Protein AF-A0AA36MMF0-F1 (afdb_monomer_lite)

pLDDT: mean 76.92, std 17.34, range [32.44, 97.0]

Sequence (556 aa):
MKVRLPLDAIWPTGHRWLQVVHMDHLLEITGLRLMLIIGCLISGVFGVSWILDFIQLRCLQHSPWSDEGVGKYSCLMKVGGGVMLLMMFRHSAVALAYYDEDGDRLQRRKERYLDEMTKQVGDVLQRATTQAQTLCGMLSAELDEKVGDHVRRMQKILQQCEKSKSPEAPAVYSRLTELMAIHLHHLRKPAIDHFQKLISLSGKAFFLEETLRQQRHTSMVKLLTVNSTRLARRMDLPRTETVQDDPELAHLIGAHLVQGADTCCSCCRRRPQTQQVASSLDKSFSLPTQADLVNELREPTQDELLNSPEAVVLQPVKLVLKWFEKIEPMQSRRDPRADVLRGVSVCGTPKTPVGQMKTVVMHLRDSPLYRSLLVGILFSVVIFIFHFHMLGVVWALLREGNQCKAVSFFMCCTELLRVLSVLAGMICYSLSLIVVIWNVEKLDAVLQVSEELHELHDFKAQIDALNANDLADEDSDISMLQVVERKLARQKRIVAEFYNNAWGDTLDDIRHFKKLAVDLEEGLHDPPTGPAATPAGSPQYTPLPTSVTPTNTRLS

Structure (mmCIF, N/CA/C/O backbone):
data_AF-A0AA36MMF0-F1
#
_entry.id   AF-A0AA36MMF0-F1
#
loop_
_atom_site.group_PDB
_atom_site.id
_atom_site.type_symbol
_atom_site.label_atom_id
_atom_site.label_alt_id
_atom_site.label_comp_id
_atom_site.label_asym_id
_atom_site.label_entity_id
_atom_site.label_seq_id
_atom_site.pdbx_PDB_ins_code
_atom_site.Cartn_x
_atom_site.Cartn_y
_atom_site.Cartn_z
_atom_site.occupancy
_atom_site.B_iso_or_equiv
_atom_site.auth_seq_id
_atom_site.auth_comp_id
_atom_site.auth_asym_id
_atom_site.auth_atom_id
_atom_site.pdbx_PDB_model_num
ATOM 1 N N . MET A 1 1 ? 7.904 22.311 -25.081 1.00 70.94 1 MET A N 1
ATOM 2 C CA . MET A 1 1 ? 7.143 22.190 -26.342 1.00 70.94 1 MET A CA 1
ATOM 3 C C . MET A 1 1 ? 6.471 20.831 -26.321 1.00 70.94 1 MET A C 1
ATOM 5 O O . MET A 1 1 ? 7.183 19.846 -26.180 1.00 70.94 1 MET A O 1
ATOM 9 N N . LYS A 1 2 ? 5.136 20.783 -26.342 1.00 81.62 2 LYS A N 1
ATOM 10 C CA . LYS A 1 2 ? 4.383 19.526 -26.422 1.00 81.62 2 LYS A CA 1
ATOM 11 C C . LYS A 1 2 ? 4.094 19.258 -27.892 1.00 81.62 2 LYS A C 1
ATOM 13 O O . LYS A 1 2 ? 3.491 20.107 -28.545 1.00 81.62 2 LYS A O 1
ATOM 18 N N . VAL A 1 3 ? 4.567 18.132 -28.415 1.00 88.44 3 VAL A N 1
ATOM 19 C CA . VAL A 1 3 ? 4.291 17.717 -29.795 1.00 88.44 3 VAL A CA 1
ATOM 20 C C . VAL A 1 3 ? 3.426 16.473 -29.728 1.00 88.44 3 VAL A C 1
ATOM 22 O O . VAL A 1 3 ? 3.808 15.488 -29.104 1.00 88.44 3 VAL A O 1
ATOM 25 N N . ARG A 1 4 ? 2.250 16.516 -30.349 1.00 88.75 4 ARG A N 1
ATOM 26 C CA . ARG A 1 4 ? 1.357 15.361 -30.429 1.00 88.75 4 ARG A CA 1
ATOM 27 C C . ARG A 1 4 ? 1.592 14.649 -31.755 1.00 88.75 4 ARG A C 1
ATOM 29 O O . ARG A 1 4 ? 1.532 15.284 -32.805 1.00 88.75 4 ARG A O 1
ATOM 36 N N . LEU A 1 5 ? 1.875 13.350 -31.708 1.00 86.69 5 LEU A N 1
ATOM 37 C CA . LEU A 1 5 ? 1.968 12.527 -32.915 1.00 86.69 5 LEU A CA 1
ATOM 38 C C . LEU A 1 5 ? 0.564 12.331 -33.517 1.00 86.69 5 LEU A C 1
ATOM 40 O O . LEU A 1 5 ? -0.322 11.880 -32.786 1.00 86.69 5 LEU A O 1
ATOM 44 N N . PRO A 1 6 ? 0.347 12.592 -34.822 1.00 91.25 6 PRO A N 1
ATOM 45 C CA . PRO A 1 6 ? -0.919 12.310 -35.507 1.00 91.25 6 PRO A CA 1
ATOM 46 C C . PRO A 1 6 ? -1.042 10.808 -35.828 1.00 91.25 6 PRO A C 1
ATOM 48 O O . PRO A 1 6 ? -1.092 10.380 -36.983 1.00 91.25 6 PRO A O 1
ATOM 51 N N . LEU A 1 7 ? -0.995 9.972 -34.787 1.00 89.12 7 LEU A N 1
ATOM 52 C CA . LEU A 1 7 ? -1.019 8.512 -34.914 1.00 89.12 7 LEU A CA 1
ATOM 53 C C . LEU A 1 7 ? -2.396 7.993 -35.346 1.00 89.12 7 LEU A C 1
ATOM 55 O O . LEU A 1 7 ? -2.498 6.907 -35.902 1.00 89.12 7 LEU A O 1
ATOM 59 N N . ASP A 1 8 ? -3.440 8.779 -35.117 1.00 91.06 8 ASP A N 1
ATOM 60 C CA . ASP A 1 8 ? -4.791 8.568 -35.627 1.00 91.06 8 ASP A CA 1
ATOM 61 C C . ASP A 1 8 ? -4.839 8.576 -37.162 1.00 91.06 8 ASP A C 1
ATOM 63 O O . ASP A 1 8 ? -5.536 7.752 -37.753 1.00 91.06 8 ASP A O 1
ATOM 67 N N . ALA A 1 9 ? -4.046 9.440 -37.802 1.00 93.75 9 ALA A N 1
ATOM 68 C CA . ALA A 1 9 ? -3.934 9.505 -39.256 1.00 93.75 9 ALA A CA 1
ATOM 69 C C . ALA A 1 9 ? -3.016 8.412 -39.834 1.00 93.75 9 ALA A C 1
ATOM 71 O O . ALA A 1 9 ? -3.309 7.855 -40.890 1.00 93.75 9 ALA A O 1
ATOM 72 N N . ILE A 1 10 ? -1.906 8.101 -39.152 1.00 95.25 10 ILE A N 1
ATOM 73 C CA . ILE A 1 10 ? -0.878 7.176 -39.667 1.00 95.25 10 ILE A CA 1
ATOM 74 C C . ILE A 1 10 ? -1.215 5.711 -39.348 1.00 95.25 10 ILE A C 1
ATOM 76 O O . ILE A 1 10 ? -1.012 4.829 -40.180 1.00 95.25 10 ILE A O 1
ATOM 80 N N . TRP A 1 11 ? -1.717 5.434 -38.141 1.00 94.44 11 TRP A N 1
ATOM 81 C CA . TRP A 1 11 ? -1.991 4.082 -37.650 1.00 94.44 11 TRP A CA 1
ATOM 82 C C . TRP A 1 11 ? -3.213 4.045 -36.707 1.00 94.44 11 TRP A C 1
ATOM 84 O O . TRP A 1 11 ? -3.080 3.820 -35.496 1.00 94.44 11 TRP A O 1
ATOM 94 N N . PRO A 1 12 ? -4.438 4.174 -37.249 1.00 93.50 12 PRO A N 1
ATOM 95 C CA . PRO A 1 12 ? -5.665 4.272 -36.452 1.00 93.50 12 PRO A CA 1
ATOM 96 C C . PRO A 1 12 ? -5.905 3.056 -35.543 1.00 93.50 12 PRO A C 1
ATOM 98 O O . PRO A 1 12 ? -6.385 3.199 -34.418 1.00 93.50 12 PRO A O 1
ATOM 101 N N . THR A 1 13 ? -5.535 1.851 -35.989 1.00 93.81 13 THR A N 1
ATOM 102 C CA . THR A 1 13 ? -5.638 0.631 -35.173 1.00 93.81 13 THR A CA 1
ATOM 103 C C . THR A 1 13 ? -4.718 0.689 -33.952 1.00 93.81 13 THR A C 1
ATOM 105 O O . THR A 1 13 ? -5.155 0.359 -32.853 1.00 93.81 13 THR A O 1
ATOM 108 N N . GLY A 1 14 ? -3.473 1.149 -34.118 1.00 90.25 14 GLY A N 1
ATOM 109 C CA . GLY A 1 14 ? -2.519 1.319 -33.020 1.00 90.25 14 GLY A CA 1
ATOM 110 C C . GLY A 1 14 ? -2.980 2.382 -32.023 1.00 90.25 14 GLY A C 1
ATOM 111 O O . GLY A 1 14 ? -2.915 2.160 -30.818 1.00 90.25 14 GLY A O 1
ATOM 112 N N . HIS A 1 15 ? -3.549 3.485 -32.517 1.00 92.06 15 HIS A N 1
ATOM 113 C CA . HIS A 1 15 ? -4.151 4.514 -31.668 1.00 92.06 15 HIS A CA 1
ATOM 114 C C . HIS A 1 15 ? -5.285 3.954 -30.791 1.00 92.06 15 HIS A C 1
ATOM 116 O O . HIS A 1 15 ? -5.309 4.202 -29.587 1.00 92.06 15 HIS A O 1
ATOM 122 N N . ARG A 1 16 ? -6.197 3.147 -31.356 1.00 91.69 16 ARG A N 1
ATOM 123 C CA . ARG A 1 16 ? -7.260 2.487 -30.572 1.00 91.69 16 ARG A CA 1
ATOM 124 C C . ARG A 1 16 ? -6.697 1.527 -29.526 1.00 91.69 16 ARG A C 1
ATOM 126 O O . ARG A 1 16 ? -7.181 1.523 -28.402 1.00 91.69 16 ARG A O 1
ATOM 133 N N . TRP A 1 17 ? -5.674 0.745 -29.871 1.00 93.00 17 TRP A N 1
ATOM 134 C CA . TRP A 1 17 ? -5.010 -0.140 -28.909 1.00 93.00 17 TRP A CA 1
ATOM 135 C C . TRP A 1 17 ? -4.391 0.636 -27.746 1.00 93.00 17 TRP A C 1
ATOM 137 O O . TRP A 1 17 ? -4.597 0.262 -26.596 1.00 93.00 17 TRP A O 1
ATOM 147 N N . LEU A 1 18 ? -3.703 1.747 -28.025 1.00 88.69 18 LEU A N 1
ATOM 148 C CA . LEU A 1 18 ? -3.158 2.612 -26.977 1.00 88.69 18 LEU A CA 1
ATOM 149 C C . LEU A 1 18 ? -4.261 3.171 -26.072 1.00 88.69 18 LEU A C 1
ATOM 151 O O . LEU A 1 18 ? -4.094 3.166 -24.859 1.00 88.69 18 LEU A O 1
ATOM 155 N N . GLN A 1 19 ? -5.406 3.578 -26.627 1.00 89.38 19 GLN A N 1
ATOM 156 C CA . GLN A 1 19 ? -6.547 4.033 -25.824 1.00 89.38 19 GLN A CA 1
ATOM 157 C C . GLN A 1 19 ? -7.133 2.927 -24.937 1.00 89.38 19 GLN A C 1
ATOM 159 O O . GLN A 1 19 ? -7.441 3.184 -23.777 1.00 89.38 19 GLN A O 1
ATOM 164 N N . VAL A 1 20 ? -7.265 1.702 -25.457 1.00 90.25 20 VAL A N 1
ATOM 165 C CA . VAL A 1 20 ? -7.790 0.551 -24.697 1.00 90.25 20 VAL A CA 1
ATOM 166 C C . VAL A 1 20 ? -6.871 0.179 -23.534 1.00 90.25 20 VAL A C 1
ATOM 168 O O . VAL A 1 20 ? -7.352 -0.203 -22.474 1.00 90.25 20 VAL A O 1
ATOM 171 N N . VAL A 1 21 ? -5.555 0.317 -23.709 1.00 85.94 21 VAL A N 1
ATOM 172 C CA . VAL A 1 21 ? -4.563 0.038 -22.656 1.00 85.94 21 VAL A CA 1
ATOM 173 C C . VAL A 1 21 ? -4.333 1.261 -21.748 1.00 85.94 21 VAL A C 1
ATOM 175 O O . VAL A 1 21 ? -3.509 1.204 -20.843 1.00 85.94 21 VAL A O 1
ATOM 178 N N . HIS A 1 22 ? -5.062 2.367 -21.954 1.00 84.75 22 HIS A N 1
ATOM 179 C CA . HIS A 1 22 ? -4.872 3.633 -21.233 1.00 84.75 22 HIS A CA 1
ATOM 180 C C . HIS A 1 22 ? -3.428 4.171 -21.326 1.00 84.75 22 HIS A C 1
ATOM 182 O O . HIS A 1 22 ? -2.860 4.661 -20.354 1.00 84.75 22 HIS A O 1
ATOM 188 N N . MET A 1 23 ? -2.832 4.040 -22.514 1.00 86.06 23 MET A N 1
ATOM 189 C CA . MET A 1 23 ? -1.483 4.494 -22.878 1.00 86.06 23 MET A CA 1
ATOM 190 C C . MET A 1 23 ? -1.519 5.648 -23.895 1.00 86.06 23 MET A C 1
ATOM 192 O O . MET A 1 23 ? -0.575 5.863 -24.657 1.00 86.06 23 MET A O 1
ATOM 196 N N . ASP A 1 24 ? -2.624 6.390 -23.958 1.00 86.31 24 ASP A N 1
ATOM 197 C CA . ASP A 1 24 ? -2.811 7.535 -24.852 1.00 86.31 24 ASP A CA 1
ATOM 198 C C . ASP A 1 24 ? -1.868 8.702 -24.521 1.00 86.31 24 ASP A C 1
ATOM 200 O O . ASP A 1 24 ? -1.491 9.465 -25.415 1.00 86.31 24 ASP A O 1
ATOM 204 N N . HIS A 1 25 ? -1.381 8.780 -23.277 1.00 83.81 25 HIS A N 1
ATOM 205 C CA . HIS A 1 25 ? -0.337 9.724 -22.869 1.00 83.81 25 HIS A CA 1
ATOM 206 C C . HIS A 1 25 ? 0.977 9.537 -23.634 1.00 83.81 25 HIS A C 1
ATOM 208 O O . HIS A 1 25 ? 1.714 10.508 -23.804 1.00 83.81 25 HIS A O 1
ATOM 214 N N . LEU A 1 26 ? 1.263 8.341 -24.163 1.00 85.12 26 LEU A N 1
ATOM 215 C CA . LEU A 1 26 ? 2.466 8.089 -24.968 1.00 85.12 26 LEU A CA 1
ATOM 216 C C . LEU A 1 26 ? 2.490 8.878 -26.288 1.00 85.12 26 LEU A C 1
ATOM 218 O O . LEU A 1 26 ? 3.551 9.031 -26.892 1.00 85.12 26 LEU A O 1
ATOM 222 N N . LEU A 1 27 ? 1.342 9.397 -26.734 1.00 86.50 27 LEU A N 1
ATOM 223 C CA . LEU A 1 27 ? 1.222 10.204 -27.952 1.00 86.50 27 LEU A CA 1
ATOM 224 C C . LEU A 1 27 ? 1.649 11.664 -27.752 1.00 86.50 27 LEU A C 1
ATOM 226 O O . LEU A 1 27 ? 1.942 12.356 -28.733 1.00 86.50 27 LEU A O 1
ATOM 230 N N . GLU A 1 28 ? 1.680 12.138 -26.503 1.00 87.81 28 GLU A N 1
ATOM 231 C CA . GLU A 1 28 ? 2.237 13.441 -26.153 1.00 87.81 28 GLU A CA 1
ATOM 232 C C . GLU A 1 28 ? 3.751 13.310 -25.972 1.00 87.81 28 GLU A C 1
ATOM 234 O O . GLU A 1 28 ? 4.247 12.871 -24.931 1.00 87.81 28 GLU A O 1
ATOM 239 N N . ILE A 1 29 ? 4.498 13.706 -27.006 1.00 85.06 29 ILE A N 1
ATOM 240 C CA . ILE A 1 29 ? 5.954 13.736 -26.958 1.00 85.06 29 ILE A CA 1
ATOM 241 C C . ILE A 1 29 ? 6.393 14.972 -26.180 1.00 85.06 29 ILE A C 1
ATOM 243 O O . ILE A 1 29 ? 6.240 16.119 -26.620 1.00 85.06 29 ILE A O 1
ATOM 247 N N . THR A 1 30 ? 7.045 14.708 -25.059 1.00 87.38 30 THR A N 1
ATOM 248 C CA . THR A 1 30 ? 7.844 15.676 -24.313 1.00 87.38 30 THR A CA 1
ATOM 249 C C . THR A 1 30 ? 9.290 15.221 -24.244 1.00 87.38 30 THR A C 1
ATOM 251 O O . THR A 1 30 ? 9.605 14.081 -24.582 1.00 87.38 30 THR A O 1
ATOM 254 N N . GLY A 1 31 ? 10.206 16.124 -23.881 1.00 88.44 31 GLY A N 1
ATOM 255 C CA . GLY A 1 31 ? 11.645 15.867 -24.000 1.00 88.44 31 GLY A CA 1
ATOM 256 C C . GLY A 1 31 ? 12.090 14.579 -23.300 1.00 88.44 31 GLY A C 1
ATOM 257 O O . GLY A 1 31 ? 12.839 13.801 -23.882 1.00 88.44 31 GLY A O 1
ATOM 258 N N . LEU A 1 32 ? 11.576 14.307 -22.094 1.00 88.62 32 LEU A N 1
ATOM 259 C CA . LEU A 1 32 ? 11.920 13.090 -21.354 1.00 88.62 32 LEU A CA 1
ATOM 260 C C . LEU A 1 32 ? 11.258 11.835 -21.942 1.00 88.62 32 LEU A C 1
ATOM 262 O O . LEU A 1 32 ? 11.931 10.820 -22.108 1.00 88.62 32 LEU A O 1
ATOM 266 N N . ARG A 1 33 ? 9.972 11.912 -22.319 1.00 89.19 33 ARG A N 1
ATOM 267 C CA . ARG A 1 33 ? 9.262 10.808 -22.993 1.00 89.19 33 ARG A CA 1
ATOM 268 C C . ARG A 1 33 ? 9.940 10.420 -24.292 1.00 89.19 33 ARG A C 1
ATOM 270 O O . ARG A 1 33 ? 10.132 9.238 -24.540 1.00 89.19 33 ARG A O 1
ATOM 277 N N . LEU A 1 34 ? 10.360 11.402 -25.085 1.00 91.06 34 LEU A N 1
ATOM 278 C CA . LEU A 1 34 ? 11.093 11.158 -26.320 1.00 91.06 34 LEU A CA 1
ATOM 279 C C . LEU A 1 34 ? 12.375 10.368 -26.052 1.00 91.06 34 LEU A C 1
ATOM 281 O O . LEU A 1 34 ? 12.642 9.398 -26.752 1.00 91.06 34 LEU A O 1
ATOM 285 N N . MET A 1 35 ? 13.137 10.740 -25.021 1.00 93.00 35 MET A N 1
ATOM 286 C CA . MET A 1 35 ? 14.356 10.016 -24.649 1.00 93.00 35 MET A CA 1
ATOM 287 C C . MET A 1 35 ? 14.058 8.590 -24.180 1.00 93.00 35 MET A C 1
ATOM 289 O O . MET A 1 35 ? 14.763 7.670 -24.585 1.00 93.00 35 MET A O 1
ATOM 293 N N . LEU A 1 36 ? 12.995 8.378 -23.398 1.00 92.00 36 LEU A N 1
ATOM 294 C CA . LEU A 1 36 ? 12.554 7.037 -22.999 1.00 92.00 36 LEU A CA 1
ATOM 295 C C . LEU A 1 36 ? 12.105 6.196 -24.202 1.00 92.00 36 LEU A C 1
ATOM 297 O O . LEU A 1 36 ? 12.470 5.027 -24.287 1.00 92.00 36 LEU A O 1
ATOM 301 N N . ILE A 1 37 ? 11.375 6.783 -25.156 1.00 93.31 37 ILE A N 1
ATOM 302 C CA . ILE A 1 37 ? 10.954 6.118 -26.399 1.00 93.31 37 ILE A CA 1
ATOM 303 C C . ILE A 1 37 ? 12.175 5.749 -27.242 1.00 93.31 37 ILE A C 1
ATOM 305 O O . ILE A 1 37 ? 12.279 4.609 -27.681 1.00 93.31 37 ILE A O 1
ATOM 309 N N . ILE A 1 38 ? 13.123 6.671 -27.435 1.00 93.06 38 ILE A N 1
ATOM 310 C CA . ILE A 1 38 ? 14.373 6.407 -28.161 1.00 93.06 38 ILE A CA 1
ATOM 311 C C . ILE A 1 38 ? 15.152 5.283 -27.471 1.00 93.06 38 ILE A C 1
ATOM 313 O O . ILE A 1 38 ? 15.559 4.328 -28.129 1.00 93.06 38 ILE A O 1
ATOM 317 N N . GLY A 1 39 ? 15.309 5.352 -26.146 1.00 93.94 39 GLY A N 1
ATOM 318 C CA . GLY A 1 39 ? 15.983 4.319 -25.365 1.00 93.94 39 GLY A CA 1
ATOM 319 C C . GLY A 1 39 ? 15.309 2.952 -25.497 1.00 93.94 39 GLY A C 1
ATOM 320 O O . GLY A 1 39 ? 15.984 1.945 -25.714 1.00 93.94 39 GLY A O 1
ATOM 321 N N . CYS A 1 40 ? 13.977 2.922 -25.448 1.00 95.38 40 CYS A N 1
ATOM 322 C CA . CYS A 1 40 ? 13.152 1.731 -25.629 1.00 95.38 40 CYS A CA 1
ATOM 323 C C . CYS A 1 40 ? 13.290 1.152 -27.051 1.00 95.38 40 CYS A C 1
ATOM 325 O O . CYS A 1 40 ? 13.580 -0.028 -27.216 1.00 95.38 40 CYS A O 1
ATOM 327 N N . LEU A 1 41 ? 13.189 1.977 -28.095 1.00 95.38 41 LEU A N 1
ATOM 328 C CA . LEU A 1 41 ? 13.327 1.527 -29.484 1.00 95.38 41 LEU A CA 1
ATOM 329 C C . LEU A 1 41 ? 14.726 0.980 -29.774 1.00 95.38 41 LEU A C 1
ATOM 331 O O . LEU A 1 41 ? 14.850 -0.093 -30.359 1.00 95.38 41 LEU A O 1
ATOM 335 N N . ILE A 1 42 ? 15.779 1.679 -29.342 1.00 94.88 42 ILE A N 1
ATOM 336 C CA . ILE A 1 42 ? 17.163 1.242 -29.558 1.00 94.88 42 ILE A CA 1
ATOM 337 C C . ILE A 1 42 ? 17.413 -0.082 -28.824 1.00 94.88 42 ILE A C 1
ATOM 339 O O . ILE A 1 42 ? 17.862 -1.050 -29.438 1.00 94.88 42 ILE A O 1
ATOM 343 N N . SER A 1 43 ? 17.080 -0.159 -27.534 1.00 95.50 43 SER A N 1
ATOM 344 C CA . SER A 1 43 ? 17.287 -1.378 -26.740 1.00 95.50 43 SER A CA 1
ATOM 345 C C . SER A 1 43 ? 16.475 -2.570 -27.260 1.00 95.50 43 SER A C 1
ATOM 347 O O . SER A 1 43 ? 17.016 -3.670 -27.368 1.00 95.50 43 SER A O 1
ATOM 349 N N . GLY A 1 44 ? 15.225 -2.353 -27.676 1.00 96.31 44 GLY A N 1
ATOM 350 C CA . GLY A 1 44 ? 14.381 -3.387 -28.272 1.00 96.31 44 GLY A CA 1
ATOM 351 C C . GLY A 1 44 ? 14.906 -3.875 -29.624 1.00 96.31 44 GLY A C 1
ATOM 352 O O . GLY A 1 44 ? 15.105 -5.074 -29.810 1.00 96.31 44 GLY A O 1
ATOM 353 N N . VAL A 1 45 ? 15.185 -2.962 -30.563 1.00 96.19 45 VAL A N 1
ATOM 354 C CA . VAL A 1 45 ? 15.629 -3.314 -31.924 1.00 96.19 45 VAL A CA 1
ATOM 355 C C . VAL A 1 45 ? 16.991 -4.007 -31.903 1.00 96.19 45 VAL A C 1
ATOM 357 O O . VAL A 1 45 ? 17.137 -5.074 -32.501 1.00 96.19 45 VAL A O 1
ATOM 360 N N . PHE A 1 46 ? 17.987 -3.450 -31.204 1.00 95.44 46 PHE A N 1
ATOM 361 C CA . PHE A 1 46 ? 19.311 -4.075 -31.131 1.00 95.44 46 PHE A CA 1
ATOM 362 C C . PHE A 1 46 ? 19.303 -5.345 -30.277 1.00 95.44 46 PHE A C 1
ATOM 364 O O . PHE A 1 46 ? 19.950 -6.318 -30.659 1.00 95.44 46 PHE A O 1
ATOM 371 N N . GLY A 1 47 ? 18.531 -5.377 -29.184 1.00 95.88 47 GLY A N 1
ATOM 372 C CA . GLY A 1 47 ? 18.361 -6.571 -28.358 1.00 95.88 47 GLY A CA 1
ATOM 373 C C . GLY A 1 47 ? 17.808 -7.747 -29.163 1.00 95.88 47 GLY A C 1
ATOM 374 O O . GLY A 1 47 ? 18.432 -8.805 -29.217 1.00 95.88 47 GLY A O 1
ATOM 375 N N . VAL A 1 48 ? 16.690 -7.548 -29.870 1.00 96.06 48 VAL A N 1
ATOM 376 C CA . VAL A 1 48 ? 16.089 -8.583 -30.728 1.00 96.06 48 VAL A CA 1
ATOM 377 C C . VAL A 1 48 ? 17.018 -8.957 -31.882 1.00 96.06 48 VAL A C 1
ATOM 379 O O . VAL A 1 48 ? 17.222 -10.142 -32.130 1.00 96.06 48 VAL A O 1
ATOM 382 N N . SER A 1 49 ? 17.622 -7.977 -32.559 1.00 95.19 49 SER A N 1
ATOM 383 C CA . SER A 1 49 ? 18.548 -8.222 -33.673 1.00 95.19 49 SER A CA 1
ATOM 384 C C . SER A 1 49 ? 19.726 -9.114 -33.263 1.00 95.19 49 SER A C 1
ATOM 386 O O . SER A 1 49 ? 20.045 -10.084 -33.949 1.00 95.19 49 SER A O 1
ATOM 388 N N . TRP A 1 50 ? 20.336 -8.856 -32.103 1.00 95.25 50 TRP A N 1
ATOM 389 C CA . TRP A 1 50 ? 21.477 -9.643 -31.629 1.00 95.25 50 TRP A CA 1
ATOM 390 C C . TRP A 1 50 ? 21.087 -11.044 -31.171 1.00 95.25 50 TRP A C 1
ATOM 392 O O . TRP A 1 50 ? 21.825 -11.994 -31.437 1.00 95.25 50 TRP A O 1
ATOM 402 N N . ILE A 1 51 ? 19.919 -11.195 -30.543 1.00 94.12 51 ILE A N 1
ATOM 403 C CA . ILE A 1 51 ? 19.379 -12.515 -30.204 1.00 94.12 51 ILE A CA 1
ATOM 404 C C . ILE A 1 51 ? 19.059 -13.311 -31.473 1.00 94.12 51 ILE A C 1
ATOM 406 O O . ILE A 1 51 ? 19.399 -14.489 -31.544 1.00 94.12 51 ILE A O 1
ATOM 410 N N . LEU A 1 52 ? 18.484 -12.686 -32.504 1.00 94.62 52 LEU A N 1
ATOM 411 C CA . LEU A 1 52 ? 18.235 -13.345 -33.788 1.00 94.62 52 LEU A CA 1
ATOM 412 C C . LEU A 1 52 ? 19.533 -13.772 -34.478 1.00 94.62 52 LEU A C 1
ATOM 414 O O . LEU A 1 52 ? 19.610 -14.894 -34.973 1.00 94.62 52 LEU A O 1
ATOM 418 N N . ASP A 1 53 ? 20.569 -12.932 -34.473 1.00 91.56 53 ASP A N 1
ATOM 419 C CA . ASP A 1 53 ? 21.875 -13.302 -35.030 1.00 91.56 53 ASP A CA 1
ATOM 420 C C . ASP A 1 53 ? 22.529 -14.467 -34.280 1.00 91.56 53 ASP A C 1
ATOM 422 O O . ASP A 1 53 ? 23.216 -15.288 -34.895 1.00 91.56 53 ASP A O 1
ATOM 426 N N . PHE A 1 54 ? 22.321 -14.548 -32.964 1.00 93.44 54 PHE A N 1
ATOM 427 C CA . PHE A 1 54 ? 22.759 -15.687 -32.166 1.00 93.44 54 PHE A CA 1
ATOM 428 C C . PHE A 1 54 ? 21.963 -16.954 -32.499 1.00 93.44 54 PHE A C 1
ATOM 430 O O . PHE A 1 54 ? 22.567 -17.988 -32.771 1.00 93.44 54 PHE A O 1
ATOM 437 N N . ILE A 1 55 ? 20.629 -16.874 -32.553 1.00 93.56 55 ILE A N 1
ATOM 438 C CA . ILE A 1 55 ? 19.750 -18.008 -32.895 1.00 93.56 55 ILE A CA 1
ATOM 439 C C . ILE A 1 55 ? 20.069 -18.548 -34.294 1.00 93.56 55 ILE A C 1
ATOM 441 O O . ILE A 1 55 ? 20.079 -19.756 -34.509 1.00 93.56 55 ILE A O 1
ATOM 445 N N . GLN A 1 56 ? 20.375 -17.664 -35.245 1.00 95.19 56 GLN A N 1
ATOM 446 C CA . GLN A 1 56 ? 20.771 -18.037 -36.605 1.00 95.19 56 GLN A CA 1
ATOM 447 C C . GLN A 1 56 ? 22.231 -18.505 -36.707 1.00 95.19 56 GLN A C 1
ATOM 449 O O . GLN A 1 56 ? 22.703 -18.775 -37.810 1.00 95.19 56 GLN A O 1
ATOM 454 N N . LEU A 1 57 ? 22.962 -18.563 -35.586 1.00 92.00 57 LEU A N 1
ATOM 455 C CA . LEU A 1 57 ? 24.378 -18.935 -35.501 1.00 92.00 57 LEU A CA 1
ATOM 456 C C . LEU A 1 57 ? 25.287 -18.100 -36.422 1.00 92.00 57 LEU A C 1
ATOM 458 O O . LEU A 1 57 ? 26.416 -18.490 -36.717 1.00 92.00 57 LEU A O 1
ATOM 462 N N . ARG A 1 58 ? 24.839 -16.906 -36.835 1.00 89.31 58 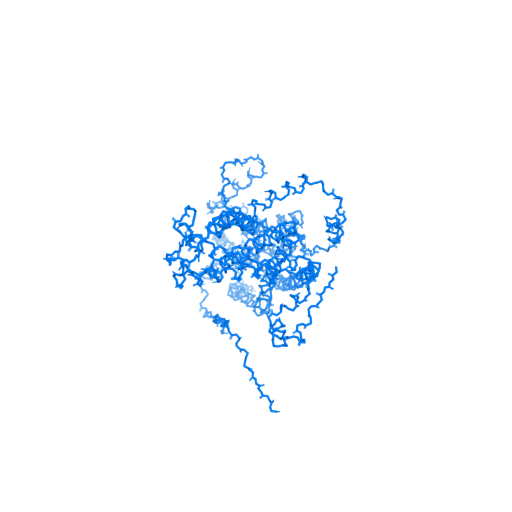ARG A N 1
ATOM 463 C CA . ARG A 1 58 ? 25.621 -15.991 -37.683 1.00 89.31 58 ARG A CA 1
ATOM 464 C C . ARG A 1 58 ? 26.880 -15.507 -36.979 1.00 89.31 58 ARG A C 1
ATOM 466 O O . ARG A 1 58 ? 27.859 -15.183 -37.632 1.00 89.31 58 ARG A O 1
ATOM 473 N N . CYS A 1 59 ? 26.868 -15.466 -35.647 1.00 89.69 59 CYS A N 1
ATOM 474 C CA . CYS A 1 59 ? 28.049 -15.127 -34.856 1.00 89.69 59 CYS A CA 1
ATOM 475 C C . CYS A 1 59 ? 29.146 -16.213 -34.873 1.00 89.69 59 CYS A C 1
ATOM 477 O O . CYS A 1 59 ? 30.268 -15.908 -34.486 1.00 89.69 59 CYS A O 1
ATOM 479 N N . LEU A 1 60 ? 28.824 -17.455 -35.268 1.00 91.06 60 LEU A N 1
ATOM 480 C CA . LEU A 1 60 ? 29.772 -18.574 -35.360 1.00 91.06 60 LEU A CA 1
ATOM 481 C C . LEU A 1 60 ? 30.294 -18.788 -36.785 1.00 91.06 60 LEU A C 1
ATOM 483 O O . LEU A 1 60 ? 31.212 -19.580 -36.986 1.00 91.06 60 LEU A O 1
ATOM 487 N N . GLN A 1 61 ? 29.705 -18.116 -37.778 1.00 91.75 61 GLN A N 1
ATOM 488 C CA . GLN A 1 61 ? 30.206 -18.173 -39.145 1.00 91.75 61 GLN A CA 1
ATOM 489 C C . GLN A 1 61 ? 31.584 -17.512 -39.206 1.00 91.75 61 GLN A C 1
ATOM 491 O O . GLN A 1 61 ? 31.761 -16.377 -38.765 1.00 91.75 61 GLN A O 1
ATOM 496 N N . HIS A 1 62 ? 32.550 -18.248 -39.752 1.00 90.31 62 HIS A N 1
ATOM 497 C CA . HIS A 1 62 ? 33.924 -17.789 -39.901 1.00 90.31 62 HIS A CA 1
ATOM 498 C C . HIS A 1 62 ? 33.954 -16.588 -40.850 1.00 90.31 62 HIS A C 1
ATOM 500 O O . HIS A 1 62 ? 33.505 -16.669 -41.996 1.00 90.31 62 HIS A O 1
ATOM 506 N N . SER A 1 63 ? 34.439 -15.462 -40.347 1.00 89.62 63 SER A N 1
ATOM 507 C CA . SER A 1 63 ? 34.568 -14.208 -41.079 1.00 89.62 63 SER A CA 1
ATOM 508 C C . SER A 1 63 ? 35.942 -13.605 -40.796 1.00 89.62 63 SER A C 1
ATOM 510 O O . SER A 1 63 ? 36.449 -13.752 -39.685 1.00 89.62 63 SER A O 1
ATOM 512 N N . PRO A 1 64 ? 36.540 -12.860 -41.736 1.00 89.62 64 PRO A N 1
ATOM 513 C CA . PRO A 1 64 ? 37.875 -12.302 -41.520 1.00 89.62 64 PRO A CA 1
ATOM 514 C C . PRO A 1 64 ? 37.948 -11.387 -40.282 1.00 89.62 64 PRO A C 1
ATOM 516 O O . PRO A 1 64 ? 38.952 -11.360 -39.579 1.00 89.62 64 PRO A O 1
ATOM 519 N N . TRP A 1 65 ? 36.853 -10.703 -39.932 1.00 89.19 65 TRP A N 1
ATOM 520 C CA . TRP A 1 65 ? 36.779 -9.870 -38.727 1.00 89.19 65 TRP A CA 1
ATOM 521 C C . TRP A 1 65 ? 36.479 -10.643 -37.434 1.00 89.19 65 TRP A C 1
ATOM 523 O O . TRP A 1 65 ? 36.620 -10.065 -36.359 1.00 89.19 65 TRP A O 1
ATOM 533 N N . SER A 1 66 ? 36.051 -11.911 -37.485 1.00 90.25 66 SER A N 1
ATOM 534 C CA . SER A 1 66 ? 35.870 -12.735 -36.277 1.00 90.25 66 SER A CA 1
ATOM 535 C C . SER A 1 66 ? 37.164 -13.395 -35.814 1.00 90.25 66 SER A C 1
ATOM 537 O O . SER A 1 66 ? 37.294 -13.720 -34.635 1.00 90.25 66 SER A O 1
ATOM 539 N N . ASP A 1 67 ? 38.121 -13.583 -36.718 1.00 89.06 67 ASP A N 1
ATOM 540 C CA . ASP A 1 67 ? 39.316 -14.386 -36.449 1.00 89.06 67 ASP A CA 1
ATOM 541 C C . ASP A 1 67 ? 40.474 -13.554 -35.891 1.00 89.06 67 ASP A C 1
ATOM 543 O O . ASP A 1 67 ? 41.383 -14.085 -35.243 1.00 89.06 67 ASP A O 1
ATOM 547 N N . GLU A 1 68 ? 40.408 -12.234 -36.064 1.00 86.12 68 GLU A N 1
ATOM 548 C CA . GLU A 1 68 ? 41.436 -11.295 -35.637 1.00 86.12 68 GLU A CA 1
ATOM 549 C C . GLU A 1 68 ? 41.053 -10.535 -34.353 1.00 86.12 68 GLU A C 1
ATOM 551 O O . GLU A 1 68 ? 39.942 -10.026 -34.177 1.00 86.12 68 GLU A O 1
ATOM 556 N N . GLY A 1 69 ? 42.016 -10.444 -33.429 1.00 87.62 69 GLY A N 1
ATOM 557 C CA . GLY A 1 69 ? 41.938 -9.601 -32.234 1.00 87.62 69 GLY A CA 1
ATOM 558 C C . GLY A 1 69 ? 40.693 -9.823 -31.366 1.00 87.62 69 GLY A C 1
ATOM 559 O O . GLY A 1 69 ? 40.415 -10.933 -30.908 1.00 87.62 69 GLY A O 1
ATOM 560 N N . VAL A 1 70 ? 39.967 -8.729 -31.107 1.00 90.06 70 VAL A N 1
ATOM 561 C CA . VAL A 1 70 ? 38.780 -8.695 -30.231 1.00 90.06 70 VAL A CA 1
ATOM 562 C C . VAL A 1 70 ? 37.552 -9.343 -30.892 1.00 90.06 70 VAL A C 1
ATOM 564 O O . VAL A 1 70 ? 36.604 -9.713 -30.198 1.00 90.06 70 VAL A O 1
ATOM 567 N N . GLY A 1 71 ? 37.582 -9.552 -32.214 1.00 88.31 71 GLY A N 1
ATOM 568 C CA . GLY A 1 71 ? 36.495 -10.151 -32.991 1.00 88.31 71 GLY A CA 1
ATOM 569 C C . GLY A 1 71 ? 36.117 -11.568 -32.561 1.00 88.31 71 GLY A C 1
ATOM 570 O O . GLY A 1 71 ? 34.950 -11.954 -32.675 1.00 88.31 71 GLY A O 1
ATOM 571 N N . LYS A 1 72 ? 37.053 -12.295 -31.937 1.00 92.75 72 LYS A N 1
ATOM 572 C CA . LYS A 1 72 ? 36.832 -13.638 -31.368 1.00 92.75 72 LYS A CA 1
ATOM 573 C C . LYS A 1 72 ? 35.761 -13.654 -30.278 1.00 92.75 72 LYS A C 1
ATOM 575 O O . LYS A 1 72 ? 35.087 -14.660 -30.078 1.00 92.75 72 LYS A O 1
ATOM 580 N N . TYR A 1 73 ? 35.568 -12.528 -29.590 1.00 94.94 73 TYR A N 1
ATOM 581 C CA . TYR A 1 73 ? 34.553 -12.375 -28.548 1.00 94.94 73 TYR A CA 1
ATOM 582 C C . TYR A 1 73 ? 33.217 -11.847 -29.084 1.00 94.94 73 TYR A C 1
ATOM 584 O O . TYR A 1 73 ? 32.289 -11.641 -28.305 1.00 94.94 73 TYR A O 1
ATOM 592 N N . SER A 1 74 ? 33.079 -11.643 -30.399 1.00 92.62 74 SER A N 1
ATOM 593 C CA . SER A 1 74 ? 31.871 -11.066 -31.001 1.00 92.62 74 SER A CA 1
ATOM 594 C C . SER A 1 74 ? 30.607 -11.872 -30.707 1.00 92.62 74 SER A C 1
ATOM 596 O O . SER A 1 74 ? 29.574 -11.270 -30.416 1.00 92.62 74 SER A O 1
ATOM 598 N N . CYS A 1 75 ? 30.664 -13.210 -30.711 1.00 94.81 75 CYS A N 1
ATOM 599 C CA . CYS A 1 75 ? 29.488 -14.012 -30.373 1.00 94.81 75 CYS A CA 1
ATOM 600 C C . CYS A 1 75 ? 29.098 -13.867 -28.893 1.00 94.81 75 CYS A C 1
ATOM 602 O O . CYS A 1 75 ? 27.933 -13.612 -28.592 1.00 94.81 75 CYS A O 1
ATOM 604 N N . LEU A 1 76 ? 30.070 -13.926 -27.974 1.00 95.12 76 LEU A N 1
ATOM 605 C CA . LEU A 1 76 ? 29.823 -13.716 -26.543 1.00 95.12 76 LEU A CA 1
ATOM 606 C C . LEU A 1 76 ? 29.238 -12.321 -26.277 1.00 95.12 76 LEU A C 1
ATOM 608 O O . LEU A 1 76 ? 28.258 -12.186 -25.546 1.00 95.12 76 LEU A O 1
ATOM 612 N N . MET A 1 77 ? 29.798 -11.296 -26.925 1.00 94.44 77 MET A N 1
ATOM 613 C CA . MET A 1 77 ? 29.321 -9.918 -26.831 1.00 94.44 77 MET A CA 1
ATOM 614 C C . MET A 1 77 ? 27.918 -9.745 -27.412 1.00 94.44 77 MET A C 1
ATOM 616 O O . MET A 1 77 ? 27.129 -9.016 -26.825 1.00 94.44 77 MET A O 1
ATOM 620 N N . LYS A 1 78 ? 27.564 -10.428 -28.510 1.00 93.75 78 LYS A N 1
ATOM 621 C CA . LYS A 1 78 ? 26.199 -10.404 -29.066 1.00 93.75 78 LYS A CA 1
ATOM 622 C C . LYS A 1 78 ? 25.189 -11.064 -28.126 1.00 93.75 78 LYS A C 1
ATOM 624 O O . LYS A 1 78 ? 24.108 -10.516 -27.939 1.00 93.75 78 LYS A O 1
ATOM 629 N N . VAL A 1 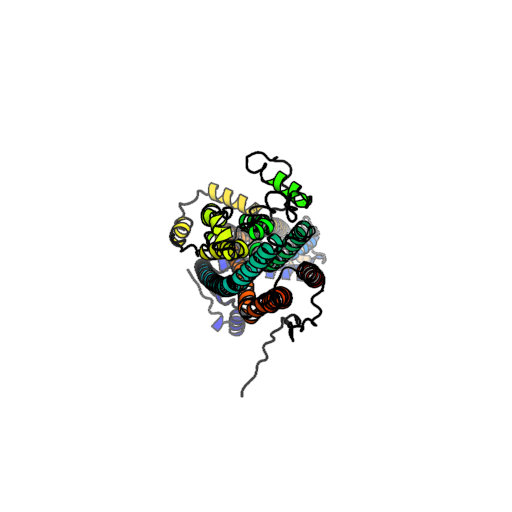79 ? 25.540 -12.185 -27.491 1.00 95.31 79 VAL A N 1
ATOM 630 C CA . VAL A 1 79 ? 24.656 -12.873 -26.531 1.00 95.31 79 VAL A CA 1
ATOM 631 C C . VAL A 1 79 ? 24.468 -12.051 -25.263 1.00 95.31 79 VAL A C 1
ATOM 633 O O . VAL A 1 79 ? 23.342 -11.674 -24.940 1.00 95.31 79 VAL A O 1
ATOM 636 N N . GLY A 1 80 ? 25.561 -11.738 -24.558 1.00 95.31 80 GLY A N 1
ATOM 637 C CA . GLY A 1 80 ? 25.496 -10.947 -23.326 1.00 95.31 80 GLY A CA 1
ATOM 638 C C . GLY A 1 80 ? 24.895 -9.568 -23.589 1.00 95.31 80 GLY A C 1
ATOM 639 O O . GLY A 1 80 ? 24.032 -9.098 -22.854 1.00 95.31 80 GLY A O 1
ATOM 640 N N . GLY A 1 81 ? 25.291 -8.981 -24.716 1.00 94.25 81 GLY A N 1
ATOM 641 C CA . GLY A 1 81 ? 24.743 -7.770 -25.296 1.00 94.25 81 GLY A CA 1
ATOM 642 C C . GLY A 1 81 ? 23.233 -7.773 -25.456 1.00 94.25 81 GLY A C 1
ATOM 643 O O . GLY A 1 81 ? 22.542 -6.904 -24.930 1.00 94.25 81 GLY A O 1
ATOM 644 N N . GLY A 1 82 ? 22.730 -8.769 -26.185 1.00 95.25 82 GLY A N 1
ATOM 645 C CA . GLY A 1 82 ? 21.322 -8.894 -26.531 1.00 95.25 82 GLY A CA 1
ATOM 646 C C . GLY A 1 82 ? 20.456 -9.108 -25.296 1.00 95.25 82 GLY A C 1
ATOM 647 O O . GLY A 1 82 ? 19.442 -8.434 -25.143 1.00 95.25 82 GLY A O 1
ATOM 648 N N . VAL A 1 83 ? 20.889 -9.974 -24.372 1.00 95.69 83 VAL A N 1
ATOM 649 C CA . VAL A 1 83 ? 20.171 -10.221 -23.109 1.00 95.69 83 VAL A CA 1
ATOM 650 C C . VAL A 1 83 ? 20.074 -8.948 -22.273 1.00 95.69 83 VAL A C 1
ATOM 652 O O . VAL A 1 83 ? 18.986 -8.594 -21.817 1.00 95.69 83 VAL A O 1
ATOM 655 N N . MET A 1 84 ? 21.184 -8.230 -22.100 1.00 93.75 84 MET A N 1
ATOM 656 C CA . MET A 1 84 ? 21.192 -6.984 -21.335 1.00 93.75 84 MET A CA 1
ATOM 657 C C . MET A 1 84 ? 20.333 -5.903 -21.998 1.00 93.75 84 MET A C 1
ATOM 659 O O . MET A 1 84 ? 19.539 -5.264 -21.314 1.00 93.75 84 MET A O 1
ATOM 663 N N . LEU A 1 85 ? 20.416 -5.729 -23.322 1.00 94.25 85 LEU A N 1
ATOM 664 C CA . LEU A 1 85 ? 19.570 -4.774 -24.046 1.00 94.25 85 LEU A CA 1
ATOM 665 C C . LEU A 1 85 ? 18.079 -5.115 -23.917 1.00 94.25 85 LEU A C 1
ATOM 667 O O . LEU A 1 85 ? 17.275 -4.208 -23.739 1.00 94.25 85 LEU A O 1
ATOM 671 N N . LEU A 1 86 ? 17.696 -6.396 -23.915 1.00 95.38 86 LEU A N 1
ATOM 672 C CA . LEU A 1 86 ? 16.307 -6.804 -23.673 1.00 95.38 86 LEU A CA 1
ATOM 673 C C . LEU A 1 86 ? 15.849 -6.556 -22.228 1.00 95.38 86 LEU A C 1
ATOM 675 O O . LEU A 1 86 ? 14.712 -6.133 -22.008 1.00 95.38 86 LEU A O 1
ATOM 679 N N . MET A 1 87 ? 16.717 -6.773 -21.234 1.00 93.38 87 MET A N 1
ATOM 680 C CA . MET A 1 87 ? 16.408 -6.392 -19.850 1.00 93.38 87 MET A CA 1
ATOM 681 C C . MET A 1 87 ? 16.212 -4.880 -19.725 1.00 93.38 87 MET A C 1
ATOM 683 O O . MET A 1 87 ? 15.248 -4.427 -19.105 1.00 93.38 87 MET A O 1
ATOM 687 N N . MET A 1 88 ? 17.075 -4.093 -20.365 1.00 91.62 88 MET A N 1
ATOM 688 C CA . MET A 1 88 ? 16.938 -2.641 -20.382 1.00 91.62 88 MET A CA 1
ATOM 689 C C . MET A 1 88 ? 15.688 -2.188 -21.135 1.00 91.62 88 MET A C 1
ATOM 691 O O . MET A 1 88 ? 15.005 -1.289 -20.657 1.00 91.62 88 MET A O 1
ATOM 695 N N . PHE A 1 89 ? 15.336 -2.838 -22.247 1.00 94.75 89 PHE A N 1
ATOM 696 C CA . PHE A 1 89 ? 14.084 -2.599 -22.965 1.00 94.75 89 PHE A CA 1
ATOM 697 C C . PHE A 1 89 ? 12.881 -2.776 -22.044 1.00 94.75 89 PHE A C 1
ATOM 699 O O . PHE A 1 89 ? 12.025 -1.898 -21.981 1.00 94.75 89 PHE A O 1
ATOM 706 N N . ARG A 1 90 ? 12.845 -3.862 -21.260 1.00 94.25 90 ARG A N 1
ATOM 707 C CA . ARG A 1 90 ? 11.790 -4.081 -20.265 1.00 94.25 90 ARG A CA 1
ATOM 708 C C . ARG A 1 90 ? 11.723 -2.931 -19.260 1.00 94.25 90 ARG A C 1
ATOM 710 O O . ARG A 1 90 ? 10.637 -2.421 -19.006 1.00 94.25 90 ARG A O 1
ATOM 717 N N . HIS A 1 91 ? 12.855 -2.508 -18.698 1.00 89.50 91 HIS A N 1
ATOM 718 C CA . HIS A 1 91 ? 12.881 -1.402 -17.737 1.00 89.50 91 HIS A CA 1
ATOM 719 C C . HIS A 1 91 ? 12.461 -0.068 -18.360 1.00 89.50 91 HIS A C 1
ATOM 721 O O . HIS A 1 91 ? 11.688 0.663 -17.748 1.00 89.50 91 HIS A O 1
ATOM 727 N N . SER A 1 92 ? 12.910 0.235 -19.579 1.00 90.38 92 SER A N 1
ATOM 728 C CA . SER A 1 92 ? 12.502 1.432 -20.315 1.00 90.38 92 SER A CA 1
ATOM 729 C C . SER A 1 92 ? 11.023 1.397 -20.685 1.00 90.38 92 SER A C 1
ATOM 731 O O . SER A 1 92 ? 10.371 2.425 -20.583 1.00 90.38 92 SER A O 1
ATOM 733 N N . ALA A 1 93 ? 10.473 0.240 -21.058 1.00 91.00 93 ALA A N 1
ATOM 734 C CA . ALA A 1 93 ? 9.053 0.077 -21.352 1.00 91.00 93 ALA A CA 1
ATOM 735 C C . ALA A 1 93 ? 8.188 0.260 -20.098 1.00 91.00 93 ALA A C 1
ATOM 737 O O . ALA A 1 93 ? 7.182 0.958 -20.154 1.00 91.00 93 ALA A O 1
ATOM 738 N N . VAL A 1 94 ? 8.607 -0.303 -18.959 1.00 88.19 94 VAL A N 1
ATOM 739 C CA . VAL A 1 94 ? 7.948 -0.088 -17.660 1.00 88.19 94 VAL A CA 1
ATOM 740 C C . VAL A 1 94 ? 8.022 1.387 -17.270 1.00 88.19 94 VAL A C 1
ATOM 742 O O . VAL A 1 94 ? 6.992 1.996 -17.001 1.00 88.19 94 VAL A O 1
ATOM 745 N N . ALA A 1 95 ? 9.211 1.993 -17.311 1.00 87.06 95 ALA A N 1
ATOM 746 C CA . ALA A 1 95 ? 9.377 3.413 -17.014 1.00 87.06 95 ALA A CA 1
ATOM 747 C C . ALA A 1 95 ? 8.528 4.285 -17.948 1.00 87.06 95 ALA A C 1
ATOM 749 O O . ALA A 1 95 ? 7.902 5.227 -17.489 1.00 87.06 95 ALA A O 1
ATOM 750 N N . LEU A 1 96 ? 8.456 3.954 -19.238 1.00 90.00 96 LEU A N 1
ATOM 751 C CA . LEU A 1 96 ? 7.642 4.671 -20.215 1.00 90.00 96 LEU A CA 1
ATOM 752 C C . LEU A 1 96 ? 6.137 4.516 -19.942 1.00 90.00 96 LEU A C 1
ATOM 754 O O . LEU A 1 96 ? 5.410 5.498 -20.044 1.00 90.00 96 LEU A O 1
ATOM 758 N N . ALA A 1 97 ? 5.680 3.318 -19.567 1.00 87.38 97 ALA A N 1
ATOM 759 C CA . ALA A 1 97 ? 4.280 3.056 -19.240 1.00 87.38 97 ALA A CA 1
ATOM 760 C C . ALA A 1 97 ? 3.828 3.830 -17.992 1.00 87.38 97 ALA A C 1
ATOM 762 O O . ALA A 1 97 ? 2.755 4.430 -18.005 1.00 87.38 97 ALA A O 1
ATOM 763 N N . TYR A 1 98 ? 4.667 3.867 -16.950 1.00 83.75 98 TYR A N 1
ATOM 764 C CA . TYR A 1 98 ? 4.367 4.552 -15.687 1.00 83.75 98 TYR A CA 1
ATOM 765 C C . TYR A 1 98 ? 4.750 6.036 -15.665 1.00 83.75 98 TYR A C 1
ATOM 767 O O . TYR A 1 98 ? 4.344 6.749 -14.749 1.00 83.75 98 TYR A O 1
ATOM 775 N N . TYR A 1 99 ? 5.515 6.531 -16.645 1.00 84.38 99 TYR A N 1
ATOM 776 C CA . TYR A 1 99 ? 5.876 7.944 -16.707 1.00 84.38 99 TYR A CA 1
ATOM 777 C C . TYR A 1 99 ? 4.680 8.798 -17.141 1.00 84.38 99 TYR A C 1
ATOM 779 O O . TYR A 1 99 ? 4.481 9.135 -18.318 1.00 84.38 99 TYR A O 1
ATOM 787 N N . ASP A 1 100 ? 3.895 9.197 -16.148 1.00 79.06 100 ASP A N 1
ATOM 788 C CA . ASP A 1 100 ? 2.933 10.268 -16.295 1.00 79.06 100 ASP A CA 1
ATOM 789 C C . ASP A 1 100 ? 3.620 11.616 -16.044 1.00 79.06 100 ASP A C 1
ATOM 791 O O . ASP A 1 100 ? 4.223 11.864 -15.001 1.00 79.06 100 ASP A O 1
ATOM 795 N N . GLU A 1 101 ? 3.561 12.492 -17.041 1.00 70.75 101 GLU A N 1
ATOM 796 C CA . GLU A 1 101 ? 4.097 13.847 -16.950 1.00 70.75 101 GLU A CA 1
ATOM 797 C C . GLU A 1 101 ? 3.230 14.713 -16.031 1.00 70.75 101 GLU A C 1
ATOM 799 O O . GLU A 1 101 ? 3.707 15.689 -15.451 1.00 70.75 101 GLU A O 1
ATOM 804 N N . ASP A 1 102 ? 1.976 14.309 -15.828 1.00 73.12 102 ASP A N 1
ATOM 805 C CA . ASP A 1 102 ? 1.055 14.957 -14.918 1.00 73.12 102 ASP A CA 1
ATOM 806 C C . ASP A 1 102 ? 1.264 14.484 -13.468 1.00 73.12 102 ASP A C 1
ATOM 808 O O . ASP A 1 102 ? 0.304 14.158 -12.763 1.00 73.12 102 ASP A O 1
ATOM 812 N N . GLY A 1 103 ? 2.511 14.496 -12.984 1.00 74.25 103 GLY A N 1
ATOM 813 C CA . GLY A 1 103 ? 2.828 14.251 -11.571 1.00 74.25 103 GLY A CA 1
ATOM 814 C C . GLY A 1 103 ? 1.960 15.106 -10.638 1.00 74.25 103 GLY A C 1
ATOM 815 O O . GLY A 1 103 ? 1.424 14.602 -9.656 1.00 74.25 103 GLY A O 1
ATOM 816 N N . ASP A 1 104 ? 1.671 16.351 -11.031 1.00 73.62 104 ASP A N 1
ATOM 817 C CA . ASP A 1 104 ? 0.733 17.233 -10.329 1.00 73.62 104 ASP A CA 1
ATOM 818 C C . ASP A 1 104 ? -0.711 16.706 -10.333 1.00 73.62 104 ASP A C 1
ATOM 820 O O . ASP A 1 104 ? -1.434 16.869 -9.352 1.00 73.62 104 ASP A O 1
ATOM 824 N N . ARG A 1 105 ? -1.185 16.084 -11.425 1.00 79.62 105 ARG A N 1
ATOM 825 C CA . ARG A 1 105 ? -2.530 15.482 -11.444 1.00 79.62 105 ARG A CA 1
ATOM 826 C C . ARG A 1 105 ? -2.572 14.214 -10.609 1.00 79.62 105 ARG A C 1
ATOM 828 O O . ARG A 1 105 ? -3.588 14.004 -9.950 1.00 79.62 105 ARG A O 1
ATOM 835 N N . LEU A 1 106 ? -1.519 13.397 -10.626 1.00 76.19 106 LEU A N 1
ATOM 836 C CA . LEU A 1 106 ? -1.386 12.229 -9.754 1.00 76.19 106 LEU A CA 1
ATOM 837 C C . LEU A 1 106 ? -1.367 12.650 -8.288 1.00 76.19 106 LEU A C 1
ATOM 839 O O . LEU A 1 106 ? -2.141 12.116 -7.502 1.00 76.19 106 LEU A O 1
ATOM 843 N N . GLN A 1 107 ? -0.599 13.680 -7.941 1.00 78.06 107 GLN A N 1
ATOM 844 C CA . GLN A 1 107 ? -0.572 14.235 -6.594 1.00 78.06 107 GLN A CA 1
ATOM 845 C C . GLN A 1 107 ? -1.937 14.805 -6.189 1.00 78.06 107 GLN A C 1
ATOM 847 O O . GLN A 1 107 ? -2.451 14.458 -5.133 1.00 78.06 107 GLN A O 1
ATOM 852 N N . ARG A 1 108 ? -2.612 15.571 -7.058 1.00 83.81 108 ARG A N 1
ATOM 853 C CA . ARG A 1 108 ? -3.991 16.035 -6.803 1.00 83.81 108 ARG A CA 1
ATOM 854 C C . ARG A 1 108 ? -5.006 14.894 -6.730 1.00 83.81 108 ARG A C 1
ATOM 856 O O . ARG A 1 108 ? -6.046 15.038 -6.092 1.00 83.81 108 ARG A O 1
ATOM 863 N N . ARG A 1 109 ? -4.797 13.782 -7.444 1.00 82.06 109 ARG A N 1
ATOM 864 C CA . ARG A 1 109 ? -5.628 12.574 -7.307 1.00 82.06 109 ARG A CA 1
ATOM 865 C C . ARG A 1 109 ? -5.370 11.931 -5.954 1.00 82.06 109 ARG A C 1
ATOM 867 O O . ARG A 1 109 ? -6.343 11.664 -5.268 1.00 82.06 109 ARG A O 1
ATOM 874 N N . LYS A 1 110 ? -4.109 11.753 -5.558 1.00 80.38 110 LYS A N 1
ATOM 875 C CA . LYS A 1 110 ? -3.717 11.245 -4.241 1.00 80.38 110 LYS A CA 1
ATOM 876 C C . LYS A 1 110 ? -4.326 12.088 -3.121 1.00 80.38 110 LYS A C 1
ATOM 878 O O . LYS A 1 110 ? -4.949 11.528 -2.235 1.00 80.38 110 LYS A O 1
ATOM 883 N N . GLU A 1 111 ? -4.213 13.413 -3.189 1.00 82.50 111 GLU A N 1
ATOM 884 C CA . GLU A 1 111 ? -4.814 14.329 -2.209 1.00 82.50 111 GLU A CA 1
ATOM 885 C C . GLU A 1 111 ? -6.336 14.178 -2.155 1.00 82.50 111 GLU A C 1
ATOM 887 O O . GLU A 1 111 ? -6.887 14.012 -1.076 1.00 82.50 111 GLU A O 1
ATOM 892 N N . ARG A 1 112 ? -7.020 14.131 -3.307 1.00 86.19 112 ARG A N 1
ATOM 893 C CA . ARG A 1 112 ? -8.472 13.885 -3.341 1.00 86.19 112 ARG A CA 1
ATOM 894 C C . ARG A 1 112 ? -8.858 12.514 -2.791 1.00 86.19 112 ARG A C 1
ATOM 896 O O . ARG A 1 112 ? -9.881 12.409 -2.129 1.00 86.19 112 ARG A O 1
ATOM 903 N N . TYR A 1 113 ? -8.072 11.477 -3.075 1.00 79.25 113 TYR A N 1
ATOM 904 C CA . TYR A 1 113 ? -8.300 10.136 -2.540 1.00 79.25 113 TYR A CA 1
ATOM 905 C C . TYR A 1 113 ? -8.085 10.094 -1.032 1.00 79.25 113 TYR A C 1
ATOM 907 O O . TYR A 1 113 ? -8.887 9.483 -0.341 1.00 79.25 113 TYR A O 1
ATOM 915 N N . LEU A 1 114 ? -7.052 10.766 -0.523 1.00 76.56 114 LEU A N 1
ATOM 916 C CA . LEU A 1 114 ? -6.817 10.906 0.910 1.00 76.56 114 LEU A CA 1
ATOM 917 C C . LEU A 1 114 ? -7.954 11.673 1.583 1.00 76.56 114 LEU A C 1
ATOM 919 O O . LEU A 1 114 ? -8.476 11.183 2.574 1.00 76.56 114 LEU A O 1
ATOM 923 N N . ASP A 1 115 ? -8.383 12.807 1.024 1.00 81.88 115 ASP A N 1
ATOM 924 C CA . ASP A 1 115 ? -9.503 13.594 1.553 1.00 81.88 115 ASP A CA 1
ATOM 925 C C . ASP A 1 115 ? -10.799 12.762 1.585 1.00 81.88 115 ASP A C 1
ATOM 927 O O . ASP A 1 115 ? -11.491 12.719 2.604 1.00 81.88 115 ASP A O 1
ATOM 931 N N . GLU A 1 116 ? -11.109 12.053 0.494 1.00 84.19 116 GLU A N 1
ATOM 932 C CA . GLU A 1 116 ? -12.280 11.173 0.408 1.00 84.19 116 GLU A CA 1
ATOM 933 C C . GLU A 1 116 ? -12.176 10.007 1.395 1.00 84.19 116 GLU A C 1
ATOM 935 O O . GLU A 1 116 ? -13.140 9.696 2.084 1.00 84.19 116 GLU A O 1
ATOM 940 N N . MET A 1 117 ? -11.006 9.383 1.520 1.00 75.88 117 MET A N 1
ATOM 941 C CA . MET A 1 117 ? -10.787 8.270 2.439 1.00 75.88 117 MET A CA 1
ATOM 942 C C . MET A 1 117 ? -10.853 8.723 3.896 1.00 75.88 117 MET A C 1
ATOM 944 O O . MET A 1 117 ? -11.480 8.058 4.707 1.00 75.88 117 MET A O 1
ATOM 948 N N . THR A 1 118 ? -10.265 9.870 4.244 1.00 76.06 118 THR A N 1
ATOM 949 C CA . THR A 1 118 ? -10.390 10.466 5.580 1.00 76.06 118 THR A CA 1
ATOM 950 C C . THR A 1 118 ? -11.848 10.760 5.906 1.00 76.06 118 THR A C 1
ATOM 952 O O . THR A 1 118 ? -12.283 10.479 7.021 1.00 76.06 118 THR A O 1
ATOM 955 N N . LYS A 1 119 ? -12.623 11.257 4.936 1.00 82.88 119 LYS A N 1
ATOM 956 C CA . LYS A 1 119 ? -14.063 11.453 5.101 1.00 82.88 119 LYS A CA 1
ATOM 957 C C . LYS A 1 119 ? -14.801 10.125 5.296 1.00 82.88 119 LYS A C 1
ATOM 959 O O . LYS A 1 119 ? -15.569 10.011 6.239 1.00 82.88 119 LYS A O 1
ATOM 964 N N . GLN A 1 120 ? -14.530 9.115 4.470 1.00 78.62 120 GLN A N 1
ATOM 965 C CA . GLN A 1 120 ? -15.161 7.794 4.568 1.00 78.62 120 GLN A CA 1
ATOM 966 C C . GLN A 1 120 ? -14.825 7.088 5.885 1.00 78.62 120 GLN A C 1
ATOM 968 O O . GLN A 1 120 ? -15.726 6.594 6.553 1.00 78.62 120 GLN A O 1
ATOM 973 N N . VAL A 1 121 ? -13.556 7.093 6.303 1.00 75.38 121 VAL A N 1
ATOM 974 C CA . VAL A 1 121 ? -13.135 6.574 7.615 1.00 75.38 121 VAL A CA 1
ATOM 975 C C . VAL A 1 121 ? -13.829 7.347 8.732 1.00 75.38 121 VAL A C 1
ATOM 977 O O . VAL A 1 121 ? -14.307 6.735 9.682 1.00 75.38 121 VAL A O 1
ATOM 980 N N . GLY A 1 122 ? -13.892 8.677 8.622 1.00 75.50 122 GLY A N 1
ATOM 981 C CA . GLY A 1 122 ? -14.588 9.533 9.578 1.00 75.50 122 GLY A CA 1
ATOM 982 C C . GLY A 1 122 ? -16.064 9.165 9.710 1.00 75.50 122 GLY A C 1
ATOM 983 O O . GLY A 1 122 ? -16.533 8.960 10.824 1.00 75.50 122 GLY A O 1
ATOM 984 N N . ASP A 1 123 ? -16.765 8.995 8.588 1.00 78.81 123 ASP A N 1
ATOM 985 C CA . ASP A 1 123 ? -18.176 8.605 8.545 1.00 78.81 123 ASP A CA 1
ATOM 986 C C . ASP A 1 123 ? -18.393 7.197 9.130 1.00 78.81 123 ASP A C 1
ATOM 988 O O . ASP A 1 123 ? -19.309 6.991 9.927 1.00 78.81 123 ASP A O 1
ATOM 992 N N . VAL A 1 124 ? -17.545 6.226 8.767 1.00 74.81 124 VAL A N 1
ATOM 993 C CA . VAL A 1 124 ? -17.597 4.840 9.270 1.00 74.81 124 VAL A CA 1
ATOM 994 C C . VAL A 1 124 ? -17.344 4.798 10.775 1.00 74.81 124 VAL A C 1
ATOM 996 O O . VAL A 1 124 ? -18.115 4.190 11.515 1.00 74.81 124 VAL A O 1
ATOM 999 N N . LEU A 1 125 ? -16.307 5.489 11.251 1.00 71.50 125 LEU A N 1
ATOM 1000 C CA . LEU A 1 125 ? -15.984 5.552 12.671 1.00 71.50 125 LEU A CA 1
ATOM 1001 C C . LEU A 1 125 ? -17.063 6.297 13.458 1.00 71.50 125 LEU A C 1
ATOM 1003 O O . LEU A 1 125 ? -17.423 5.867 14.550 1.00 71.50 125 LEU A O 1
ATOM 1007 N N . GLN A 1 126 ? -17.607 7.390 12.919 1.00 77.06 126 GLN A N 1
ATOM 1008 C CA . GLN A 1 126 ? -18.704 8.119 13.548 1.00 77.06 126 GLN A CA 1
ATOM 1009 C C . GLN A 1 126 ? -19.940 7.226 13.695 1.00 77.06 126 GLN A C 1
ATOM 1011 O O . GLN A 1 126 ? -20.528 7.194 14.777 1.00 77.06 126 GLN A O 1
ATOM 1016 N N . ARG A 1 127 ? -20.307 6.467 12.651 1.00 77.94 127 ARG A N 1
ATOM 1017 C CA . ARG A 1 127 ? -21.407 5.490 12.720 1.00 77.94 127 ARG A CA 1
ATOM 1018 C C . ARG A 1 127 ? -21.136 4.409 13.755 1.00 77.94 127 ARG A C 1
ATOM 1020 O O . ARG A 1 127 ? -21.976 4.224 14.626 1.00 77.94 127 ARG A O 1
ATOM 1027 N N . ALA A 1 128 ? -19.961 3.782 13.721 1.00 71.12 128 ALA A N 1
ATOM 1028 C CA . ALA A 1 128 ? -19.572 2.762 14.694 1.00 71.12 128 ALA A CA 1
ATOM 1029 C C . ALA A 1 128 ? -19.592 3.307 16.133 1.00 71.12 128 ALA A C 1
ATOM 1031 O O . ALA A 1 128 ? -20.053 2.639 17.053 1.00 71.12 128 ALA A O 1
ATOM 1032 N N . THR A 1 129 ? -19.160 4.555 16.333 1.00 71.81 129 THR A N 1
ATOM 1033 C CA . THR A 1 129 ? -19.171 5.219 17.645 1.00 71.81 129 THR A CA 1
ATOM 1034 C C . THR A 1 129 ? -20.598 5.533 18.093 1.00 71.81 129 THR A C 1
ATOM 1036 O O . THR A 1 129 ? -20.933 5.310 19.250 1.00 71.81 129 THR A O 1
ATOM 1039 N N . THR A 1 130 ? -21.467 5.995 17.188 1.00 76.50 130 THR A N 1
ATOM 1040 C CA . THR A 1 130 ? -22.889 6.249 17.483 1.00 76.50 130 THR A CA 1
ATOM 1041 C C . THR A 1 130 ? -23.646 4.948 17.769 1.00 76.50 130 THR A C 1
ATOM 1043 O O . THR A 1 130 ? -24.447 4.907 18.702 1.00 76.50 130 THR A O 1
ATOM 1046 N N . GLN A 1 131 ? -23.369 3.872 17.027 1.00 73.25 131 GLN A N 1
ATOM 1047 C CA . GLN A 1 131 ? -23.902 2.532 17.296 1.00 73.25 131 GLN A CA 1
ATOM 1048 C C . GLN A 1 131 ? -23.436 2.036 18.668 1.00 73.25 131 GLN A C 1
ATOM 1050 O O . GLN A 1 131 ? -24.273 1.720 19.509 1.00 73.25 131 GLN A O 1
ATOM 1055 N N . ALA A 1 132 ? -22.132 2.098 18.958 1.00 71.31 132 ALA A N 1
ATOM 1056 C CA . ALA A 1 132 ? -21.587 1.726 20.262 1.00 71.31 132 ALA A CA 1
ATOM 1057 C C . ALA A 1 132 ? -22.195 2.554 21.409 1.00 71.31 132 ALA A C 1
ATOM 1059 O O . ALA A 1 132 ? -22.553 1.992 22.442 1.00 71.31 132 ALA A O 1
ATOM 1060 N N . GLN A 1 133 ? -22.368 3.869 21.232 1.00 73.94 133 GLN A N 1
ATOM 1061 C CA . GLN A 1 133 ? -23.034 4.745 22.204 1.00 73.94 133 GLN A CA 1
ATOM 1062 C C . GLN A 1 133 ? -24.505 4.371 22.404 1.00 73.94 133 GLN A C 1
ATOM 1064 O O . GLN A 1 133 ? -24.969 4.334 23.541 1.00 73.94 133 GLN A O 1
ATOM 1069 N N . THR A 1 134 ? -25.230 4.058 21.328 1.00 76.94 134 THR A N 1
ATOM 1070 C CA . THR A 1 134 ? -26.645 3.661 21.389 1.00 76.94 134 THR A CA 1
ATOM 1071 C C . THR A 1 134 ? -26.797 2.319 22.096 1.00 76.94 134 THR A C 1
ATOM 1073 O O . THR A 1 134 ? -27.571 2.211 23.045 1.00 76.94 134 THR A O 1
ATOM 1076 N N . LEU A 1 135 ? -26.004 1.320 21.702 1.00 69.62 135 LEU A N 1
ATOM 1077 C CA . LEU A 1 135 ? -25.956 0.001 22.327 1.00 69.62 135 LEU A CA 1
ATOM 1078 C C . LEU A 1 135 ? -25.631 0.112 23.815 1.00 69.62 135 LEU A C 1
ATOM 1080 O O . LEU A 1 135 ? -26.325 -0.453 24.656 1.00 69.62 135 LEU A O 1
ATOM 1084 N N . CYS A 1 136 ? -24.589 0.866 24.152 1.00 71.06 136 CYS A N 1
ATOM 1085 C CA . CYS A 1 136 ? -24.179 1.045 25.533 1.00 71.06 136 CYS A CA 1
ATOM 1086 C C . CYS A 1 136 ? -25.182 1.891 26.334 1.00 71.06 136 CYS A C 1
ATOM 1088 O O . CYS A 1 136 ? -25.329 1.662 27.530 1.00 71.06 136 CYS A O 1
ATOM 1090 N N . GLY A 1 137 ? -25.900 2.825 25.704 1.00 76.19 137 GLY A N 1
ATOM 1091 C CA . GLY A 1 137 ? -27.000 3.572 26.315 1.00 76.19 137 GLY A CA 1
ATOM 1092 C C . GLY A 1 137 ? -28.200 2.678 26.633 1.00 76.19 137 GLY A C 1
ATOM 1093 O O . GLY A 1 137 ? -28.714 2.726 27.750 1.00 76.19 137 GLY A O 1
ATOM 1094 N N . MET A 1 138 ? -28.589 1.806 25.696 1.00 74.94 138 MET A N 1
ATOM 1095 C CA . MET A 1 138 ? -29.620 0.784 25.913 1.00 74.94 138 MET A CA 1
ATOM 1096 C C . MET A 1 138 ? -29.202 -0.196 27.013 1.00 74.94 138 MET A C 1
ATOM 1098 O O . MET A 1 138 ? -29.961 -0.415 27.953 1.00 74.94 138 MET A O 1
ATOM 1102 N N . LEU A 1 139 ? -27.967 -0.710 26.950 1.00 70.50 139 LEU A N 1
ATOM 1103 C CA . LEU A 1 139 ? -27.386 -1.566 27.984 1.00 70.50 139 LEU A CA 1
ATOM 1104 C C . LEU A 1 139 ? -27.361 -0.859 29.340 1.00 70.50 139 LEU A C 1
ATOM 1106 O O . LEU A 1 139 ? -27.755 -1.465 30.325 1.00 70.50 139 LEU A O 1
ATOM 1110 N N . SER A 1 140 ? -26.927 0.401 29.421 1.00 76.00 140 SER A N 1
ATOM 1111 C CA . SER A 1 140 ? -26.888 1.129 30.693 1.00 76.00 140 SER A CA 1
ATOM 1112 C C . SER A 1 140 ? -28.287 1.307 31.261 1.00 76.00 140 SER A C 1
ATOM 1114 O O . SER A 1 140 ? -28.479 0.993 32.424 1.00 76.00 140 SER A O 1
ATOM 1116 N N . ALA A 1 141 ? -29.268 1.745 30.467 1.00 79.06 141 ALA A N 1
ATOM 1117 C CA . ALA A 1 141 ? -30.632 1.954 30.950 1.00 79.06 141 ALA A CA 1
ATOM 1118 C C . ALA A 1 141 ? -31.292 0.639 31.400 1.00 79.06 141 ALA A C 1
ATOM 1120 O O . ALA A 1 141 ? -31.868 0.564 32.485 1.00 79.06 141 ALA A O 1
ATOM 1121 N N . GLU A 1 142 ? -31.165 -0.416 30.592 1.00 76.94 142 GLU A N 1
ATOM 1122 C CA . GLU A 1 142 ? -31.767 -1.715 30.880 1.00 76.94 142 GLU A CA 1
ATOM 1123 C C . GLU A 1 142 ? -31.064 -2.436 32.039 1.00 76.94 142 GLU A C 1
ATOM 1125 O O . GLU A 1 142 ? -31.721 -3.053 32.888 1.00 76.94 142 GLU A O 1
ATOM 1130 N N . LEU A 1 143 ? -29.729 -2.366 32.110 1.00 75.00 143 LEU A N 1
ATOM 1131 C CA . LEU A 1 143 ? -28.994 -2.932 33.234 1.00 75.00 143 LEU A CA 1
ATOM 1132 C C . LEU A 1 143 ? -29.155 -2.087 34.499 1.00 75.00 143 LEU A C 1
ATOM 1134 O O . LEU A 1 143 ? -29.259 -2.700 35.554 1.00 75.00 143 LEU A O 1
ATOM 1138 N N . ASP A 1 144 ? -29.203 -0.753 34.448 1.00 79.69 144 ASP A N 1
ATOM 1139 C CA . ASP A 1 144 ? -29.340 0.085 35.652 1.00 79.69 144 ASP A CA 1
ATOM 1140 C C . ASP A 1 144 ? -30.625 -0.295 36.412 1.00 79.69 144 ASP A C 1
ATOM 1142 O O . ASP A 1 144 ? -30.576 -0.597 37.607 1.00 79.69 144 ASP A O 1
ATOM 1146 N N . GLU A 1 145 ? -31.759 -0.405 35.709 1.00 82.19 145 GLU A N 1
ATOM 1147 C CA . GLU A 1 145 ? -33.031 -0.820 36.312 1.00 82.19 145 GLU A CA 1
ATOM 1148 C C . GLU A 1 145 ? -32.989 -2.287 36.776 1.00 82.19 145 GLU A C 1
ATOM 1150 O O . GLU A 1 145 ? -33.221 -2.593 37.952 1.00 82.19 145 GLU A O 1
ATOM 1155 N N . LYS A 1 146 ? -32.644 -3.221 35.873 1.00 82.44 146 LYS A N 1
ATOM 1156 C CA . LYS A 1 146 ? -32.734 -4.659 36.172 1.00 82.44 146 LYS A CA 1
ATOM 1157 C C . LYS A 1 146 ? -31.676 -5.130 37.182 1.00 82.44 146 LYS A C 1
ATOM 1159 O O . LYS A 1 146 ? -31.934 -6.083 37.918 1.00 82.44 146 LYS A O 1
ATOM 1164 N N . VAL A 1 147 ? -30.472 -4.553 37.184 1.00 85.44 147 VAL A N 1
ATOM 1165 C CA . VAL A 1 147 ?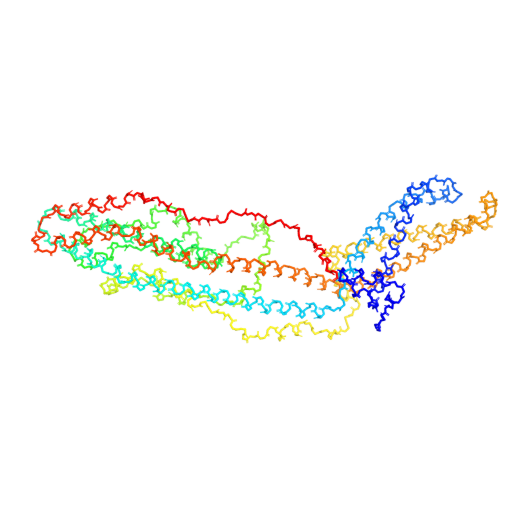 -29.388 -4.902 38.122 1.00 85.44 147 VAL A CA 1
ATOM 1166 C C . VAL A 1 147 ? -29.607 -4.206 39.457 1.00 85.44 147 VAL A C 1
ATOM 1168 O O . VAL A 1 147 ? -29.463 -4.866 40.484 1.00 85.44 147 VAL A O 1
ATOM 1171 N N . GLY A 1 148 ? -30.016 -2.933 39.468 1.00 86.44 148 GLY A N 1
ATOM 1172 C CA . GLY A 1 148 ? -30.294 -2.198 40.704 1.00 86.44 148 GLY A CA 1
ATOM 1173 C C . GLY A 1 148 ? -31.347 -2.898 41.561 1.00 86.44 148 GLY A C 1
ATOM 1174 O O . GLY A 1 148 ? -31.116 -3.185 42.738 1.00 86.44 148 GLY A O 1
ATOM 1175 N N . ASP A 1 149 ? -32.470 -3.285 40.957 1.00 87.12 149 ASP A N 1
ATOM 1176 C CA . ASP A 1 149 ? -33.519 -4.028 41.659 1.00 87.12 149 ASP A CA 1
ATOM 1177 C C . ASP A 1 149 ? -33.050 -5.395 42.158 1.00 87.12 149 ASP A C 1
ATOM 1179 O O . ASP A 1 149 ? -33.385 -5.808 43.272 1.00 87.12 149 ASP A O 1
ATOM 1183 N N . HIS A 1 150 ? -32.245 -6.094 41.361 1.00 88.62 150 HIS A N 1
ATOM 1184 C CA . HIS A 1 150 ? -31.705 -7.399 41.723 1.00 88.62 150 HIS A CA 1
ATOM 1185 C C . HIS A 1 150 ? -30.727 -7.314 42.901 1.00 88.62 150 HIS A C 1
ATOM 1187 O O . HIS A 1 150 ? -30.868 -8.063 43.870 1.00 88.62 150 HIS A O 1
ATOM 1193 N N . VAL A 1 151 ? -29.800 -6.350 42.886 1.00 90.06 151 VAL A N 1
ATOM 1194 C CA . VAL A 1 151 ? -28.853 -6.115 43.989 1.00 90.06 151 VAL A CA 1
ATOM 1195 C C . VAL A 1 151 ? -29.592 -5.707 45.263 1.00 90.06 151 VAL A C 1
ATOM 1197 O O . VAL A 1 151 ? -29.306 -6.246 46.333 1.00 90.06 151 VAL A O 1
ATOM 1200 N N . ARG A 1 152 ? -30.605 -4.834 45.174 1.00 90.00 152 ARG A N 1
ATOM 1201 C CA . ARG A 1 152 ? -31.431 -4.460 46.337 1.00 90.00 152 ARG A CA 1
ATOM 1202 C C . ARG A 1 152 ? -32.161 -5.664 46.931 1.00 90.00 152 ARG A C 1
ATOM 1204 O O . ARG A 1 152 ? -32.254 -5.775 48.154 1.00 90.00 152 ARG A O 1
ATOM 1211 N N . ARG A 1 153 ? -32.673 -6.582 46.100 1.00 90.44 153 ARG A N 1
ATOM 1212 C CA . ARG A 1 153 ? -33.289 -7.839 46.573 1.00 90.44 153 ARG A CA 1
ATOM 1213 C C . ARG A 1 153 ? -32.267 -8.718 47.288 1.00 90.44 153 ARG A C 1
ATOM 1215 O O . ARG A 1 153 ? -32.558 -9.186 48.384 1.00 90.44 153 ARG A O 1
ATOM 1222 N N . MET A 1 154 ? -31.068 -8.879 46.730 1.00 91.94 154 MET A N 1
ATOM 1223 C CA . MET A 1 154 ? -29.973 -9.623 47.367 1.00 91.94 154 MET A CA 1
ATOM 1224 C C . MET A 1 154 ? -29.582 -9.030 48.725 1.00 91.94 154 MET A C 1
ATOM 1226 O O . MET A 1 154 ? -29.561 -9.743 49.726 1.00 91.94 154 MET A O 1
ATOM 1230 N N . GLN A 1 155 ? -29.363 -7.714 48.795 1.00 91.31 155 GLN A N 1
ATOM 1231 C CA . GLN A 1 155 ? -29.051 -7.011 50.044 1.00 91.31 155 GLN A CA 1
ATOM 1232 C C . GLN A 1 155 ? -30.158 -7.190 51.091 1.00 91.31 155 GLN A C 1
ATOM 1234 O O . GLN A 1 155 ? -29.875 -7.447 52.260 1.00 91.31 155 GLN A O 1
ATOM 1239 N N . LYS A 1 156 ? -31.429 -7.104 50.683 1.00 90.62 156 LYS A N 1
ATOM 1240 C CA . LYS A 1 156 ? -32.581 -7.356 51.559 1.00 90.62 156 LYS A CA 1
ATOM 1241 C C . LYS A 1 156 ? -32.610 -8.791 52.092 1.00 90.62 156 LYS A C 1
ATOM 1243 O O . LYS A 1 156 ? -32.856 -8.979 53.280 1.00 90.62 156 LYS A O 1
ATOM 1248 N N . ILE A 1 157 ? -32.342 -9.789 51.247 1.00 90.56 157 ILE A N 1
ATOM 1249 C CA . ILE A 1 157 ? -32.257 -11.202 51.655 1.00 90.56 157 ILE A CA 1
ATOM 1250 C C . ILE A 1 157 ? -31.143 -11.386 52.692 1.00 90.56 157 ILE A C 1
ATOM 1252 O O . ILE A 1 157 ? -31.378 -11.984 53.742 1.00 90.56 157 ILE A O 1
ATOM 1256 N N . LEU A 1 158 ? -29.961 -10.813 52.448 1.00 91.44 158 LEU A N 1
ATOM 1257 C CA . LEU A 1 158 ? -28.834 -10.863 53.384 1.00 91.44 158 LEU A CA 1
ATOM 1258 C C . LEU A 1 158 ? -29.168 -10.186 54.721 1.00 91.44 158 LEU A C 1
ATOM 1260 O O . LEU A 1 158 ? -28.896 -10.755 55.776 1.00 91.44 158 LEU A O 1
ATOM 1264 N N . GLN A 1 159 ? -29.833 -9.027 54.700 1.00 90.62 159 GLN A N 1
ATOM 1265 C CA . GLN A 1 159 ? -30.295 -8.349 55.918 1.00 90.62 159 GLN A CA 1
ATOM 1266 C C . GLN A 1 159 ? -31.286 -9.193 56.729 1.00 90.62 159 GLN A C 1
ATOM 1268 O O . GLN A 1 159 ? -31.268 -9.134 57.957 1.00 90.62 159 GLN A O 1
ATOM 1273 N N . GLN A 1 160 ? -32.164 -9.960 56.074 1.00 89.31 160 GLN A N 1
ATOM 1274 C CA . GLN A 1 160 ? -33.076 -10.869 56.777 1.00 89.31 160 GLN A CA 1
ATOM 1275 C C . GLN A 1 160 ? -32.330 -12.076 57.350 1.00 89.31 160 GLN A C 1
ATOM 1277 O O . GLN A 1 160 ? -32.551 -12.436 58.504 1.00 89.31 160 GLN A O 1
ATOM 1282 N N . CYS A 1 161 ? -31.384 -12.642 56.597 1.00 89.31 161 CYS A N 1
ATOM 1283 C CA . CYS A 1 161 ? -30.523 -13.715 57.088 1.00 89.31 161 CYS A CA 1
ATOM 1284 C C . CYS A 1 161 ? -29.724 -13.275 58.330 1.00 89.31 161 CYS A C 1
ATOM 1286 O O . CYS A 1 161 ? -29.620 -14.033 59.289 1.00 89.31 161 CYS A O 1
ATOM 1288 N N . GLU A 1 162 ? -29.219 -12.034 58.356 1.00 89.88 162 GLU A N 1
ATOM 1289 C CA . GLU A 1 162 ? -28.511 -11.452 59.510 1.00 89.88 162 GLU A CA 1
ATOM 1290 C C . GLU A 1 162 ? -29.413 -11.287 60.750 1.00 89.88 162 GLU A C 1
ATOM 1292 O O . GLU A 1 162 ? -28.929 -11.361 61.880 1.00 89.88 162 GLU A O 1
ATOM 1297 N N . LYS A 1 163 ? -30.724 -11.087 60.565 1.00 90.19 163 LYS A N 1
ATOM 1298 C CA . LYS A 1 163 ? -31.694 -10.967 61.669 1.00 90.19 163 LYS A CA 1
ATOM 1299 C C . LYS A 1 163 ? -32.132 -12.314 62.246 1.00 90.19 163 LYS A C 1
ATOM 1301 O O . LYS A 1 163 ? -32.697 -12.329 63.343 1.00 90.19 163 LYS A O 1
ATOM 1306 N N . SER A 1 164 ? -31.888 -13.421 61.542 1.00 88.75 164 SER A N 1
ATOM 1307 C CA . SER A 1 164 ? -32.265 -14.755 62.012 1.00 88.75 164 SER A CA 1
ATOM 1308 C C . SER A 1 164 ? -31.566 -15.085 63.333 1.00 88.75 164 SER A C 1
ATOM 1310 O O . SER A 1 164 ? -30.365 -14.876 63.502 1.00 88.75 164 SER A O 1
ATOM 1312 N N . LYS A 1 165 ? -32.323 -15.641 64.285 1.00 90.62 165 LYS A N 1
ATOM 1313 C CA . LYS A 1 165 ? -31.803 -16.068 65.597 1.00 90.62 165 LYS A CA 1
ATOM 1314 C C . LYS A 1 165 ? -31.089 -17.423 65.550 1.00 90.62 165 LYS A C 1
ATOM 1316 O O . LYS A 1 165 ? -30.593 -17.878 66.579 1.00 90.62 165 LYS A O 1
ATOM 1321 N N . SER A 1 166 ? -31.068 -18.088 64.393 1.00 89.75 166 SER A N 1
ATOM 1322 C CA . SER A 1 166 ? -30.440 -19.400 64.242 1.00 89.75 166 SER A CA 1
ATOM 1323 C C . SER A 1 166 ? -28.924 -19.320 64.473 1.00 89.75 166 SER A C 1
ATOM 1325 O O . SER A 1 166 ? -28.274 -18.430 63.921 1.00 89.75 166 SER A O 1
ATOM 1327 N N . PRO A 1 167 ? -28.316 -20.269 65.211 1.00 91.31 167 PRO A N 1
ATOM 1328 C CA . PRO A 1 167 ? -26.862 -20.324 65.371 1.00 91.31 167 PRO A CA 1
ATOM 1329 C C . PRO A 1 167 ? -26.123 -20.581 64.046 1.00 91.31 167 PRO A C 1
ATOM 1331 O O . PRO A 1 167 ? -24.942 -20.269 63.937 1.00 91.31 167 PRO A O 1
ATOM 1334 N N . GLU A 1 168 ? -26.805 -21.116 63.029 1.00 92.06 168 GLU A N 1
ATOM 1335 C CA . GLU A 1 168 ? -26.239 -21.365 61.696 1.00 92.06 168 GLU A CA 1
ATOM 1336 C C . GLU A 1 168 ? -26.276 -20.131 60.779 1.00 92.06 168 GLU A C 1
ATOM 1338 O O . GLU A 1 168 ? -25.652 -20.136 59.716 1.00 92.06 168 GLU A O 1
ATOM 1343 N N . ALA A 1 169 ? -26.992 -19.069 61.171 1.00 88.88 169 ALA A N 1
ATOM 1344 C CA . ALA A 1 169 ? -27.175 -17.871 60.354 1.00 88.88 169 ALA A CA 1
ATOM 1345 C C . ALA A 1 169 ? -25.858 -17.222 59.878 1.00 88.88 169 ALA A C 1
ATOM 1347 O O . ALA A 1 169 ? -25.801 -16.849 58.707 1.00 88.88 169 ALA A O 1
ATOM 1348 N N . PRO A 1 170 ? -24.775 -17.140 60.683 1.00 89.50 170 PRO A N 1
ATOM 1349 C CA . PRO A 1 170 ? -23.493 -16.597 60.224 1.00 89.50 170 PRO A CA 1
ATOM 1350 C C . PRO A 1 170 ? -22.876 -17.374 59.056 1.00 89.50 170 PRO A C 1
ATOM 1352 O O . PRO A 1 170 ? -22.414 -16.775 58.085 1.00 89.50 170 PRO A O 1
ATOM 1355 N N . ALA A 1 171 ? -22.899 -18.709 59.128 1.00 90.12 171 ALA A N 1
ATOM 1356 C CA . ALA A 1 171 ? -22.324 -19.569 58.097 1.00 90.12 171 ALA A CA 1
ATOM 1357 C C . ALA A 1 171 ? -23.123 -19.473 56.790 1.00 90.12 171 ALA A C 1
ATOM 1359 O O . ALA A 1 171 ? -22.545 -19.321 55.714 1.00 90.12 171 ALA A O 1
ATOM 1360 N N . VAL A 1 172 ? -24.457 -19.488 56.892 1.00 90.94 172 VAL A N 1
ATOM 1361 C CA . VAL A 1 172 ? -25.354 -19.350 55.736 1.00 90.94 172 VAL A CA 1
ATOM 1362 C C . VAL A 1 172 ? -25.256 -17.950 55.122 1.00 90.94 172 VAL A C 1
ATOM 1364 O O . VAL A 1 172 ? -25.197 -17.834 53.902 1.00 90.94 172 VAL A O 1
ATOM 1367 N N . TYR A 1 173 ? -25.160 -16.896 55.940 1.00 91.81 173 TYR A N 1
ATOM 1368 C CA . TYR A 1 173 ? -24.950 -15.523 55.472 1.00 91.81 173 TYR A CA 1
ATOM 1369 C C . TYR A 1 173 ? -23.649 -15.396 54.676 1.00 91.81 173 TYR A C 1
ATOM 1371 O O . TYR A 1 173 ? -23.651 -14.819 53.588 1.00 91.81 173 TYR A O 1
ATOM 1379 N N . SER A 1 174 ? -22.542 -15.936 55.203 1.00 89.44 174 SER A N 1
ATOM 1380 C CA . SER A 1 174 ? -21.239 -15.900 54.529 1.00 89.44 174 SER A CA 1
ATOM 1381 C C . SER A 1 174 ? -21.314 -16.588 53.164 1.00 89.44 174 SER A C 1
ATOM 1383 O O . SER A 1 174 ? -20.971 -15.988 52.145 1.00 89.44 174 SER A O 1
ATOM 1385 N N . ARG A 1 175 ? -21.891 -17.798 53.126 1.00 91.50 175 ARG A N 1
ATOM 1386 C CA . ARG A 1 175 ? -22.052 -18.573 51.891 1.00 91.50 175 ARG A CA 1
ATOM 1387 C C . ARG A 1 175 ? -22.958 -17.883 50.870 1.00 91.50 175 ARG A C 1
ATOM 1389 O O . ARG A 1 175 ? -22.622 -17.833 49.693 1.00 91.50 175 ARG A O 1
ATOM 1396 N N . LEU A 1 176 ? -24.087 -17.321 51.303 1.00 90.56 176 LEU A N 1
ATOM 1397 C CA . LEU A 1 176 ? -24.979 -16.566 50.417 1.00 90.56 176 LEU A CA 1
ATOM 1398 C C . LEU A 1 176 ? -24.300 -15.314 49.864 1.00 90.56 176 LEU A C 1
ATOM 1400 O O . LEU A 1 176 ? -24.439 -15.027 48.680 1.00 90.56 176 LEU A O 1
ATOM 1404 N N . THR A 1 177 ? -23.553 -14.590 50.698 1.00 91.81 177 THR A N 1
ATOM 1405 C CA . THR A 1 177 ? -22.822 -13.391 50.270 1.00 91.81 177 THR A CA 1
ATOM 1406 C C . THR A 1 177 ? -21.799 -13.737 49.189 1.00 91.81 177 THR A C 1
ATOM 1408 O O . THR A 1 177 ? -21.730 -13.046 48.176 1.00 91.81 177 THR A O 1
ATOM 1411 N N . GLU A 1 178 ? -21.045 -14.821 49.376 1.00 89.94 178 GLU A N 1
ATOM 1412 C CA . GLU A 1 178 ? -20.082 -15.331 48.397 1.00 89.94 178 GLU A CA 1
ATOM 1413 C C . GLU A 1 178 ? -20.766 -15.713 47.075 1.00 89.94 178 GLU A C 1
ATOM 1415 O O . GLU A 1 178 ? -20.405 -15.189 46.021 1.00 89.94 178 GLU A O 1
ATOM 1420 N N . LEU A 1 179 ? -21.807 -16.551 47.119 1.00 89.38 179 LEU A N 1
ATOM 1421 C CA . LEU A 1 179 ? -22.527 -16.999 45.921 1.00 89.38 179 LEU A CA 1
ATOM 1422 C C . LEU A 1 179 ? -23.183 -15.835 45.165 1.00 89.38 179 LEU A C 1
ATOM 1424 O O . LEU A 1 179 ? -23.115 -15.764 43.937 1.00 89.38 179 LEU A O 1
ATOM 1428 N N . MET A 1 180 ? -23.786 -14.885 45.885 1.00 92.81 180 MET A N 1
ATOM 1429 C CA . MET A 1 180 ? -24.360 -13.677 45.290 1.00 92.81 180 MET A CA 1
ATOM 1430 C C . MET A 1 180 ? -23.275 -12.771 44.689 1.00 92.81 180 MET A C 1
ATOM 1432 O O . MET A 1 180 ? -23.488 -12.196 43.622 1.00 92.81 180 MET A O 1
ATOM 1436 N N . ALA A 1 181 ? -22.099 -12.668 45.313 1.00 89.19 181 ALA A N 1
ATOM 1437 C CA . ALA A 1 181 ? -20.974 -11.911 44.768 1.00 89.19 181 ALA A CA 1
ATOM 1438 C C . ALA A 1 181 ? -20.424 -12.547 43.479 1.00 89.19 181 ALA A C 1
ATOM 1440 O O . ALA A 1 181 ? -20.195 -11.832 42.502 1.00 89.19 181 ALA A O 1
ATOM 1441 N N . ILE A 1 182 ? -20.280 -13.878 43.441 1.00 87.31 182 ILE A N 1
ATOM 1442 C CA . ILE A 1 182 ? -19.902 -14.631 42.231 1.00 87.31 182 ILE A CA 1
ATOM 1443 C C . ILE A 1 182 ? -20.939 -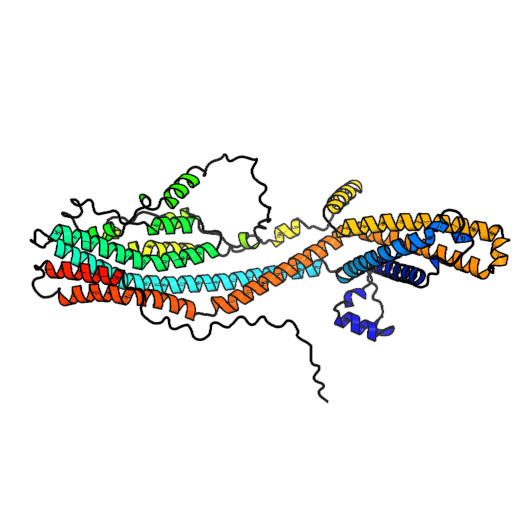14.402 41.127 1.00 87.31 182 ILE A C 1
ATOM 1445 O O . ILE A 1 182 ? -20.587 -14.137 39.977 1.00 87.31 182 ILE A O 1
ATOM 1449 N N . HIS A 1 183 ? -22.224 -14.423 41.477 1.00 85.56 183 HIS A N 1
ATOM 1450 C CA . HIS A 1 183 ? -23.298 -14.139 40.536 1.00 85.56 183 HIS A CA 1
ATOM 1451 C C . HIS A 1 183 ? -23.194 -12.726 39.925 1.00 85.56 183 HIS A C 1
ATOM 1453 O O . HIS A 1 183 ? -23.269 -12.578 38.703 1.00 85.56 183 HIS A O 1
ATOM 1459 N N . LEU A 1 184 ? -22.951 -11.691 40.741 1.00 85.94 184 LEU A N 1
ATOM 1460 C CA . LEU A 1 184 ? -22.710 -10.324 40.253 1.00 85.94 184 LEU A CA 1
ATOM 1461 C C . LEU A 1 184 ? -21.434 -10.215 39.400 1.00 85.94 184 LEU A C 1
ATOM 1463 O O . LEU A 1 184 ? -21.380 -9.431 38.453 1.00 85.94 184 LEU A O 1
ATOM 1467 N N . HIS A 1 185 ? -20.416 -11.028 39.679 1.00 84.69 185 HIS A N 1
ATOM 1468 C CA . HIS A 1 185 ? -19.222 -11.091 38.843 1.00 84.69 185 HIS A CA 1
ATOM 1469 C C . HIS A 1 185 ? -19.512 -11.726 37.469 1.00 84.69 185 HIS A C 1
ATOM 1471 O O . HIS A 1 185 ? -19.105 -11.188 36.437 1.00 84.69 185 HIS A O 1
ATOM 1477 N N . HIS A 1 186 ? -20.277 -12.823 37.424 1.00 82.75 186 HIS A N 1
ATOM 1478 C CA . HIS A 1 186 ? -20.714 -13.461 36.174 1.00 82.75 186 HIS A CA 1
ATOM 1479 C C . HIS A 1 186 ? -21.612 -12.560 35.320 1.00 82.75 186 HIS A C 1
ATOM 1481 O O . HIS A 1 186 ? -21.548 -12.628 34.094 1.00 82.75 186 HIS A O 1
ATOM 1487 N N . LEU A 1 187 ? -22.393 -11.685 35.954 1.00 78.56 187 LEU A N 1
ATOM 1488 C CA . LEU A 1 187 ? -23.139 -10.606 35.301 1.00 78.56 187 LEU A CA 1
ATOM 1489 C C . LEU A 1 187 ? -22.224 -9.634 34.546 1.00 78.56 187 LEU A C 1
ATOM 1491 O O . LEU A 1 187 ? -22.518 -9.241 33.419 1.00 78.56 187 LEU A O 1
ATOM 1495 N N . ARG A 1 188 ? -21.103 -9.261 35.164 1.00 81.31 188 ARG A N 1
ATOM 1496 C CA . ARG A 1 188 ? -20.180 -8.235 34.669 1.00 81.31 188 ARG A CA 1
ATOM 1497 C C . ARG A 1 188 ? -19.216 -8.751 33.597 1.00 81.31 188 ARG A C 1
ATOM 1499 O O . ARG A 1 188 ? -18.863 -8.015 32.677 1.00 81.31 188 ARG A O 1
ATOM 1506 N N . LYS A 1 189 ? -18.781 -10.010 33.712 1.00 82.31 189 LYS A N 1
ATOM 1507 C CA . LYS A 1 189 ? -17.711 -10.602 32.891 1.00 82.31 189 LYS A CA 1
ATOM 1508 C C . LYS A 1 189 ? -17.956 -10.533 31.370 1.00 82.31 189 LYS A C 1
ATOM 1510 O O . LYS A 1 189 ? -17.061 -10.050 30.686 1.00 82.31 189 LYS A O 1
ATOM 1515 N N . PRO A 1 190 ? -19.124 -10.919 30.816 1.00 76.62 190 PRO A N 1
ATOM 1516 C CA . PRO A 1 190 ? -19.348 -10.881 29.368 1.00 76.62 190 PRO A CA 1
ATOM 1517 C C . PRO A 1 190 ? -19.213 -9.478 28.767 1.00 76.62 190 PRO A C 1
ATOM 1519 O O . PRO A 1 190 ? -18.672 -9.333 27.676 1.00 76.62 190 PRO A O 1
ATOM 1522 N N . ALA A 1 191 ? -19.669 -8.450 29.493 1.00 74.94 191 ALA A N 1
ATOM 1523 C CA . ALA A 1 191 ? -19.530 -7.063 29.064 1.00 74.94 191 ALA A CA 1
ATOM 1524 C C . ALA A 1 191 ? -18.053 -6.638 29.051 1.00 74.94 191 ALA A C 1
ATOM 1526 O O . ALA A 1 191 ? -17.588 -6.072 28.067 1.00 74.94 191 ALA A O 1
ATOM 1527 N N . ILE A 1 192 ? -17.294 -6.969 30.105 1.00 80.81 192 ILE A N 1
ATOM 1528 C CA . ILE A 1 192 ? -15.850 -6.689 30.166 1.00 80.81 192 ILE A CA 1
ATOM 1529 C C . ILE A 1 192 ? -15.103 -7.397 29.031 1.00 80.81 192 ILE A C 1
ATOM 1531 O O . ILE A 1 192 ? -14.318 -6.750 28.344 1.00 80.81 192 ILE A O 1
ATOM 1535 N N . ASP A 1 193 ? -15.356 -8.688 28.809 1.00 78.56 193 ASP A N 1
ATOM 1536 C CA . ASP A 1 193 ? -14.680 -9.474 27.770 1.00 78.56 193 ASP A CA 1
ATOM 1537 C C . ASP A 1 193 ? -14.971 -8.902 26.366 1.00 78.56 193 ASP A C 1
ATOM 1539 O O . ASP A 1 193 ? -14.077 -8.811 25.520 1.00 78.56 193 ASP A O 1
ATOM 1543 N N . HIS A 1 194 ? -16.206 -8.451 26.119 1.00 74.38 194 HIS A N 1
ATOM 1544 C CA . HIS A 1 194 ? -16.571 -7.802 24.861 1.00 74.38 194 HIS A CA 1
ATOM 1545 C C . HIS A 1 194 ? -15.865 -6.450 24.681 1.00 74.38 194 HIS A C 1
ATOM 1547 O O . HIS A 1 194 ? -15.274 -6.196 23.629 1.00 74.38 194 HIS A O 1
ATOM 1553 N N . PHE A 1 195 ? -15.848 -5.605 25.716 1.00 78.50 195 PHE A N 1
ATOM 1554 C CA . PHE A 1 195 ? -15.130 -4.332 25.659 1.00 78.50 195 PHE A CA 1
ATOM 1555 C C . PHE A 1 195 ? -13.625 -4.524 25.493 1.00 78.50 195 PHE A C 1
ATOM 1557 O O . PHE A 1 195 ? -13.013 -3.806 24.710 1.00 78.50 195 PHE A O 1
ATOM 1564 N N . GLN A 1 196 ? -13.026 -5.524 26.145 1.00 79.12 196 GLN A N 1
ATOM 1565 C CA . GLN A 1 196 ? -11.622 -5.879 25.935 1.00 79.12 196 GLN A CA 1
ATOM 1566 C C . GLN A 1 196 ? -11.352 -6.257 24.477 1.00 79.12 196 GLN A C 1
ATOM 1568 O O . GLN A 1 196 ? -10.352 -5.817 23.914 1.00 79.12 196 GLN A O 1
ATOM 1573 N N . LYS A 1 197 ? -12.262 -6.993 23.828 1.00 75.81 197 LYS A N 1
ATOM 1574 C CA . LYS A 1 197 ? -12.145 -7.305 22.400 1.00 75.81 197 LYS A CA 1
ATOM 1575 C C . LYS A 1 197 ? -12.186 -6.035 21.542 1.00 75.81 197 LYS A C 1
ATOM 1577 O O . LYS A 1 197 ? -11.278 -5.841 20.738 1.00 75.81 197 LYS A O 1
ATOM 1582 N N . LEU A 1 198 ? -13.157 -5.141 21.754 1.00 69.00 198 LEU A N 1
ATOM 1583 C CA . LEU A 1 198 ? -13.248 -3.858 21.034 1.00 69.00 198 LEU A CA 1
ATOM 1584 C C . LEU A 1 198 ? -11.999 -2.983 21.238 1.00 69.00 198 LEU A C 1
ATOM 1586 O O . LEU A 1 198 ? -11.457 -2.416 20.292 1.00 69.00 198 LEU A O 1
ATOM 1590 N N . ILE A 1 199 ? -11.493 -2.928 22.467 1.00 75.25 199 ILE A N 1
ATOM 1591 C CA . ILE A 1 199 ? -10.289 -2.176 22.828 1.00 75.25 199 ILE A CA 1
ATOM 1592 C C . ILE A 1 199 ? -9.047 -2.780 22.173 1.00 75.25 199 ILE A C 1
ATOM 1594 O O . ILE A 1 199 ? -8.221 -2.035 21.642 1.00 75.25 199 ILE A O 1
ATOM 1598 N N . SER A 1 200 ? -8.930 -4.109 22.142 1.00 72.44 200 SER A N 1
ATOM 1599 C CA . SER A 1 200 ? -7.806 -4.799 21.500 1.00 72.44 200 SER A CA 1
ATOM 1600 C C . SER A 1 200 ? -7.751 -4.537 19.992 1.00 72.44 200 SER A C 1
ATOM 1602 O O . SER A 1 200 ? -6.664 -4.351 19.447 1.00 72.44 200 SER A O 1
ATOM 1604 N N . LEU A 1 201 ? -8.914 -4.413 19.335 1.00 64.69 201 LEU A N 1
ATOM 1605 C CA . LEU A 1 201 ? -9.009 -4.042 17.920 1.00 64.69 201 LEU A CA 1
ATOM 1606 C C . LEU A 1 201 ? -8.525 -2.607 17.666 1.00 64.69 201 LEU A C 1
ATOM 1608 O O . LEU A 1 201 ? -7.965 -2.335 16.608 1.00 64.69 201 LEU A O 1
ATOM 1612 N N . SER A 1 202 ? -8.667 -1.701 18.642 1.00 67.25 202 SER A N 1
ATOM 1613 C CA . SER A 1 202 ? -8.157 -0.326 18.524 1.00 67.25 202 SER A CA 1
ATOM 1614 C C . SER A 1 202 ? -6.625 -0.228 18.599 1.00 67.25 202 SER A C 1
ATOM 1616 O O . SER A 1 202 ? -6.053 0.785 18.200 1.00 67.25 202 SER A O 1
ATOM 1618 N N . GLY A 1 203 ? -5.949 -1.239 19.163 1.00 67.62 203 GLY A N 1
ATOM 1619 C CA . GLY A 1 203 ? -4.487 -1.313 19.295 1.00 67.62 203 GLY A CA 1
ATOM 1620 C C . GLY A 1 203 ? -3.820 -0.234 20.166 1.00 67.62 203 GLY A C 1
ATOM 1621 O O . GLY A 1 203 ? -2.598 -0.246 20.308 1.00 67.62 203 GLY A O 1
ATOM 1622 N N . LYS A 1 204 ? -4.580 0.712 20.739 1.00 68.19 204 LYS A N 1
ATOM 1623 C CA . LYS A 1 204 ? -4.034 1.932 21.367 1.00 68.19 204 LYS A CA 1
ATOM 1624 C C . LYS A 1 204 ? -4.540 2.238 22.768 1.00 68.19 204 LYS A C 1
ATOM 1626 O O . LYS A 1 204 ? -3.985 3.104 23.440 1.00 68.19 204 LYS A O 1
ATOM 1631 N N . ALA A 1 205 ? -5.553 1.527 23.238 1.00 76.44 205 ALA A N 1
ATOM 1632 C CA . ALA A 1 205 ? -6.163 1.769 24.540 1.00 76.44 205 ALA A CA 1
ATOM 1633 C C . ALA A 1 205 ? -5.692 0.764 25.609 1.00 76.44 205 ALA A C 1
ATOM 1635 O O . ALA A 1 205 ? -6.481 0.285 26.417 1.00 76.44 205 ALA A O 1
ATOM 1636 N N . PHE A 1 206 ? -4.382 0.481 25.657 1.00 79.44 206 PHE A N 1
ATOM 1637 C CA . PHE A 1 206 ? -3.792 -0.450 26.635 1.00 79.44 206 PHE A CA 1
ATOM 1638 C C . PHE A 1 206 ? -4.078 -0.040 28.089 1.00 79.44 206 PHE A C 1
ATOM 1640 O O . PHE A 1 206 ? -4.390 -0.879 28.927 1.00 79.44 206 PHE A O 1
ATOM 1647 N N . PHE A 1 207 ? -4.057 1.265 28.386 1.00 81.94 207 PHE A N 1
ATOM 1648 C CA . PHE A 1 207 ? -4.422 1.778 29.712 1.00 81.94 207 PHE A CA 1
ATOM 1649 C C . PHE A 1 207 ? -5.877 1.424 30.086 1.00 81.94 207 PHE A C 1
ATOM 1651 O O . PHE A 1 207 ? -6.162 1.104 31.241 1.00 81.94 207 PHE A O 1
ATOM 1658 N N . LEU A 1 208 ? -6.797 1.472 29.117 1.00 81.88 208 LEU A N 1
ATOM 1659 C CA . LEU A 1 208 ? -8.203 1.153 29.338 1.00 81.88 208 LEU A CA 1
ATOM 1660 C C . LEU A 1 208 ? -8.386 -0.354 29.537 1.00 81.88 208 LEU A C 1
ATOM 1662 O O . LEU A 1 208 ? -9.143 -0.759 30.412 1.00 81.88 208 LEU A O 1
ATOM 1666 N N . GLU A 1 209 ? -7.655 -1.179 28.784 1.00 83.69 209 GLU A N 1
ATOM 1667 C CA . GLU A 1 209 ? -7.629 -2.633 28.973 1.00 83.69 209 GLU A CA 1
ATOM 1668 C C . GLU A 1 209 ? -7.145 -3.008 30.382 1.00 83.69 209 GLU A C 1
ATOM 1670 O O . GLU A 1 209 ? -7.791 -3.802 31.069 1.00 83.69 209 GLU A O 1
ATOM 1675 N N . GLU A 1 210 ? -6.052 -2.389 30.835 1.00 84.12 210 GLU A N 1
ATOM 1676 C CA . GLU A 1 210 ? -5.500 -2.594 32.176 1.00 84.12 210 GLU A CA 1
ATOM 1677 C C . GLU A 1 210 ? -6.476 -2.128 33.260 1.00 84.12 210 GLU A C 1
ATOM 1679 O O . GLU A 1 210 ? -6.718 -2.824 34.244 1.00 84.12 210 GLU A O 1
ATOM 1684 N N . THR A 1 211 ? -7.132 -0.990 33.041 1.00 82.12 211 THR A N 1
ATOM 1685 C CA . THR A 1 211 ? -8.182 -0.515 33.942 1.00 82.12 211 THR A CA 1
ATOM 1686 C C . THR A 1 211 ? -9.348 -1.498 34.010 1.00 82.12 211 THR A C 1
ATOM 1688 O O . THR A 1 211 ? -9.833 -1.804 35.096 1.00 82.12 211 THR A O 1
ATOM 1691 N N . LEU A 1 212 ? -9.822 -2.010 32.871 1.00 83.44 212 LEU A N 1
ATOM 1692 C CA . LEU A 1 212 ? -10.908 -2.989 32.832 1.00 83.44 212 LEU A CA 1
ATOM 1693 C C . LEU A 1 212 ? -10.515 -4.295 33.527 1.00 83.44 212 LEU A C 1
ATOM 1695 O O . LEU A 1 212 ? -11.354 -4.890 34.205 1.00 83.44 212 LEU A O 1
ATOM 1699 N N . ARG A 1 213 ? -9.245 -4.714 33.419 1.00 82.44 213 ARG A N 1
ATOM 1700 C CA . ARG A 1 213 ? -8.693 -5.821 34.214 1.00 82.44 213 ARG A CA 1
ATOM 1701 C C . ARG A 1 213 ? -8.752 -5.511 35.706 1.00 82.44 213 ARG A C 1
ATOM 1703 O O . ARG A 1 213 ? -9.319 -6.299 36.451 1.00 82.44 213 ARG A O 1
ATOM 1710 N N . GLN A 1 214 ? -8.260 -4.358 36.153 1.00 81.19 214 GLN A N 1
ATOM 1711 C CA . GLN A 1 214 ? -8.320 -3.967 37.569 1.00 81.19 214 GLN A CA 1
ATOM 1712 C C . GLN A 1 214 ? -9.761 -3.924 38.088 1.00 81.19 214 GLN A C 1
ATOM 1714 O O . GLN A 1 214 ? -10.070 -4.454 39.154 1.00 81.19 214 GLN A O 1
ATOM 1719 N N . GLN A 1 215 ? -10.662 -3.363 37.285 1.00 78.38 215 GLN A N 1
ATOM 1720 C CA . GLN A 1 215 ? -12.085 -3.307 37.567 1.00 78.38 215 GLN A CA 1
ATOM 1721 C C . GLN A 1 215 ? -12.693 -4.705 37.660 1.00 78.38 215 GLN A C 1
ATOM 1723 O O . GLN A 1 215 ? -13.475 -4.950 38.570 1.00 78.38 215 GLN A O 1
ATOM 1728 N N . ARG A 1 216 ? -12.304 -5.671 36.819 1.00 78.00 216 ARG A N 1
ATOM 1729 C CA . ARG A 1 216 ? -12.752 -7.071 36.935 1.00 78.00 216 ARG A CA 1
ATOM 1730 C C . ARG A 1 216 ? -12.528 -7.642 38.345 1.00 78.00 216 ARG A C 1
ATOM 1732 O O . ARG A 1 216 ? -13.368 -8.410 38.804 1.00 78.00 216 ARG A O 1
ATOM 1739 N N . HIS A 1 217 ? -11.488 -7.204 39.057 1.00 72.62 217 HIS A N 1
ATOM 1740 C CA . HIS A 1 217 ? -11.160 -7.654 40.416 1.00 72.62 217 HIS A CA 1
ATOM 1741 C C . HIS A 1 217 ? -11.817 -6.843 41.551 1.00 72.62 217 HIS A C 1
ATOM 1743 O O . HIS A 1 217 ? -11.566 -7.119 42.726 1.00 72.62 217 HIS A O 1
ATOM 1749 N N . THR A 1 218 ? -12.667 -5.849 41.260 1.00 77.00 218 THR A N 1
ATOM 1750 C CA . THR A 1 218 ? -13.397 -5.120 42.311 1.00 77.00 218 THR A CA 1
ATOM 1751 C C . THR A 1 218 ? -14.328 -6.071 43.067 1.00 77.00 218 THR A C 1
ATOM 1753 O O . THR A 1 218 ? -15.186 -6.727 42.474 1.00 77.00 218 THR A O 1
ATOM 1756 N N . SER A 1 219 ? -14.174 -6.137 44.392 1.00 80.00 219 SER A N 1
ATOM 1757 C CA . SER A 1 219 ? -14.930 -7.074 45.226 1.00 80.00 219 SER A CA 1
ATOM 1758 C C . SER A 1 219 ? -16.422 -6.730 45.276 1.00 80.00 219 SER A C 1
ATOM 1760 O O . SER A 1 219 ? -16.821 -5.717 45.852 1.00 80.00 219 SER A O 1
ATOM 1762 N N . MET A 1 220 ? -17.250 -7.632 44.743 1.00 86.81 220 MET A N 1
ATOM 1763 C CA . MET A 1 220 ? -18.717 -7.545 44.807 1.00 86.81 220 MET A CA 1
ATOM 1764 C C . MET A 1 220 ? -19.263 -7.828 46.216 1.00 86.81 220 MET A C 1
ATOM 1766 O O . MET A 1 220 ? -20.391 -7.458 46.533 1.00 86.81 220 MET A O 1
ATOM 1770 N N . VAL A 1 221 ? -18.453 -8.425 47.096 1.00 85.94 221 VAL A N 1
ATOM 1771 C CA . VAL A 1 221 ? -18.814 -8.669 48.501 1.00 85.94 221 VAL A CA 1
ATOM 1772 C C . VAL A 1 221 ? -19.053 -7.348 49.227 1.00 85.94 221 VAL A C 1
ATOM 1774 O O . VAL A 1 221 ? -20.087 -7.192 49.869 1.00 85.94 221 VAL A O 1
ATOM 1777 N N . LYS A 1 222 ? -18.158 -6.359 49.058 1.00 84.75 222 LYS A N 1
ATOM 1778 C CA . LYS A 1 222 ? -18.300 -5.033 49.690 1.00 84.75 222 LYS A CA 1
ATOM 1779 C C . LYS A 1 222 ? -19.625 -4.355 49.329 1.00 84.75 222 LYS A C 1
ATOM 1781 O O . LYS A 1 222 ? -20.240 -3.727 50.187 1.00 84.75 222 LYS A O 1
ATOM 1786 N N . LEU A 1 223 ? -20.066 -4.511 48.079 1.00 86.69 223 LEU A N 1
ATOM 1787 C CA . LEU A 1 223 ? -21.334 -3.977 47.580 1.00 86.69 223 LEU A CA 1
ATOM 1788 C C . LEU A 1 223 ? -22.542 -4.628 48.272 1.00 86.69 223 LEU A C 1
ATOM 1790 O O . LEU A 1 223 ? -23.500 -3.952 48.646 1.00 86.69 223 LEU A O 1
ATOM 1794 N N . LEU A 1 224 ? -22.496 -5.945 48.468 1.00 88.00 224 LEU A N 1
ATOM 1795 C CA . LEU A 1 224 ? -23.575 -6.697 49.106 1.00 88.00 224 LEU A CA 1
ATOM 1796 C C . LEU A 1 224 ? -23.632 -6.478 50.623 1.00 88.00 224 LEU A C 1
ATOM 1798 O O . LEU A 1 224 ? -24.716 -6.482 51.205 1.00 88.00 224 LEU A O 1
ATOM 1802 N N . THR A 1 225 ? -22.487 -6.244 51.268 1.00 86.75 225 THR A N 1
ATOM 1803 C CA . THR A 1 225 ? -22.389 -6.144 52.730 1.00 86.75 225 THR A CA 1
ATOM 1804 C C . THR A 1 225 ? -22.383 -4.719 53.275 1.00 86.75 225 THR A C 1
ATOM 1806 O O . THR A 1 225 ? -22.222 -4.551 54.481 1.00 86.75 225 THR A O 1
ATOM 1809 N N . VAL A 1 226 ? -22.569 -3.690 52.441 1.00 85.25 226 VAL A N 1
ATOM 1810 C CA . VAL A 1 226 ? -22.462 -2.276 52.860 1.00 85.25 226 VAL A CA 1
ATOM 1811 C C . VAL A 1 226 ? -23.401 -1.909 54.022 1.00 85.25 226 VAL A C 1
ATOM 1813 O O . VAL A 1 226 ? -23.058 -1.092 54.873 1.00 85.25 226 VAL A O 1
ATOM 1816 N N . ASN A 1 227 ? -24.559 -2.572 54.099 1.00 82.69 227 ASN A N 1
ATOM 1817 C CA . ASN A 1 227 ? -25.572 -2.369 55.137 1.00 82.69 227 ASN A CA 1
ATOM 1818 C C . ASN A 1 227 ? -25.395 -3.265 56.377 1.00 82.69 227 ASN A C 1
ATOM 1820 O O . ASN A 1 227 ? -26.101 -3.082 57.371 1.00 82.69 227 ASN A O 1
ATOM 1824 N N . SER A 1 228 ? -24.485 -4.241 56.341 1.00 79.69 228 SER A N 1
ATOM 1825 C CA . SER A 1 228 ? -24.284 -5.171 57.453 1.00 79.69 228 SER A CA 1
ATOM 1826 C C . SER A 1 228 ? -23.317 -4.568 58.467 1.00 79.69 228 SER A C 1
ATOM 1828 O O . SER A 1 228 ? -22.132 -4.364 58.206 1.00 79.69 228 SER A O 1
ATOM 1830 N N . THR A 1 229 ? -23.828 -4.245 59.654 1.00 69.19 229 THR A N 1
ATOM 1831 C CA . THR A 1 229 ? -23.043 -3.569 60.700 1.00 69.19 229 THR A CA 1
ATOM 1832 C C . THR A 1 229 ? -22.413 -4.536 61.697 1.00 69.19 229 THR A C 1
ATOM 1834 O O . THR A 1 229 ? -21.390 -4.196 62.298 1.00 69.19 229 THR A O 1
ATOM 1837 N N . ARG A 1 230 ? -22.990 -5.734 61.888 1.00 71.56 230 ARG A N 1
ATOM 1838 C CA . ARG A 1 230 ? -22.554 -6.685 62.924 1.00 71.56 230 ARG A CA 1
ATOM 1839 C C . ARG A 1 230 ? -21.762 -7.855 62.367 1.00 71.56 230 ARG A C 1
ATOM 1841 O O . ARG A 1 230 ? -20.696 -8.153 62.905 1.00 71.56 230 ARG A O 1
ATOM 1848 N N . LEU A 1 231 ? -22.275 -8.522 61.338 1.00 65.88 231 LEU A N 1
ATOM 1849 C CA . LEU A 1 231 ? -21.666 -9.747 60.819 1.00 65.88 231 LEU A CA 1
ATOM 1850 C C . LEU A 1 231 ? -20.523 -9.473 59.842 1.00 65.88 231 LEU A C 1
ATOM 1852 O O . LEU A 1 231 ? -19.464 -10.083 59.981 1.00 65.88 231 LEU A O 1
ATOM 1856 N N . ALA A 1 232 ? -20.664 -8.489 58.952 1.00 62.25 232 ALA A N 1
ATOM 1857 C CA . ALA A 1 232 ? -19.601 -8.143 58.004 1.00 62.25 232 ALA A CA 1
ATOM 1858 C C . ALA A 1 232 ? -18.321 -7.593 58.663 1.00 62.25 232 ALA A C 1
ATOM 1860 O O . ALA A 1 232 ? -17.243 -7.742 58.106 1.00 62.25 232 ALA A O 1
ATOM 1861 N N . ARG A 1 233 ? -18.406 -6.997 59.864 1.00 67.69 233 ARG A N 1
ATOM 1862 C CA . ARG A 1 233 ? -17.211 -6.569 60.625 1.00 67.69 233 ARG A CA 1
ATOM 1863 C C . ARG A 1 233 ? -16.508 -7.706 61.365 1.00 67.69 233 ARG A C 1
ATOM 1865 O O . ARG A 1 233 ? -15.370 -7.529 61.779 1.00 67.69 233 ARG A O 1
ATOM 1872 N N . ARG A 1 234 ? -17.209 -8.814 61.628 1.00 62.56 234 ARG A N 1
ATOM 1873 C CA . ARG A 1 234 ? -16.688 -9.944 62.417 1.00 62.56 234 ARG A CA 1
ATOM 1874 C C . ARG A 1 234 ? -16.180 -11.088 61.559 1.00 62.56 234 ARG A C 1
ATOM 1876 O O . ARG A 1 234 ? -15.395 -11.888 62.050 1.00 62.56 234 ARG A O 1
ATOM 1883 N N . MET A 1 235 ? -16.672 -11.199 60.332 1.00 59.34 235 MET A N 1
ATOM 1884 C CA . MET A 1 235 ? -16.232 -12.223 59.402 1.00 59.34 235 MET A CA 1
ATOM 1885 C C . MET A 1 235 ? -15.158 -11.630 58.502 1.00 59.34 235 MET A C 1
ATOM 1887 O O . MET A 1 235 ? -15.425 -10.658 57.796 1.00 59.34 235 MET A O 1
ATOM 1891 N N . ASP A 1 236 ? -13.971 -12.241 58.512 1.00 63.19 236 ASP A N 1
ATOM 1892 C CA . ASP A 1 236 ? -12.999 -12.124 57.425 1.00 63.19 236 ASP A CA 1
ATOM 1893 C C . ASP A 1 236 ? -13.626 -12.777 56.191 1.00 63.19 236 ASP A C 1
ATOM 1895 O O . ASP A 1 236 ? -13.362 -13.931 55.855 1.00 63.19 236 ASP A O 1
ATOM 1899 N N . LEU A 1 237 ? -14.577 -12.067 55.582 1.00 61.28 237 LEU A N 1
ATOM 1900 C CA . LEU A 1 237 ? -15.231 -12.511 54.366 1.00 61.28 237 LEU A CA 1
ATOM 1901 C C . LEU A 1 237 ? -14.132 -12.735 53.325 1.00 61.28 237 LEU A C 1
ATOM 1903 O O . LEU A 1 237 ? -13.287 -11.846 53.148 1.00 61.28 237 LEU A O 1
ATOM 1907 N N . PRO A 1 238 ? -14.123 -13.897 52.650 1.00 55.94 238 PRO A N 1
ATOM 1908 C CA . PRO A 1 238 ? -13.130 -14.170 51.632 1.00 55.94 238 PRO A CA 1
ATOM 1909 C C . PRO A 1 238 ? -13.177 -13.033 50.613 1.00 55.94 238 PRO A C 1
ATOM 1911 O O . PRO A 1 238 ? -14.237 -12.682 50.082 1.00 55.94 238 PRO A O 1
ATOM 1914 N N . ARG A 1 239 ? -12.023 -12.404 50.373 1.00 55.31 239 ARG A N 1
ATOM 1915 C CA . ARG A 1 239 ? -11.876 -11.530 49.214 1.00 55.31 239 ARG A CA 1
ATOM 1916 C C . ARG A 1 239 ? -12.119 -12.429 48.010 1.00 55.31 239 ARG A C 1
ATOM 1918 O O . ARG A 1 239 ? -11.319 -13.316 47.761 1.00 55.31 239 ARG A O 1
ATOM 1925 N N . THR A 1 240 ? -13.238 -12.230 47.316 1.00 51.31 240 THR A N 1
ATOM 1926 C CA . THR A 1 240 ? -13.483 -12.822 45.994 1.00 51.31 240 THR A CA 1
ATOM 1927 C C . THR A 1 240 ? -12.238 -12.590 45.147 1.00 51.31 240 THR A C 1
ATOM 1929 O O . THR A 1 240 ? -11.968 -11.422 44.864 1.00 51.31 240 THR A O 1
ATOM 1932 N N . GLU A 1 241 ? -11.486 -13.663 44.875 1.00 49.47 241 GLU A N 1
ATOM 1933 C CA . GLU A 1 241 ? -10.210 -13.747 44.140 1.00 49.47 241 GLU A CA 1
ATOM 1934 C C . GLU A 1 241 ? -9.662 -12.377 43.714 1.00 49.47 241 GLU A C 1
ATOM 1936 O O . GLU A 1 241 ? -9.864 -11.879 42.600 1.00 49.47 241 GLU A O 1
ATOM 1941 N N . THR A 1 242 ? -9.008 -11.702 44.657 1.00 48.31 242 THR A N 1
ATOM 1942 C CA . THR A 1 242 ? -8.190 -10.536 44.325 1.00 48.31 242 THR A CA 1
ATOM 1943 C C . THR A 1 242 ? -6.899 -11.020 43.675 1.00 48.31 242 THR A C 1
ATOM 1945 O O . THR A 1 242 ? -6.436 -12.097 44.022 1.00 48.31 242 THR A O 1
ATOM 1948 N N . VAL A 1 243 ? -6.317 -10.199 42.792 1.00 44.34 243 VAL A N 1
ATOM 1949 C CA . VAL A 1 243 ? -5.000 -10.246 42.095 1.00 44.34 243 VAL A CA 1
ATOM 1950 C C . VAL A 1 243 ? -3.885 -11.153 42.673 1.00 44.34 243 VAL A C 1
ATOM 1952 O O . VAL A 1 243 ? -2.986 -11.554 41.948 1.00 44.34 243 VAL A O 1
ATOM 1955 N N . GLN A 1 244 ? -3.917 -11.474 43.963 1.00 42.97 244 GLN A N 1
ATOM 1956 C CA . GLN A 1 244 ? -3.025 -12.396 44.662 1.00 42.97 244 GLN A CA 1
ATOM 1957 C C . GLN A 1 244 ? -3.176 -13.880 44.274 1.00 42.97 244 GLN A C 1
ATOM 1959 O O . GLN A 1 244 ? -2.192 -14.605 44.394 1.00 42.97 244 GLN A O 1
ATOM 1964 N N . ASP A 1 245 ? -4.343 -14.315 43.788 1.00 45.69 245 ASP A N 1
ATOM 1965 C CA . ASP A 1 245 ? -4.595 -15.723 43.422 1.00 45.69 245 ASP A CA 1
ATOM 1966 C C . ASP A 1 245 ? -4.325 -16.031 41.932 1.00 45.69 245 ASP A C 1
ATOM 1968 O O . ASP A 1 245 ? -4.394 -17.186 41.513 1.00 45.69 245 ASP A O 1
ATOM 1972 N N . ASP A 1 246 ? -3.960 -15.013 41.139 1.00 49.41 246 ASP A N 1
ATOM 1973 C CA . ASP A 1 246 ? -3.556 -15.150 39.735 1.00 49.41 246 ASP A CA 1
ATOM 1974 C C . ASP A 1 246 ? -2.046 -14.838 39.580 1.00 49.41 246 ASP A C 1
ATOM 1976 O O . ASP A 1 246 ? -1.649 -13.669 39.468 1.00 49.41 246 ASP A O 1
ATOM 1980 N N . PRO A 1 247 ? -1.160 -15.856 39.622 1.00 53.25 247 PRO A N 1
ATOM 1981 C CA . PRO A 1 247 ? 0.293 -15.662 39.621 1.00 53.25 247 PRO A CA 1
ATOM 1982 C C . PRO A 1 247 ? 0.827 -15.018 38.330 1.00 53.25 247 PRO A C 1
ATOM 1984 O O . PRO A 1 247 ? 1.921 -14.448 38.347 1.00 53.25 247 PRO A O 1
ATOM 1987 N N . GLU A 1 248 ? 0.070 -15.049 37.228 1.00 49.25 248 GLU A N 1
ATOM 1988 C CA . GLU A 1 248 ? 0.445 -14.359 35.987 1.00 49.25 248 GLU A CA 1
ATOM 1989 C C . GLU A 1 248 ? 0.344 -12.830 36.136 1.00 49.25 248 GLU A C 1
ATOM 1991 O O . GLU A 1 248 ? 1.189 -12.086 35.626 1.00 49.25 248 GLU A O 1
ATOM 1996 N N . LEU A 1 249 ? -0.630 -12.346 36.912 1.00 45.78 249 LEU A N 1
ATOM 1997 C CA . LEU A 1 249 ? -0.899 -10.920 37.092 1.00 45.78 249 LEU A CA 1
ATOM 1998 C C . LEU A 1 249 ? 0.095 -10.246 38.053 1.00 45.78 249 LEU A C 1
ATOM 2000 O O . LEU A 1 249 ? 0.534 -9.120 37.802 1.00 45.78 249 LEU A O 1
ATOM 2004 N N . ALA A 1 250 ? 0.527 -10.945 39.108 1.00 51.50 250 ALA A N 1
ATOM 2005 C CA . ALA A 1 250 ? 1.569 -10.457 40.016 1.00 51.50 250 ALA A CA 1
ATOM 2006 C C . ALA A 1 250 ? 2.905 -10.207 39.286 1.00 51.50 250 ALA A C 1
ATOM 2008 O O . ALA A 1 250 ? 3.627 -9.256 39.604 1.00 51.50 250 ALA A O 1
ATOM 2009 N N . HIS A 1 251 ? 3.206 -11.011 38.260 1.00 52.66 251 HIS A N 1
ATOM 2010 C CA . HIS A 1 251 ? 4.390 -10.826 37.424 1.00 52.66 251 HIS A CA 1
ATOM 2011 C C . HIS A 1 251 ? 4.262 -9.657 36.434 1.00 52.66 251 HIS A C 1
ATOM 2013 O O . HIS A 1 251 ? 5.237 -8.930 36.238 1.00 52.66 251 HIS A O 1
ATOM 2019 N N . LEU A 1 252 ? 3.079 -9.430 35.855 1.00 47.78 252 LEU A N 1
ATOM 2020 C CA . LEU A 1 252 ? 2.827 -8.339 34.901 1.00 47.78 252 LEU A CA 1
ATOM 2021 C C . LEU A 1 252 ? 2.763 -6.955 35.570 1.00 47.78 252 LEU A C 1
ATOM 2023 O O . LEU A 1 252 ? 3.385 -6.008 35.082 1.00 47.78 252 LEU A O 1
ATOM 2027 N N . ILE A 1 253 ? 2.087 -6.840 36.718 1.00 51.03 253 ILE A N 1
ATOM 2028 C CA . ILE A 1 253 ? 1.956 -5.576 37.465 1.00 51.03 253 ILE A CA 1
ATOM 2029 C C . ILE A 1 253 ? 3.309 -5.161 38.070 1.00 51.03 253 ILE A C 1
ATOM 2031 O O . ILE A 1 253 ? 3.682 -3.987 38.005 1.00 51.03 253 ILE A O 1
ATOM 2035 N N . GLY A 1 254 ? 4.090 -6.120 38.586 1.00 45.53 254 GLY A N 1
ATOM 2036 C CA . GLY A 1 254 ? 5.433 -5.865 39.121 1.00 45.53 254 GLY A CA 1
ATOM 2037 C C . GLY A 1 254 ? 6.467 -5.477 38.056 1.00 45.53 254 GLY A C 1
ATOM 2038 O O . GLY A 1 254 ? 7.359 -4.676 38.333 1.00 45.53 254 GLY A O 1
ATOM 2039 N N . ALA A 1 255 ? 6.338 -5.993 36.829 1.00 45.66 255 ALA A N 1
ATOM 2040 C CA . ALA A 1 255 ? 7.269 -5.700 35.738 1.00 45.66 255 ALA A CA 1
ATOM 2041 C C . ALA A 1 255 ? 7.010 -4.343 35.057 1.00 45.66 255 ALA A C 1
ATOM 2043 O O . ALA A 1 255 ? 7.962 -3.687 34.634 1.00 45.66 255 ALA A O 1
ATOM 2044 N N . HIS A 1 256 ? 5.753 -3.888 34.973 1.00 41.34 256 HIS A N 1
ATOM 2045 C CA . HIS A 1 256 ? 5.405 -2.687 34.202 1.00 41.34 256 HIS A CA 1
ATOM 2046 C C . HIS A 1 256 ? 5.299 -1.389 35.014 1.00 41.34 256 HIS A C 1
ATOM 2048 O O . HIS A 1 256 ? 5.593 -0.328 34.465 1.00 41.34 256 HIS A O 1
ATOM 2054 N N . LEU A 1 257 ? 4.980 -1.435 36.314 1.00 42.78 257 LEU A N 1
ATOM 2055 C CA . LEU A 1 257 ? 4.940 -0.222 37.152 1.00 42.78 257 LEU A CA 1
ATOM 2056 C C . LEU A 1 257 ? 6.331 0.294 37.559 1.00 42.78 257 LEU A C 1
ATOM 2058 O O . LEU A 1 257 ? 6.464 1.467 37.898 1.00 42.78 257 LEU A O 1
ATOM 2062 N N . VAL A 1 258 ? 7.376 -0.539 37.476 1.00 41.81 258 VAL A N 1
ATOM 2063 C CA . VAL A 1 258 ? 8.765 -0.143 37.796 1.00 41.81 258 VAL A CA 1
ATOM 2064 C C . VAL A 1 258 ? 9.580 0.228 36.543 1.00 41.81 258 VAL A C 1
ATOM 2066 O O . VAL A 1 258 ? 10.619 0.867 36.657 1.00 41.81 258 VAL A O 1
ATOM 2069 N N . GLN A 1 259 ? 9.097 -0.068 35.329 1.00 40.31 259 GLN A N 1
ATOM 2070 C CA . GLN A 1 259 ? 9.761 0.312 34.065 1.00 40.31 259 GLN A CA 1
ATOM 2071 C C . GLN A 1 259 ? 9.176 1.565 33.391 1.00 40.31 259 GLN A C 1
ATOM 2073 O O . GLN A 1 259 ? 9.447 1.837 32.222 1.00 40.31 259 GLN A O 1
ATOM 2078 N N . GLY A 1 260 ? 8.423 2.367 34.142 1.00 38.47 260 GLY A N 1
ATOM 2079 C CA . GLY A 1 260 ? 7.983 3.708 33.758 1.00 38.47 260 GLY A CA 1
ATOM 2080 C C . GLY A 1 260 ? 8.951 4.820 34.175 1.00 38.47 260 GLY A C 1
ATOM 2081 O O . GLY A 1 260 ? 8.489 5.884 34.562 1.00 38.47 260 GLY A O 1
ATOM 2082 N N . ALA A 1 261 ? 10.266 4.585 34.163 1.00 38.69 261 ALA A N 1
ATOM 2083 C CA . ALA A 1 261 ? 11.285 5.637 34.225 1.00 38.69 261 ALA A CA 1
ATOM 2084 C C . ALA A 1 261 ? 12.637 5.079 33.753 1.00 38.69 261 ALA A C 1
ATOM 2086 O O . ALA A 1 261 ? 13.215 4.207 34.393 1.00 38.69 261 ALA A O 1
ATOM 2087 N N . ASP A 1 262 ? 13.096 5.566 32.599 1.00 41.66 262 ASP A N 1
ATOM 2088 C CA . ASP A 1 262 ? 14.491 5.667 32.163 1.00 41.66 262 ASP A CA 1
ATOM 2089 C C . ASP A 1 262 ? 15.482 4.621 32.696 1.00 41.66 262 ASP A C 1
ATOM 2091 O O . ASP A 1 262 ? 16.164 4.858 33.686 1.00 41.66 262 ASP A O 1
ATOM 2095 N N . THR A 1 263 ? 15.619 3.485 32.001 1.00 45.09 263 THR A N 1
ATOM 2096 C CA . THR A 1 263 ? 16.901 2.819 31.653 1.00 45.09 263 THR A CA 1
ATOM 2097 C C . THR A 1 263 ? 16.646 1.380 31.198 1.00 45.09 263 THR A C 1
ATOM 2099 O O . THR A 1 263 ? 16.538 0.461 32.001 1.00 45.09 263 THR A O 1
ATOM 2102 N N . CYS A 1 264 ? 16.604 1.132 29.884 1.00 34.47 264 CYS A N 1
ATOM 2103 C CA . CYS A 1 264 ? 16.692 -0.240 29.381 1.00 34.47 264 CYS A CA 1
ATOM 2104 C C . CYS A 1 264 ? 17.522 -0.329 28.090 1.00 34.47 264 CYS A C 1
ATOM 2106 O O . CYS A 1 264 ? 17.056 -0.042 26.993 1.00 34.47 264 CYS A O 1
ATOM 2108 N N . CYS A 1 265 ? 18.787 -0.703 28.301 1.00 35.75 265 CYS A N 1
ATOM 2109 C CA . CYS A 1 265 ? 19.712 -1.481 27.470 1.00 35.75 265 CYS A CA 1
ATOM 2110 C C . CYS A 1 265 ? 19.638 -1.357 25.928 1.00 35.75 265 CYS A C 1
ATOM 2112 O O . CYS A 1 265 ? 18.745 -1.881 25.264 1.00 35.75 265 CYS A O 1
ATOM 2114 N N . SER A 1 266 ? 20.689 -0.776 25.343 1.00 38.53 266 SER A N 1
ATOM 2115 C CA . SER A 1 266 ? 20.880 -0.529 23.906 1.00 38.53 266 SER A CA 1
ATOM 2116 C C . SER A 1 266 ? 21.186 -1.767 23.041 1.00 38.53 266 SER A C 1
ATOM 2118 O O . SER A 1 266 ? 21.246 -1.639 21.820 1.00 38.53 266 SER A O 1
ATOM 2120 N N . CYS A 1 267 ? 21.350 -2.968 23.609 1.00 42.53 267 CYS A N 1
ATOM 2121 C CA . CYS A 1 267 ? 21.930 -4.099 22.866 1.00 42.53 267 CYS A CA 1
ATOM 2122 C C . CYS A 1 267 ? 20.942 -5.149 22.315 1.00 42.53 267 CYS A C 1
ATOM 2124 O O . CYS A 1 267 ? 21.359 -5.975 21.509 1.00 42.53 267 CYS A O 1
ATOM 2126 N N . CYS A 1 268 ? 19.644 -5.116 22.648 1.00 35.78 268 CYS A N 1
ATOM 2127 C CA . CYS A 1 268 ? 18.698 -6.174 22.227 1.00 35.78 268 CYS A CA 1
ATOM 2128 C C . CYS A 1 268 ? 17.706 -5.778 21.110 1.00 35.78 268 CYS A C 1
ATOM 2130 O O . CYS A 1 268 ? 16.752 -6.507 20.836 1.00 35.78 268 CYS A O 1
ATOM 2132 N N . ARG A 1 269 ? 17.915 -4.656 20.406 1.00 38.72 269 ARG A N 1
ATOM 2133 C CA . ARG A 1 269 ? 17.005 -4.184 19.340 1.00 38.72 269 ARG A CA 1
ATOM 2134 C C . ARG A 1 269 ? 17.464 -4.618 17.936 1.00 38.72 269 ARG A C 1
ATOM 2136 O O . ARG A 1 269 ? 17.894 -3.812 17.122 1.00 38.72 269 ARG A O 1
ATOM 2143 N N . ARG A 1 270 ? 17.306 -5.907 17.628 1.00 35.22 270 ARG A N 1
ATOM 2144 C CA . ARG A 1 270 ? 17.083 -6.398 16.250 1.00 35.22 270 ARG A CA 1
ATOM 2145 C C . ARG A 1 270 ? 15.790 -7.217 16.207 1.00 35.22 270 ARG A C 1
ATOM 2147 O O . ARG A 1 270 ? 15.765 -8.366 15.790 1.00 35.22 270 ARG A O 1
ATOM 2154 N N . ARG A 1 271 ? 14.687 -6.604 16.645 1.00 35.62 271 ARG A N 1
ATOM 2155 C CA . ARG A 1 271 ? 13.389 -6.927 16.038 1.00 35.62 271 ARG A CA 1
ATOM 2156 C C . ARG A 1 271 ? 13.419 -6.370 14.612 1.00 35.62 271 ARG A C 1
ATOM 2158 O O . ARG A 1 271 ? 14.023 -5.307 14.429 1.00 35.62 271 ARG A O 1
ATOM 2165 N N . PRO A 1 272 ? 12.805 -7.036 13.620 1.00 34.03 272 PRO A N 1
ATOM 2166 C CA . PRO A 1 272 ? 12.561 -6.393 12.342 1.00 34.03 272 PRO A CA 1
ATOM 2167 C C . PRO A 1 272 ? 11.849 -5.082 12.662 1.00 34.03 272 PRO A C 1
ATOM 2169 O O . PRO A 1 272 ? 10.814 -5.089 13.328 1.00 34.03 272 PRO A O 1
ATOM 2172 N N . GLN A 1 273 ? 12.430 -3.954 12.260 1.00 34.69 273 GLN A N 1
ATOM 2173 C CA . GLN A 1 273 ? 11.638 -2.758 12.048 1.00 34.69 273 GLN A CA 1
ATOM 2174 C C . GLN A 1 273 ? 10.703 -3.106 10.889 1.00 34.69 273 GLN A C 1
ATOM 2176 O O . GLN A 1 273 ? 10.958 -2.755 9.744 1.00 34.69 273 GLN A O 1
ATOM 2181 N N . THR A 1 274 ? 9.598 -3.793 11.177 1.00 36.25 274 THR A N 1
ATOM 2182 C CA . THR A 1 274 ? 8.343 -3.318 10.623 1.00 36.25 274 THR A CA 1
ATOM 2183 C C . THR A 1 274 ? 8.328 -1.864 11.050 1.00 36.25 274 THR A C 1
ATOM 2185 O O . THR A 1 274 ? 8.186 -1.556 12.235 1.00 36.25 274 THR A O 1
ATOM 2188 N N . GLN A 1 275 ? 8.652 -0.971 10.114 1.00 38.03 275 GLN A N 1
ATOM 2189 C CA . GLN A 1 275 ? 8.203 0.398 10.218 1.00 38.03 275 GLN A CA 1
ATOM 2190 C C . GLN A 1 275 ? 6.716 0.255 10.529 1.00 38.03 275 GLN A C 1
ATOM 2192 O O . GLN A 1 275 ? 5.914 -0.041 9.651 1.00 38.03 275 GLN A O 1
ATOM 2197 N N . GLN A 1 276 ? 6.351 0.401 11.803 1.00 41.09 276 GLN A N 1
ATOM 2198 C CA . GLN A 1 276 ? 5.093 1.027 12.132 1.00 41.09 276 GLN A CA 1
ATOM 2199 C C . GLN A 1 276 ? 5.245 2.402 11.503 1.00 41.09 276 GLN A C 1
ATOM 2201 O O . GLN A 1 276 ? 5.722 3.353 12.121 1.00 41.09 276 GLN A O 1
ATOM 2206 N N . VAL A 1 277 ? 4.952 2.459 10.203 1.00 38.84 277 VAL A N 1
ATOM 2207 C CA . VAL A 1 277 ? 4.372 3.625 9.586 1.00 38.84 277 VAL A CA 1
ATOM 2208 C C . VAL A 1 277 ? 3.210 3.884 10.521 1.00 38.84 277 VAL A C 1
ATOM 2210 O O . VAL A 1 277 ? 2.218 3.161 10.485 1.00 38.84 277 VAL A O 1
ATOM 2213 N N . ALA A 1 278 ? 3.416 4.780 11.491 1.00 39.78 278 ALA A N 1
ATOM 2214 C CA . ALA A 1 278 ? 2.323 5.400 12.203 1.00 39.78 278 ALA A CA 1
ATOM 2215 C C . ALA A 1 278 ? 1.492 5.960 11.060 1.00 39.78 278 ALA A C 1
ATOM 2217 O O . ALA A 1 278 ? 1.906 6.931 10.415 1.00 39.78 278 ALA A O 1
ATOM 2218 N N . SER A 1 279 ? 0.464 5.203 10.677 1.00 46.47 279 SER A N 1
ATOM 2219 C CA . SER A 1 279 ? -0.324 5.477 9.491 1.00 46.47 279 SER A CA 1
ATOM 2220 C C . SER A 1 279 ? -0.787 6.916 9.646 1.00 46.47 279 SER A C 1
ATOM 2222 O O . SER A 1 279 ? -0.998 7.389 10.762 1.00 46.47 279 SER A O 1
ATOM 2224 N N . SER A 1 280 ? -0.865 7.689 8.570 1.00 50.41 280 SER A N 1
ATOM 2225 C CA . SER A 1 280 ? -1.292 9.093 8.671 1.00 50.41 280 SER A CA 1
ATOM 2226 C C . SER A 1 280 ? -2.629 9.254 9.424 1.00 50.41 280 SER A C 1
ATOM 2228 O O . SER A 1 280 ? -2.859 10.295 10.037 1.00 50.41 280 SER A O 1
ATOM 2230 N N . LEU A 1 281 ? -3.440 8.191 9.459 1.00 49.41 281 LEU A N 1
ATOM 2231 C CA . LEU A 1 281 ? -4.636 7.988 10.284 1.00 49.41 281 LEU A CA 1
ATOM 2232 C C . LEU A 1 281 ? -4.410 8.082 11.798 1.00 49.41 281 LEU A C 1
ATOM 2234 O O . LEU A 1 281 ? -5.266 8.570 12.524 1.00 49.41 281 LEU A O 1
ATOM 2238 N N . ASP A 1 282 ? -3.245 7.697 12.304 1.00 51.97 282 ASP A N 1
ATOM 2239 C CA . ASP A 1 282 ? -2.931 7.778 13.730 1.00 51.97 282 ASP A CA 1
ATOM 2240 C C . ASP A 1 282 ? -2.905 9.212 14.266 1.00 51.97 282 ASP A C 1
ATOM 2242 O O . ASP A 1 282 ? -2.971 9.417 15.478 1.00 51.97 282 ASP A O 1
ATOM 2246 N N . LYS A 1 283 ? -2.816 10.200 13.369 1.00 57.69 283 LYS A N 1
ATOM 2247 C CA . LYS A 1 283 ? -2.851 11.626 13.695 1.00 57.69 283 LYS A CA 1
ATOM 2248 C C . LYS A 1 283 ? -4.246 12.240 13.580 1.00 57.69 283 LYS A C 1
ATOM 2250 O O . LYS A 1 283 ? -4.377 13.416 13.893 1.00 57.69 283 LYS A O 1
ATOM 2255 N N . SER A 1 284 ? -5.265 11.509 13.117 1.00 61.62 284 SER A N 1
ATOM 2256 C CA . SER A 1 284 ? -6.592 12.086 12.855 1.00 61.62 284 SER A CA 1
ATOM 2257 C C . SER A 1 284 ? -7.564 12.005 14.032 1.00 61.62 284 SER A C 1
ATOM 2259 O O . SER A 1 284 ? -8.675 12.511 13.909 1.00 61.62 284 SER A O 1
ATOM 2261 N N . PHE A 1 285 ? -7.177 11.416 15.168 1.00 66.81 285 PHE A N 1
ATOM 2262 C CA . PHE A 1 285 ? -8.041 11.289 16.347 1.00 66.81 285 PHE A CA 1
ATOM 2263 C C . PHE A 1 285 ? -7.290 11.633 17.629 1.00 66.81 285 PHE A C 1
ATOM 2265 O O . PHE A 1 285 ? -6.153 11.198 17.831 1.00 66.81 285 PHE A O 1
ATOM 2272 N N . SER A 1 286 ? -7.934 12.393 18.514 1.00 72.62 286 SER A N 1
ATOM 2273 C CA . SER A 1 286 ? -7.464 12.553 19.889 1.00 72.62 286 SER A CA 1
ATOM 2274 C C . SER A 1 286 ? -8.028 11.421 20.734 1.00 72.62 286 SER A C 1
ATOM 2276 O O . SER A 1 286 ? -9.241 11.303 20.891 1.00 72.62 286 SER A O 1
ATOM 2278 N N . LEU A 1 287 ? -7.144 10.584 21.273 1.00 75.88 287 LEU A N 1
ATOM 2279 C CA . LEU A 1 287 ? -7.546 9.558 22.225 1.00 75.88 287 LEU A CA 1
ATOM 2280 C C . LEU A 1 287 ? -7.674 10.164 23.632 1.00 75.88 287 LEU A C 1
ATOM 2282 O O . LEU A 1 287 ? -6.819 10.971 24.015 1.00 75.88 287 LEU A O 1
ATOM 2286 N N . PRO A 1 288 ? -8.687 9.758 24.416 1.00 78.31 288 PRO A N 1
ATOM 2287 C CA . PRO A 1 288 ? -8.849 10.206 25.794 1.00 78.31 288 PRO A CA 1
ATOM 2288 C C . PRO A 1 288 ? -7.643 9.797 26.638 1.00 78.31 288 PRO A C 1
ATOM 2290 O O . PRO A 1 288 ? -7.155 8.666 26.549 1.00 78.31 288 PRO A O 1
ATOM 2293 N N . THR A 1 289 ? -7.173 10.706 27.484 1.00 80.19 289 THR A N 1
ATOM 2294 C CA . THR A 1 289 ? -6.073 10.437 28.415 1.00 80.19 289 THR A CA 1
ATOM 2295 C C . THR A 1 289 ? -6.580 9.794 29.708 1.00 80.19 289 THR A C 1
ATOM 2297 O O . THR A 1 289 ? -7.771 9.788 30.006 1.00 80.19 289 THR A O 1
ATOM 2300 N N . GLN A 1 290 ? -5.686 9.274 30.549 1.00 80.38 290 GLN A N 1
ATOM 2301 C CA . GLN A 1 290 ? -6.093 8.802 31.878 1.00 80.38 290 GLN A CA 1
ATOM 2302 C C . GLN A 1 290 ? -6.725 9.930 32.714 1.00 80.38 290 GLN A C 1
ATOM 2304 O O . GLN A 1 290 ? -7.695 9.688 33.430 1.00 80.38 290 GLN A O 1
ATOM 2309 N N . ALA A 1 291 ? -6.223 11.165 32.572 1.00 83.12 291 ALA A N 1
ATOM 2310 C CA . ALA A 1 291 ? -6.764 12.357 33.230 1.00 83.12 291 ALA A CA 1
ATOM 2311 C C . ALA A 1 291 ? -8.242 12.587 32.874 1.00 83.12 291 ALA A C 1
ATOM 2313 O O . ALA A 1 291 ? -9.043 12.980 33.721 1.00 83.12 291 ALA A O 1
ATOM 2314 N N . ASP A 1 292 ? -8.614 12.256 31.638 1.00 77.88 292 ASP A N 1
ATOM 2315 C CA . ASP A 1 292 ? -9.976 12.372 31.137 1.00 77.88 292 ASP A CA 1
ATOM 2316 C C . ASP A 1 292 ? -10.966 11.410 31.794 1.00 77.88 292 ASP A C 1
ATOM 2318 O O . ASP A 1 292 ? -12.172 11.670 31.751 1.00 77.88 292 ASP A O 1
ATOM 2322 N N . LEU A 1 293 ? -10.466 10.326 32.390 1.00 81.38 293 LEU A N 1
ATOM 2323 C CA . LEU A 1 293 ? -11.258 9.238 32.957 1.00 81.38 293 LEU A CA 1
ATOM 2324 C C . LEU A 1 293 ? -11.114 9.124 34.483 1.00 81.38 293 LEU A C 1
ATOM 2326 O O . LEU A 1 293 ? -11.744 8.258 35.079 1.00 81.38 293 LEU A O 1
ATOM 2330 N N . VAL A 1 294 ? -10.366 10.019 35.143 1.00 83.88 294 VAL A N 1
ATOM 2331 C CA . VAL A 1 294 ? -10.090 9.980 36.600 1.00 83.88 294 VAL A CA 1
ATOM 2332 C C . VAL A 1 294 ? -11.350 9.798 37.448 1.00 83.88 294 VAL A C 1
ATOM 2334 O O . VAL A 1 294 ? -11.350 9.013 38.394 1.00 83.88 294 VAL A O 1
ATOM 2337 N N . ASN A 1 295 ? -12.443 10.474 37.090 1.00 81.00 295 ASN A N 1
ATOM 2338 C CA . ASN A 1 295 ? -13.696 10.396 37.843 1.00 81.00 295 ASN A CA 1
ATOM 2339 C C . ASN A 1 295 ? -14.366 9.016 37.777 1.00 81.00 295 ASN A C 1
ATOM 2341 O O . ASN A 1 295 ? -15.065 8.657 38.719 1.00 81.00 295 ASN A O 1
ATOM 2345 N N . GLU A 1 296 ? -14.148 8.261 36.697 1.00 82.94 296 GLU A N 1
ATOM 2346 C CA . GLU A 1 296 ? -14.643 6.886 36.535 1.00 82.94 296 GLU A CA 1
ATOM 2347 C C . GLU A 1 296 ? -13.656 5.849 37.069 1.00 82.94 296 GLU A C 1
ATOM 2349 O O . GLU A 1 296 ? -14.041 4.723 37.363 1.00 82.94 296 GLU A O 1
ATOM 2354 N N . LEU A 1 297 ? -12.380 6.217 37.194 1.00 80.75 297 LEU A N 1
ATOM 2355 C CA . LEU A 1 297 ? -11.321 5.358 37.721 1.00 80.75 297 LEU A CA 1
ATOM 2356 C C . LEU A 1 297 ? -11.296 5.306 39.251 1.00 80.75 297 LEU A C 1
ATOM 2358 O O . LEU A 1 297 ? -10.661 4.415 39.813 1.00 80.75 297 LEU A O 1
ATOM 2362 N N . ARG A 1 298 ? -11.940 6.261 39.932 1.00 86.56 298 ARG A N 1
ATOM 2363 C CA . ARG A 1 298 ? -11.935 6.322 41.397 1.00 86.56 298 ARG A CA 1
ATOM 2364 C C . ARG A 1 298 ? -12.643 5.118 42.014 1.00 86.56 298 ARG A C 1
ATOM 2366 O O . ARG A 1 298 ? -13.608 4.586 41.461 1.00 86.56 298 ARG A O 1
ATOM 2373 N N . GLU A 1 299 ? -12.184 4.728 43.199 1.00 83.44 299 GLU A N 1
ATOM 2374 C CA . GLU A 1 299 ? -12.906 3.742 43.994 1.00 83.44 299 GLU A CA 1
ATOM 2375 C C . GLU A 1 299 ? -14.301 4.281 44.367 1.00 83.44 299 GLU A C 1
ATOM 2377 O O . GLU A 1 299 ? -14.422 5.464 44.717 1.00 83.44 299 GLU A O 1
ATOM 2382 N N . PRO A 1 300 ? -15.350 3.439 44.303 1.00 85.38 300 PRO A N 1
ATOM 2383 C CA . PRO A 1 300 ? -16.694 3.831 44.705 1.00 85.38 300 PRO A CA 1
ATOM 2384 C C . PRO A 1 300 ? -16.717 4.301 46.156 1.00 85.38 300 PRO A C 1
ATOM 2386 O O . PRO A 1 300 ? -16.160 3.646 47.045 1.00 85.38 300 PRO A O 1
ATOM 2389 N N . THR A 1 301 ? -17.394 5.415 46.416 1.00 89.38 301 THR A N 1
ATOM 2390 C CA . THR A 1 301 ? -17.581 5.886 47.793 1.00 89.38 301 THR A CA 1
ATOM 2391 C C . THR A 1 301 ? -18.605 5.023 48.529 1.00 89.38 301 THR A C 1
ATOM 2393 O O . THR A 1 301 ? -19.430 4.336 47.924 1.00 89.38 301 THR A O 1
ATOM 2396 N N . GLN A 1 302 ? -18.581 5.057 49.863 1.00 86.12 302 GLN A N 1
ATOM 2397 C CA . GLN A 1 302 ? -19.555 4.314 50.667 1.00 86.12 302 GLN A CA 1
ATOM 2398 C C . GLN A 1 302 ? -21.002 4.747 50.375 1.00 86.12 302 GLN A C 1
ATOM 2400 O O . GLN A 1 302 ? -21.892 3.899 50.327 1.00 86.12 302 GLN A O 1
ATOM 2405 N N . ASP A 1 303 ? -21.222 6.035 50.110 1.00 89.75 303 ASP A N 1
ATOM 2406 C CA . ASP A 1 303 ? -22.536 6.568 49.746 1.00 89.75 303 ASP A CA 1
ATOM 2407 C C . ASP A 1 303 ? -23.008 6.068 48.374 1.00 89.75 303 ASP A C 1
ATOM 2409 O O . ASP A 1 303 ? -24.193 5.789 48.202 1.00 89.75 303 ASP A O 1
ATOM 2413 N N . GLU A 1 304 ? -22.103 5.890 47.409 1.00 88.44 304 GLU A N 1
ATOM 2414 C CA . GLU A 1 304 ? -22.427 5.312 46.096 1.00 88.44 304 GLU A CA 1
ATOM 2415 C C . GLU A 1 304 ? -22.769 3.824 46.192 1.00 88.44 304 GLU A C 1
ATOM 2417 O O . GLU A 1 304 ? -23.712 3.370 45.546 1.00 88.44 304 GLU A O 1
ATOM 2422 N N . LEU A 1 305 ? -22.051 3.073 47.034 1.00 87.25 305 LEU A N 1
ATOM 2423 C CA . LEU A 1 305 ? -22.353 1.663 47.313 1.00 87.25 305 LEU A CA 1
ATOM 2424 C C . LEU A 1 305 ? -23.746 1.487 47.943 1.00 87.25 305 LEU A C 1
ATOM 2426 O O . LEU A 1 305 ? -24.400 0.468 47.716 1.00 87.25 305 LEU A O 1
ATOM 2430 N N . LEU A 1 306 ? -24.187 2.464 48.742 1.00 83.69 306 LEU A N 1
ATOM 2431 C CA . LEU A 1 306 ? -25.488 2.466 49.414 1.00 83.69 306 LEU A CA 1
ATOM 2432 C C . LEU A 1 306 ? -26.627 2.906 48.495 1.00 83.69 306 LEU A C 1
ATOM 2434 O O . LEU A 1 306 ? -27.662 2.243 48.437 1.00 83.69 306 LEU A O 1
ATOM 2438 N N . ASN A 1 307 ? -26.448 4.037 47.815 1.00 88.62 307 ASN A N 1
ATOM 2439 C CA . ASN A 1 307 ? -27.536 4.725 47.124 1.00 88.62 307 ASN A CA 1
ATOM 2440 C C . ASN A 1 307 ? -27.644 4.351 45.643 1.00 88.62 307 ASN A C 1
ATOM 2442 O O . ASN A 1 307 ? -28.728 4.457 45.077 1.00 88.62 307 ASN A O 1
ATOM 2446 N N . SER A 1 308 ? -26.546 3.906 45.029 1.00 88.56 308 SER A N 1
ATOM 2447 C CA . SER A 1 308 ? -26.462 3.613 43.594 1.00 88.56 308 SER A CA 1
ATOM 2448 C C . SER A 1 308 ? -25.648 2.339 43.314 1.00 88.56 308 SER A C 1
ATOM 2450 O O . SER A 1 308 ? -24.621 2.395 42.627 1.00 88.56 308 SER A O 1
ATOM 2452 N N . PRO A 1 309 ? -26.051 1.175 43.858 1.00 85.31 309 PRO A N 1
ATOM 2453 C CA . PRO A 1 309 ? -25.300 -0.065 43.688 1.00 85.31 309 PRO A CA 1
ATOM 2454 C C . PRO A 1 309 ? -25.172 -0.493 42.217 1.00 85.31 309 PRO A C 1
ATOM 2456 O O . PRO A 1 309 ? -24.161 -1.080 41.831 1.00 85.31 309 PRO A O 1
ATOM 2459 N N . GLU A 1 310 ? -26.156 -0.160 41.380 1.00 84.19 310 GLU A N 1
ATOM 2460 C CA . GLU A 1 310 ? -26.116 -0.368 39.933 1.00 84.19 310 GLU A CA 1
ATOM 2461 C C . GLU A 1 310 ? -24.959 0.381 39.264 1.00 84.19 310 GLU A C 1
ATOM 2463 O O . GLU A 1 310 ? -24.237 -0.198 38.451 1.00 84.19 310 GLU A O 1
ATOM 2468 N N . ALA A 1 311 ? -24.694 1.624 39.679 1.00 85.69 311 ALA A N 1
ATOM 2469 C CA . ALA A 1 311 ? -23.619 2.425 39.110 1.00 85.69 311 ALA A CA 1
ATOM 2470 C C . ALA A 1 311 ? -22.241 1.802 39.374 1.00 85.69 311 ALA A C 1
ATOM 2472 O O . ALA A 1 311 ? -21.360 1.899 38.522 1.00 85.69 311 ALA A O 1
ATOM 2473 N N . VAL A 1 312 ? -22.078 1.117 40.510 1.00 86.44 312 VAL A N 1
ATOM 2474 C CA . VAL A 1 312 ? -20.840 0.416 40.873 1.00 86.44 312 VAL A CA 1
ATOM 2475 C C . VAL A 1 312 ? -20.650 -0.853 40.043 1.00 86.44 312 VAL A C 1
ATOM 2477 O O . VAL A 1 312 ? -19.557 -1.109 39.539 1.00 86.44 312 VAL A O 1
ATOM 2480 N N . VAL A 1 313 ? -21.711 -1.641 39.838 1.00 83.56 313 VAL A N 1
ATOM 2481 C CA . VAL A 1 313 ? -21.638 -2.850 38.995 1.00 83.56 313 VAL A CA 1
ATOM 2482 C C . VAL A 1 313 ? -21.350 -2.481 37.535 1.00 83.56 313 VAL A C 1
ATOM 2484 O O . VAL A 1 313 ? -20.539 -3.141 36.876 1.00 83.56 313 VAL A O 1
ATOM 2487 N N . LEU A 1 314 ? -21.965 -1.400 37.043 1.00 83.56 314 LEU A N 1
ATOM 2488 C CA . LEU A 1 314 ? -21.844 -0.928 35.660 1.00 83.56 314 LEU A CA 1
ATOM 2489 C C . LEU A 1 314 ? -20.678 0.035 35.412 1.00 83.56 314 LEU A C 1
ATOM 2491 O O . LEU A 1 314 ? -20.505 0.496 34.285 1.00 83.56 314 LEU A O 1
ATOM 2495 N N . GLN A 1 315 ? -19.834 0.295 36.411 1.00 85.56 315 GLN A N 1
ATOM 2496 C CA . GLN A 1 315 ? -18.680 1.192 36.290 1.00 85.56 315 GLN A CA 1
ATOM 2497 C C . GLN A 1 315 ? -17.781 0.905 35.062 1.00 85.56 315 GLN A C 1
ATOM 2499 O O . GLN A 1 315 ? -17.423 1.860 34.375 1.00 85.56 315 GLN A O 1
ATOM 2504 N N . PRO A 1 316 ? -17.464 -0.355 34.676 1.00 83.06 316 PRO A N 1
ATOM 2505 C CA . PRO A 1 316 ? -16.690 -0.619 33.455 1.00 83.06 316 PRO A CA 1
ATOM 2506 C C . PRO A 1 316 ? -17.392 -0.169 32.178 1.00 83.06 316 PRO A C 1
ATOM 2508 O O . PRO A 1 316 ? -16.743 0.314 31.256 1.00 83.06 316 PRO A O 1
ATOM 2511 N N . VAL A 1 317 ? -18.715 -0.337 32.122 1.00 81.25 317 VAL A N 1
ATOM 2512 C CA . VAL A 1 317 ? -19.521 0.045 30.959 1.00 81.25 317 VAL A CA 1
ATOM 2513 C C . VAL A 1 317 ? -19.520 1.567 30.833 1.00 81.25 317 VAL A C 1
ATOM 2515 O O . VAL A 1 317 ? -19.264 2.092 29.754 1.00 81.25 317 VAL A O 1
ATOM 2518 N N . LYS A 1 318 ? -19.705 2.280 31.955 1.00 83.44 318 LYS A N 1
ATOM 2519 C CA . LYS A 1 318 ? -19.652 3.751 32.020 1.00 83.44 318 LYS A CA 1
ATOM 2520 C C . LYS A 1 318 ? -18.275 4.301 31.646 1.00 83.44 318 LYS A C 1
ATOM 2522 O O . LYS A 1 318 ? -18.187 5.284 30.915 1.00 83.44 318 LYS A O 1
ATOM 2527 N N . LEU A 1 319 ? -17.208 3.635 32.083 1.00 85.06 319 LEU A N 1
ATOM 2528 C CA . LEU A 1 319 ? -15.835 3.981 31.722 1.00 85.06 319 LEU A CA 1
ATOM 2529 C C . LEU A 1 319 ? -15.604 3.881 30.206 1.00 85.06 319 LEU A C 1
ATOM 2531 O O . LEU A 1 319 ? -15.065 4.809 29.606 1.00 85.06 319 LEU A O 1
ATOM 2535 N N . VAL A 1 320 ? -16.024 2.776 29.584 1.00 81.44 320 VAL A N 1
ATOM 2536 C CA . VAL A 1 320 ? -15.873 2.565 28.135 1.00 81.44 320 VAL A CA 1
ATOM 2537 C C . VAL A 1 320 ? -16.743 3.541 27.343 1.00 81.44 320 VAL A C 1
ATOM 2539 O O . VAL A 1 320 ? -16.276 4.119 26.366 1.00 81.44 320 VAL A O 1
ATOM 2542 N N . LEU A 1 321 ? -17.965 3.805 27.807 1.00 80.62 321 LEU A N 1
ATOM 2543 C CA . LEU A 1 321 ? -18.850 4.827 27.251 1.00 80.62 321 LEU A CA 1
ATOM 2544 C C . LEU A 1 321 ? -18.208 6.214 27.234 1.00 80.62 321 LEU A C 1
ATOM 2546 O O . LEU A 1 321 ? -18.158 6.854 26.186 1.00 80.62 321 LEU A O 1
ATOM 2550 N N . LYS A 1 322 ? -17.671 6.658 28.375 1.00 83.75 322 LYS A N 1
ATOM 2551 C CA . LYS A 1 322 ? -16.978 7.949 28.463 1.00 83.75 322 LYS A CA 1
ATOM 2552 C C . LYS A 1 322 ? -15.713 7.993 27.624 1.00 83.75 322 LYS A C 1
ATOM 2554 O O . LYS A 1 322 ? -15.341 9.058 27.139 1.00 83.75 322 LYS A O 1
ATOM 2559 N N . TRP A 1 323 ? -15.039 6.857 27.460 1.00 84.06 323 TRP A N 1
ATOM 2560 C CA . TRP A 1 323 ? -13.911 6.767 26.548 1.00 84.06 323 TRP A CA 1
ATOM 2561 C C . TRP A 1 323 ? -14.367 6.990 25.101 1.00 84.06 323 TRP A C 1
ATOM 2563 O O . TRP A 1 323 ? -13.815 7.865 24.443 1.00 84.06 323 TRP A O 1
ATOM 2573 N N . PHE A 1 324 ? -15.419 6.304 24.639 1.00 78.19 324 PHE A N 1
ATOM 2574 C CA . PHE A 1 324 ? -15.986 6.508 23.299 1.00 78.19 324 PHE A CA 1
ATOM 2575 C C . PHE A 1 324 ? -16.507 7.932 23.071 1.00 78.19 324 PHE A C 1
ATOM 2577 O O . PHE A 1 324 ? -16.286 8.491 22.004 1.00 78.19 324 PHE A O 1
ATOM 2584 N N . GLU A 1 325 ? -17.160 8.543 24.064 1.00 80.38 325 GLU A N 1
ATOM 2585 C CA . GLU A 1 325 ? -17.658 9.927 23.990 1.00 80.38 325 GLU A CA 1
ATOM 2586 C C . GLU A 1 325 ? -16.536 10.946 23.753 1.00 80.38 325 GLU A C 1
ATOM 2588 O O . GLU A 1 325 ? -16.733 11.948 23.071 1.00 80.38 325 GLU A O 1
ATOM 2593 N N . LYS A 1 326 ? -15.341 10.670 24.280 1.00 82.38 326 LYS A N 1
ATOM 2594 C CA . LYS A 1 326 ? -14.172 11.543 24.154 1.00 82.38 326 LYS A CA 1
ATOM 2595 C C . LYS A 1 326 ? -13.315 11.265 22.917 1.00 82.38 326 LYS A C 1
ATOM 2597 O O . LYS A 1 326 ? -12.318 11.960 22.716 1.00 82.38 326 LYS A O 1
ATOM 2602 N N . ILE A 1 327 ? -13.665 10.273 22.094 1.00 77.25 327 ILE A N 1
ATOM 2603 C CA . ILE A 1 327 ? -13.027 10.088 20.787 1.00 77.25 327 ILE A CA 1
ATOM 2604 C C . ILE A 1 327 ? -13.561 11.176 19.861 1.00 77.25 327 ILE A C 1
ATOM 2606 O O . ILE A 1 327 ? -14.577 11.017 19.188 1.00 77.25 327 ILE A O 1
ATOM 2610 N N . GLU A 1 328 ? -12.861 12.303 19.828 1.00 68.81 328 GLU A N 1
ATOM 2611 C CA . GLU A 1 328 ? -13.156 13.360 18.873 1.00 68.81 328 GLU A CA 1
ATOM 2612 C C . GLU A 1 328 ? -12.377 13.115 17.569 1.00 68.81 328 GLU A C 1
ATOM 2614 O O . GLU A 1 328 ? -11.159 12.870 17.606 1.00 68.81 328 GLU A O 1
ATOM 2619 N N . PRO A 1 329 ? -13.036 13.199 16.392 1.00 62.75 329 PRO A N 1
ATOM 2620 C CA . PRO A 1 329 ? -12.309 13.377 15.147 1.00 62.75 329 PRO A CA 1
ATOM 2621 C C . PRO A 1 329 ? -11.499 14.655 15.303 1.00 62.75 329 PRO A C 1
ATOM 2623 O O . PRO A 1 329 ? -12.053 15.706 15.630 1.00 62.75 329 PRO A O 1
ATOM 2626 N N . MET A 1 330 ? -10.185 14.569 15.105 1.00 60.53 330 MET A N 1
ATOM 2627 C CA . MET A 1 330 ? -9.318 15.732 15.182 1.00 60.53 330 MET A CA 1
ATOM 2628 C C . MET A 1 330 ? -9.762 16.657 14.048 1.00 60.53 330 MET A C 1
ATOM 2630 O O . MET A 1 330 ? -9.379 16.471 12.892 1.00 60.53 330 MET A O 1
ATOM 2634 N N . GLN A 1 331 ? -10.645 17.617 14.354 1.00 57.72 331 GLN A N 1
ATOM 2635 C CA . GLN A 1 331 ? -11.057 18.639 13.406 1.00 57.72 331 GLN A CA 1
ATOM 2636 C C . GLN A 1 331 ? -9.763 19.260 12.919 1.00 57.72 331 GLN A C 1
ATOM 2638 O O . GLN A 1 331 ? -9.014 19.819 13.721 1.00 57.72 331 GLN A O 1
ATOM 2643 N N . SER A 1 332 ? -9.479 19.071 11.631 1.00 50.75 332 SER A N 1
ATOM 2644 C CA . SER A 1 332 ? -8.290 19.539 10.929 1.00 50.75 332 SER A CA 1
ATOM 2645 C C . SER A 1 332 ? -8.148 21.055 11.109 1.00 50.75 332 SER A C 1
ATOM 2647 O O . SER A 1 332 ? -8.506 21.849 10.244 1.00 50.75 332 SER A O 1
ATOM 2649 N N . ARG A 1 333 ? -7.646 21.487 12.269 1.00 48.59 333 ARG A N 1
ATOM 2650 C CA . ARG A 1 333 ? -7.495 22.899 12.636 1.00 48.59 333 ARG A CA 1
ATOM 2651 C C . ARG A 1 333 ? -6.200 23.481 12.073 1.00 48.59 333 ARG A C 1
ATOM 2653 O O . ARG A 1 333 ? -5.901 24.654 12.275 1.00 48.59 333 ARG A O 1
ATOM 2660 N N . ARG A 1 334 ? -5.437 22.679 11.330 1.00 52.34 334 ARG A N 1
ATOM 2661 C CA . ARG A 1 334 ? -4.356 23.130 10.461 1.00 52.34 334 ARG A CA 1
ATOM 2662 C C . ARG A 1 334 ? -4.557 22.501 9.102 1.00 52.34 334 ARG A C 1
ATOM 2664 O O . ARG A 1 334 ? -4.392 21.297 8.977 1.00 52.34 334 ARG A O 1
ATOM 2671 N N . ASP A 1 335 ? -4.896 23.338 8.128 1.00 53.00 335 ASP A N 1
ATOM 2672 C CA . ASP A 1 335 ? -4.828 23.031 6.703 1.00 53.00 335 ASP A CA 1
ATOM 2673 C C . ASP A 1 335 ? -3.472 22.352 6.420 1.00 53.00 335 ASP A C 1
ATOM 2675 O O . ASP A 1 335 ? -2.442 23.038 6.416 1.00 53.00 335 ASP A O 1
ATOM 2679 N N . PRO A 1 336 ? -3.417 21.027 6.184 1.00 52.66 336 PRO A N 1
ATOM 2680 C CA . PRO A 1 336 ? -2.170 20.349 5.818 1.00 52.66 336 PRO A CA 1
ATOM 2681 C C . PRO A 1 336 ? -1.591 20.945 4.527 1.00 52.66 336 PRO A C 1
ATOM 2683 O O . PRO A 1 336 ? -0.384 20.909 4.286 1.00 52.66 336 PRO A O 1
ATOM 2686 N N . ARG A 1 337 ? -2.467 21.583 3.735 1.00 53.69 337 ARG A N 1
ATOM 2687 C CA . ARG A 1 337 ? -2.141 22.399 2.568 1.00 53.69 337 ARG A CA 1
ATOM 2688 C C . ARG A 1 337 ? -1.073 23.450 2.866 1.00 53.69 337 ARG A C 1
ATOM 2690 O O . ARG A 1 337 ? -0.205 23.643 2.025 1.00 53.69 337 ARG A O 1
ATOM 2697 N N . ALA A 1 338 ? -1.075 24.095 4.036 1.00 54.69 338 ALA A N 1
ATOM 2698 C CA . ALA A 1 338 ? -0.133 25.179 4.332 1.00 54.69 338 ALA A CA 1
ATOM 2699 C C . ALA A 1 338 ? 1.318 24.696 4.523 1.00 54.69 338 ALA A C 1
ATOM 2701 O O . ALA A 1 338 ? 2.248 25.400 4.123 1.00 54.69 338 ALA A O 1
ATOM 2702 N N . ASP A 1 339 ? 1.513 23.495 5.075 1.00 50.41 339 ASP A N 1
ATOM 2703 C CA . ASP A 1 339 ? 2.848 22.946 5.342 1.00 50.41 339 ASP A CA 1
ATOM 2704 C C . ASP A 1 339 ? 3.376 22.105 4.167 1.00 50.41 339 ASP A C 1
ATOM 2706 O O . ASP A 1 339 ? 4.564 22.182 3.843 1.00 50.41 339 ASP A O 1
ATOM 2710 N N . VAL A 1 340 ? 2.506 21.393 3.437 1.00 52.94 340 VAL A N 1
ATOM 2711 C CA . VAL A 1 340 ? 2.908 20.650 2.225 1.00 52.94 340 VAL A CA 1
ATOM 2712 C C . VAL A 1 340 ? 3.242 21.603 1.067 1.00 52.94 340 VAL A C 1
ATOM 2714 O O . VAL A 1 340 ? 4.248 21.400 0.383 1.00 52.94 340 VAL A O 1
ATOM 2717 N N . LEU A 1 341 ? 2.500 22.710 0.899 1.00 50.53 341 LEU A N 1
ATOM 2718 C CA . LEU A 1 341 ? 2.842 23.747 -0.091 1.00 50.53 341 LEU A CA 1
ATOM 2719 C C . LEU A 1 341 ? 4.121 24.525 0.268 1.00 50.53 341 LEU A C 1
ATOM 2721 O O . LEU A 1 341 ? 4.762 25.073 -0.629 1.00 50.53 341 LEU A O 1
ATOM 2725 N N . ARG A 1 342 ? 4.533 24.563 1.546 1.00 48.91 342 ARG A N 1
ATOM 2726 C CA . ARG A 1 342 ? 5.815 25.171 1.954 1.00 48.91 342 ARG A CA 1
ATOM 2727 C C . ARG A 1 342 ? 7.014 24.244 1.761 1.00 48.91 342 ARG A C 1
ATOM 2729 O O . ARG A 1 342 ? 8.103 24.746 1.501 1.00 48.91 342 ARG A O 1
ATOM 2736 N N . GLY A 1 343 ? 6.833 22.926 1.858 1.00 45.62 343 GLY A N 1
ATOM 2737 C CA . GLY A 1 343 ? 7.911 21.947 1.658 1.00 45.62 343 GLY A CA 1
ATOM 2738 C C . GLY A 1 343 ? 8.260 21.686 0.189 1.00 45.62 343 GLY A C 1
ATOM 2739 O O . GLY A 1 343 ? 9.413 21.397 -0.124 1.00 45.62 343 GLY A O 1
ATOM 2740 N N . VAL A 1 344 ? 7.290 21.837 -0.719 1.00 45.91 344 VAL A N 1
ATOM 2741 C CA . VAL A 1 344 ? 7.458 21.592 -2.163 1.00 45.91 344 VAL A CA 1
ATOM 2742 C C . VAL A 1 344 ? 7.235 22.884 -2.952 1.00 45.91 344 VAL A C 1
ATOM 2744 O O . VAL A 1 344 ? 6.535 22.920 -3.961 1.00 45.91 344 VAL A O 1
ATOM 2747 N N . SER A 1 345 ? 7.835 23.993 -2.511 1.00 43.00 345 SER A N 1
ATOM 2748 C CA . SER A 1 345 ? 7.986 25.138 -3.408 1.00 43.00 345 SER A CA 1
ATOM 2749 C C . SER A 1 345 ? 9.002 24.741 -4.488 1.00 43.00 345 SER A C 1
ATOM 2751 O O . SER A 1 345 ? 10.214 24.780 -4.277 1.00 43.00 345 SER A O 1
ATOM 2753 N N . VAL A 1 346 ? 8.493 24.344 -5.655 1.00 47.72 346 VAL A N 1
ATOM 2754 C CA . VAL A 1 346 ? 9.241 23.993 -6.880 1.00 47.72 346 VAL A CA 1
ATOM 2755 C C . VAL A 1 346 ? 10.013 25.197 -7.464 1.00 47.72 346 VAL A C 1
ATOM 2757 O O . VAL A 1 346 ? 10.675 25.090 -8.492 1.00 47.72 346 VAL A O 1
ATOM 2760 N N . CYS A 1 347 ? 10.035 26.343 -6.779 1.00 41.72 347 CYS A N 1
ATOM 2761 C CA . CYS A 1 347 ? 11.004 27.409 -7.026 1.00 41.72 347 CYS A CA 1
ATOM 2762 C C . CYS A 1 347 ? 12.352 27.043 -6.394 1.00 41.72 347 CYS A C 1
ATOM 2764 O O . CYS A 1 347 ? 12.781 27.615 -5.395 1.00 41.72 347 CYS A O 1
ATOM 2766 N N . GLY A 1 348 ? 13.006 26.045 -6.989 1.00 48.94 348 GLY A N 1
ATOM 2767 C CA . GLY A 1 348 ? 14.361 25.655 -6.646 1.00 48.94 348 GLY A CA 1
ATOM 2768 C C . GLY A 1 348 ? 15.305 26.841 -6.798 1.00 48.94 348 GLY A C 1
ATOM 2769 O O . GLY A 1 348 ? 15.509 27.358 -7.897 1.00 48.94 348 GLY A O 1
ATOM 2770 N N . THR A 1 349 ? 15.938 27.237 -5.699 1.00 53.62 349 THR A N 1
ATOM 2771 C CA . THR A 1 349 ? 17.250 27.866 -5.799 1.00 53.62 349 THR A CA 1
ATOM 2772 C C . THR A 1 349 ? 18.138 26.932 -6.631 1.00 53.62 349 THR A C 1
ATOM 2774 O O . THR A 1 349 ? 18.100 25.715 -6.416 1.00 53.62 349 THR A O 1
ATOM 2777 N N . PRO A 1 350 ? 18.880 27.444 -7.630 1.00 56.19 350 PRO A N 1
ATOM 2778 C CA . PRO A 1 350 ? 19.708 26.609 -8.488 1.00 56.19 350 PRO A CA 1
ATOM 2779 C C . PRO A 1 350 ? 20.704 25.850 -7.610 1.00 56.19 350 PRO A C 1
ATOM 2781 O O . PRO A 1 350 ? 21.648 26.427 -7.069 1.00 56.19 350 PRO A O 1
ATOM 2784 N N . LYS A 1 351 ? 20.451 24.552 -7.412 1.00 66.25 351 LYS A N 1
ATOM 2785 C CA . LYS A 1 351 ? 21.344 23.676 -6.658 1.00 66.25 351 LYS A CA 1
ATOM 2786 C C . LYS A 1 351 ? 22.679 23.677 -7.392 1.00 66.25 351 LYS A C 1
ATOM 2788 O O . LYS A 1 351 ? 22.729 23.458 -8.602 1.00 66.25 351 LYS A O 1
ATOM 2793 N N . THR A 1 352 ? 23.762 23.931 -6.666 1.00 82.44 352 THR A N 1
ATOM 2794 C CA . THR A 1 352 ? 25.104 23.794 -7.228 1.00 82.44 352 THR A CA 1
ATOM 2795 C C . THR A 1 352 ? 25.283 22.360 -7.753 1.00 82.44 352 THR A C 1
ATOM 2797 O O . THR A 1 352 ? 24.752 21.420 -7.149 1.00 82.44 352 THR A O 1
ATOM 2800 N N . PRO A 1 353 ? 26.028 22.151 -8.854 1.00 78.12 353 PRO A N 1
ATOM 2801 C CA . PRO A 1 353 ? 26.206 20.824 -9.461 1.00 78.12 353 PRO A CA 1
ATOM 2802 C C . PRO A 1 353 ? 26.760 19.787 -8.466 1.00 78.12 353 PRO A C 1
ATOM 2804 O O . PRO A 1 353 ? 26.432 18.605 -8.528 1.00 78.12 353 PRO A O 1
ATOM 2807 N N . VAL A 1 354 ? 27.530 20.244 -7.474 1.00 80.62 354 VAL A N 1
ATOM 2808 C CA . VAL A 1 354 ? 28.056 19.416 -6.377 1.00 80.62 354 VAL A CA 1
ATOM 2809 C C . VAL A 1 354 ? 26.940 18.891 -5.461 1.00 80.62 354 VAL A C 1
ATOM 2811 O O . VAL A 1 354 ? 26.977 17.735 -5.040 1.00 80.62 354 VAL A O 1
ATOM 2814 N N . GLY A 1 355 ? 25.925 19.710 -5.167 1.00 77.94 355 GLY A N 1
ATOM 2815 C CA . GLY A 1 355 ? 24.775 19.302 -4.357 1.00 77.94 355 GLY A CA 1
ATOM 2816 C C . GLY A 1 355 ? 23.918 18.248 -5.057 1.00 77.94 355 GLY A C 1
ATOM 2817 O O . GLY A 1 355 ? 23.532 17.264 -4.429 1.00 77.94 355 GLY A O 1
ATOM 2818 N N . GLN A 1 356 ? 23.702 18.404 -6.368 1.00 75.81 356 GLN A N 1
ATOM 2819 C CA . GLN A 1 356 ? 23.000 17.405 -7.181 1.00 75.81 356 GLN A CA 1
ATOM 2820 C C . GLN A 1 356 ? 23.724 16.059 -7.165 1.00 75.81 356 GLN A C 1
ATOM 2822 O O . GLN A 1 356 ? 23.091 15.025 -6.977 1.00 75.81 356 GLN A O 1
ATOM 2827 N N . MET A 1 357 ? 25.055 16.057 -7.262 1.00 77.00 357 MET A N 1
ATOM 2828 C CA . MET A 1 357 ? 25.820 14.812 -7.253 1.00 77.00 357 MET A CA 1
ATOM 2829 C C . MET A 1 357 ? 25.690 14.044 -5.930 1.00 77.00 357 MET A C 1
ATOM 2831 O O . MET A 1 357 ? 25.582 12.821 -5.944 1.00 77.00 357 MET A O 1
ATOM 2835 N N . LYS A 1 358 ? 25.627 14.734 -4.784 1.00 80.94 358 LYS A N 1
ATOM 2836 C CA . LYS A 1 358 ? 25.424 14.079 -3.480 1.00 80.94 358 LYS A CA 1
ATOM 2837 C C . LYS A 1 358 ? 24.032 13.452 -3.357 1.00 80.94 358 LYS A C 1
ATOM 2839 O O . LYS A 1 358 ? 23.918 12.334 -2.860 1.00 80.94 358 LYS A O 1
ATOM 2844 N N . THR A 1 359 ? 22.996 14.147 -3.827 1.00 74.94 359 THR A N 1
ATOM 2845 C CA . THR A 1 359 ? 21.624 13.619 -3.877 1.00 74.94 359 THR A CA 1
ATOM 2846 C C . THR A 1 359 ? 21.555 12.389 -4.776 1.00 74.94 359 THR A C 1
ATOM 2848 O O . THR A 1 359 ? 21.081 11.340 -4.349 1.00 74.94 359 THR A O 1
ATOM 2851 N N . VAL A 1 360 ? 22.149 12.468 -5.967 1.00 72.88 360 VAL A N 1
ATOM 2852 C CA . VAL A 1 360 ? 22.258 11.343 -6.902 1.00 72.88 360 VAL A CA 1
ATOM 2853 C C . VAL A 1 360 ? 22.958 10.136 -6.261 1.00 72.88 360 VAL A C 1
ATOM 2855 O O . VAL A 1 360 ? 22.477 9.015 -6.391 1.00 72.88 360 VAL A O 1
ATOM 2858 N N . VAL A 1 361 ? 24.047 10.348 -5.510 1.00 78.69 361 VAL A N 1
ATOM 2859 C CA . VAL A 1 361 ? 24.770 9.281 -4.787 1.00 78.69 361 VAL A CA 1
ATOM 2860 C C . VAL A 1 361 ? 23.943 8.650 -3.661 1.00 78.69 361 VAL A C 1
ATOM 2862 O O . VAL A 1 361 ? 24.085 7.454 -3.408 1.00 78.69 361 VAL A O 1
ATOM 2865 N N . MET A 1 362 ? 23.066 9.404 -2.997 1.00 78.56 362 MET A N 1
ATOM 2866 C CA . MET A 1 362 ? 22.135 8.821 -2.025 1.00 78.56 362 MET A CA 1
ATOM 2867 C C . MET A 1 362 ? 21.061 7.971 -2.714 1.00 78.56 362 MET A C 1
ATOM 2869 O O . MET A 1 362 ? 20.909 6.805 -2.360 1.00 78.56 362 MET A O 1
ATOM 2873 N N . HIS A 1 363 ? 20.400 8.484 -3.757 1.00 71.38 363 HIS A N 1
ATOM 2874 C CA . HIS A 1 363 ? 19.383 7.717 -4.495 1.00 71.38 363 HIS A CA 1
ATOM 2875 C C . HIS A 1 363 ? 19.954 6.463 -5.177 1.00 71.38 363 HIS A C 1
ATOM 2877 O O . HIS A 1 363 ? 19.285 5.432 -5.241 1.00 71.38 363 HIS A O 1
ATOM 2883 N N . LEU A 1 364 ? 21.220 6.517 -5.608 1.00 70.12 364 LEU A N 1
ATOM 2884 C CA . LEU A 1 364 ? 22.014 5.379 -6.091 1.00 70.12 364 LEU A CA 1
ATOM 2885 C C . LEU A 1 364 ? 21.993 4.179 -5.139 1.00 70.12 364 LEU A C 1
ATOM 2887 O O . LEU A 1 364 ? 22.037 3.023 -5.577 1.00 70.12 364 LEU A O 1
ATOM 2891 N N . ARG A 1 365 ? 21.973 4.448 -3.831 1.00 76.38 365 ARG A N 1
ATOM 2892 C CA . ARG A 1 365 ? 22.014 3.409 -2.810 1.00 76.38 365 ARG A CA 1
ATOM 2893 C C . ARG A 1 365 ? 20.652 2.762 -2.602 1.00 76.38 365 ARG A C 1
ATOM 2895 O O . ARG A 1 365 ? 20.635 1.557 -2.368 1.00 76.38 365 ARG A O 1
ATOM 2902 N N . ASP A 1 366 ? 19.556 3.493 -2.758 1.00 80.44 366 ASP A N 1
ATOM 2903 C CA . ASP A 1 366 ? 18.256 3.041 -2.255 1.00 80.44 366 ASP A CA 1
ATOM 2904 C C . ASP A 1 366 ? 17.275 2.622 -3.365 1.00 80.44 366 ASP A C 1
ATOM 2906 O O . ASP A 1 366 ? 16.487 1.703 -3.150 1.00 80.44 366 ASP A O 1
ATOM 2910 N N . SER A 1 367 ? 17.371 3.179 -4.581 1.00 79.88 367 SER A N 1
ATOM 2911 C CA . SER A 1 367 ? 16.435 2.852 -5.672 1.00 79.88 367 SER A CA 1
ATOM 2912 C C . SER A 1 367 ? 16.957 1.731 -6.598 1.00 79.88 367 SER A C 1
ATOM 2914 O O . SER A 1 367 ? 18.018 1.878 -7.223 1.00 79.88 367 SER A O 1
ATOM 2916 N N . PRO A 1 368 ? 16.227 0.606 -6.767 1.00 80.69 368 PRO A N 1
ATOM 2917 C CA . PRO A 1 368 ? 16.626 -0.483 -7.666 1.00 80.69 368 PRO A CA 1
ATOM 2918 C C . PRO A 1 368 ? 16.631 -0.058 -9.143 1.00 80.69 368 PRO A C 1
ATOM 2920 O O . PRO A 1 368 ? 17.450 -0.550 -9.925 1.00 80.69 368 PRO A O 1
ATOM 2923 N N . LEU A 1 369 ? 15.768 0.892 -9.522 1.00 82.44 369 LEU A N 1
ATOM 2924 C CA . LEU A 1 369 ? 15.710 1.444 -10.875 1.00 82.44 369 LEU A CA 1
ATOM 2925 C C . LEU A 1 369 ? 16.999 2.198 -11.215 1.00 82.44 369 LEU A C 1
ATOM 2927 O O . LEU A 1 369 ? 17.552 2.008 -12.299 1.00 82.44 369 LEU A O 1
ATOM 2931 N N . TYR A 1 370 ? 17.533 2.972 -10.266 1.00 84.81 370 TYR A N 1
ATOM 2932 C CA . TYR A 1 370 ? 18.790 3.688 -10.463 1.00 84.81 370 TYR A CA 1
ATOM 2933 C C . TYR A 1 370 ? 19.950 2.716 -10.717 1.00 84.81 370 TYR A C 1
ATOM 2935 O O . TYR A 1 370 ? 20.731 2.898 -11.654 1.00 84.81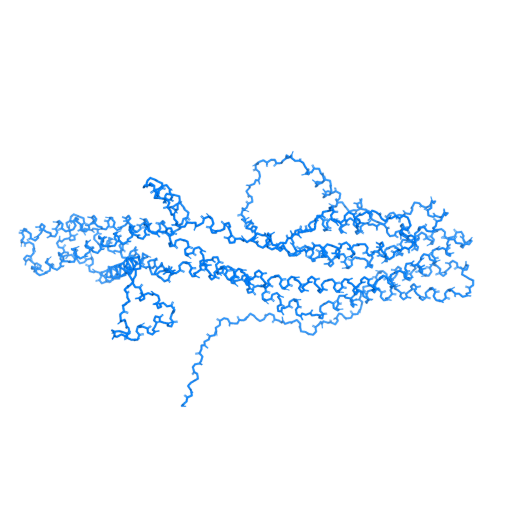 370 TYR A O 1
ATOM 2943 N N . ARG A 1 371 ? 20.059 1.652 -9.912 1.00 87.56 371 ARG A N 1
ATOM 2944 C CA . ARG A 1 371 ? 21.110 0.635 -10.085 1.00 87.56 371 ARG A CA 1
ATOM 2945 C C . ARG A 1 371 ? 21.034 -0.018 -11.464 1.00 87.56 371 ARG A C 1
ATOM 2947 O O . ARG A 1 371 ? 22.066 -0.175 -12.110 1.00 87.56 371 ARG A O 1
ATOM 2954 N N . SER A 1 372 ? 19.825 -0.338 -11.927 1.00 87.94 372 SER A N 1
ATOM 2955 C CA . SER A 1 372 ? 19.601 -0.890 -13.267 1.00 87.94 372 SER A CA 1
ATOM 2956 C C . SER A 1 372 ? 20.034 0.087 -14.371 1.00 87.94 372 SER A C 1
ATOM 2958 O O . SER A 1 372 ? 20.789 -0.293 -15.265 1.00 87.94 372 SER A O 1
ATOM 2960 N N . LEU A 1 373 ? 19.675 1.376 -14.266 1.00 88.69 373 LEU A N 1
ATOM 2961 C CA . LEU A 1 373 ? 20.114 2.411 -15.213 1.00 88.69 373 LEU A CA 1
ATOM 2962 C C . LEU A 1 373 ? 21.641 2.564 -15.249 1.00 88.69 373 LEU A C 1
ATOM 2964 O O . LEU A 1 373 ? 22.220 2.656 -16.331 1.00 88.69 373 LEU A O 1
ATOM 2968 N N . LEU A 1 374 ? 22.305 2.550 -14.088 1.00 89.69 374 LEU A N 1
ATOM 2969 C CA . LEU A 1 374 ? 23.765 2.641 -14.003 1.00 89.69 374 LEU A CA 1
ATOM 2970 C C . LEU A 1 374 ? 24.448 1.434 -14.659 1.00 89.69 374 LEU A C 1
ATOM 2972 O O . LEU A 1 374 ? 25.397 1.609 -15.424 1.00 89.69 374 LEU A O 1
ATOM 2976 N N . VAL A 1 375 ? 23.951 0.222 -14.388 1.00 90.94 375 VAL A N 1
ATOM 2977 C CA . VAL A 1 375 ? 24.427 -1.009 -15.038 1.00 90.94 375 VAL A CA 1
ATOM 2978 C C . VAL A 1 375 ? 24.243 -0.909 -16.551 1.00 90.94 375 VAL A C 1
ATOM 2980 O O . VAL A 1 375 ? 25.167 -1.221 -17.298 1.00 90.94 375 VAL A O 1
ATOM 2983 N N . GLY A 1 376 ? 23.103 -0.389 -17.003 1.00 90.62 376 GLY A N 1
ATOM 2984 C CA . GLY A 1 376 ? 22.833 -0.118 -18.410 1.00 90.62 376 GLY A CA 1
ATOM 2985 C C . GLY A 1 376 ? 23.826 0.838 -19.066 1.00 90.62 376 GLY A C 1
ATOM 2986 O O . GLY A 1 376 ? 24.316 0.550 -20.157 1.00 90.62 376 GLY A O 1
ATOM 2987 N N . ILE A 1 377 ? 24.171 1.949 -18.404 1.00 92.06 377 ILE A N 1
ATOM 2988 C CA . ILE A 1 377 ? 25.182 2.897 -18.903 1.00 92.06 377 ILE A CA 1
ATOM 2989 C C . ILE A 1 377 ? 26.550 2.230 -18.979 1.00 92.06 377 ILE A C 1
ATOM 2991 O O . ILE A 1 377 ? 27.210 2.311 -20.013 1.00 92.06 377 ILE A O 1
ATOM 2995 N N . LEU A 1 378 ? 26.973 1.555 -17.908 1.00 93.31 378 LEU A N 1
ATOM 2996 C CA . LEU A 1 378 ? 28.262 0.868 -17.869 1.00 93.31 378 LEU A CA 1
ATOM 2997 C C . LEU A 1 378 ? 28.363 -0.158 -19.003 1.00 93.31 378 LEU A C 1
ATOM 2999 O O . LEU A 1 378 ? 29.363 -0.213 -19.716 1.00 93.31 378 LEU A O 1
ATOM 3003 N N . PHE A 1 379 ? 27.296 -0.918 -19.222 1.00 93.44 379 PHE A N 1
ATOM 3004 C CA . PHE A 1 379 ? 27.239 -1.915 -20.275 1.00 93.44 379 PHE A CA 1
ATOM 3005 C C . PHE A 1 379 ? 27.212 -1.296 -21.682 1.00 93.44 379 PHE A C 1
ATOM 3007 O O . PHE A 1 379 ? 27.915 -1.771 -22.574 1.00 93.44 379 PHE A O 1
ATOM 3014 N N . SER A 1 380 ? 26.485 -0.191 -21.869 1.00 93.44 380 SER A N 1
ATOM 3015 C CA . SER A 1 380 ? 26.492 0.594 -23.110 1.00 93.44 380 SER A CA 1
ATOM 3016 C C . SER A 1 380 ? 27.898 1.099 -23.453 1.00 93.44 380 SER A C 1
ATOM 3018 O O . SER A 1 380 ? 28.338 0.979 -24.595 1.00 93.44 380 SER A O 1
ATOM 3020 N N . VAL A 1 381 ? 28.654 1.583 -22.459 1.00 94.31 381 VAL A N 1
ATOM 3021 C CA . VAL A 1 381 ? 30.049 2.022 -22.637 1.00 94.31 381 VAL A CA 1
ATOM 3022 C C . VAL A 1 381 ? 30.954 0.853 -23.034 1.00 94.31 381 VAL A C 1
ATOM 3024 O O . VAL A 1 381 ? 31.749 0.987 -23.962 1.00 94.31 381 VAL A O 1
ATOM 3027 N N . VAL A 1 382 ? 30.815 -0.310 -22.389 1.00 95.38 382 VAL A N 1
ATOM 3028 C CA . VAL A 1 382 ? 31.587 -1.515 -22.745 1.00 95.38 382 VAL A CA 1
ATOM 3029 C C . VAL A 1 382 ? 31.286 -1.958 -24.180 1.00 95.38 382 VAL A C 1
ATOM 3031 O O . VAL A 1 382 ? 32.211 -2.214 -24.955 1.00 95.38 382 VAL A O 1
ATOM 3034 N N . ILE A 1 383 ? 30.008 -1.995 -24.569 1.00 94.25 383 ILE A N 1
ATOM 3035 C CA . ILE A 1 383 ? 29.596 -2.303 -25.942 1.00 94.25 383 ILE A CA 1
ATOM 3036 C C . ILE A 1 383 ? 30.172 -1.288 -26.931 1.00 94.25 383 ILE A C 1
ATOM 3038 O O . ILE A 1 383 ? 30.629 -1.678 -28.008 1.00 94.25 383 ILE A O 1
ATOM 3042 N N . PHE A 1 384 ? 30.122 -0.002 -26.590 1.00 95.94 384 PHE A N 1
ATOM 3043 C CA . PHE A 1 384 ? 30.621 1.074 -27.434 1.00 95.94 384 PHE A CA 1
ATOM 3044 C C . PHE A 1 384 ? 32.120 0.914 -27.700 1.00 95.94 384 PHE A C 1
ATOM 3046 O O . PHE A 1 384 ? 32.533 0.914 -28.857 1.00 95.94 384 PHE A O 1
ATOM 3053 N N . ILE A 1 385 ? 32.922 0.690 -26.651 1.00 96.62 385 ILE A N 1
ATOM 3054 C CA . ILE A 1 385 ? 34.368 0.449 -26.771 1.00 96.62 385 ILE A CA 1
ATOM 3055 C C . ILE A 1 385 ? 34.633 -0.770 -27.662 1.00 96.62 385 ILE A C 1
ATOM 3057 O O . ILE A 1 385 ? 35.451 -0.698 -28.579 1.00 96.62 385 ILE A O 1
ATOM 3061 N N . PHE A 1 386 ? 33.904 -1.870 -27.449 1.00 96.25 386 PHE A N 1
ATOM 3062 C CA . PHE A 1 386 ? 34.038 -3.073 -28.272 1.00 96.25 386 PHE A CA 1
ATOM 3063 C C . PHE A 1 386 ? 33.763 -2.793 -29.759 1.00 96.25 386 PHE A C 1
ATOM 3065 O O . PHE A 1 386 ? 34.573 -3.145 -30.616 1.00 96.25 386 PHE A O 1
ATOM 3072 N N . HIS A 1 387 ? 32.657 -2.117 -30.082 1.00 95.12 387 HIS A N 1
ATOM 3073 C CA . HIS A 1 387 ? 32.309 -1.807 -31.472 1.00 95.12 387 HIS A CA 1
ATOM 3074 C C . HIS A 1 387 ? 33.236 -0.759 -32.092 1.00 95.12 387 HIS A C 1
ATOM 3076 O O . HIS A 1 387 ? 33.466 -0.793 -33.297 1.00 95.12 387 HIS A O 1
ATOM 3082 N N . PHE A 1 388 ? 33.815 0.133 -31.289 1.00 97.00 388 PHE A N 1
ATOM 3083 C CA . PHE A 1 388 ? 34.817 1.087 -31.753 1.00 97.00 388 PHE A CA 1
ATOM 3084 C C . PHE A 1 388 ? 36.114 0.372 -32.154 1.00 97.00 388 PHE A C 1
ATOM 3086 O O . PHE A 1 388 ? 36.687 0.663 -33.203 1.00 97.00 388 PHE A O 1
ATOM 3093 N N . HIS A 1 389 ? 36.537 -0.633 -31.382 1.00 96.19 389 HIS A N 1
ATOM 3094 C CA . HIS A 1 389 ? 37.643 -1.505 -31.779 1.00 96.19 389 HIS A CA 1
ATOM 3095 C C . HIS A 1 389 ? 37.317 -2.311 -33.042 1.00 96.19 389 HIS A C 1
ATOM 3097 O O . HIS A 1 389 ? 38.139 -2.355 -33.956 1.00 96.19 389 HIS A O 1
ATOM 3103 N N . MET A 1 390 ? 36.114 -2.890 -33.136 1.00 94.56 390 MET A N 1
ATOM 3104 C CA . MET A 1 390 ? 35.669 -3.600 -34.344 1.00 94.56 390 MET A CA 1
ATOM 3105 C C . MET A 1 390 ? 35.644 -2.690 -35.576 1.00 94.56 390 MET A C 1
ATOM 3107 O O . MET A 1 390 ? 36.031 -3.128 -36.655 1.00 94.56 390 MET A O 1
ATOM 3111 N N . LEU A 1 391 ? 35.258 -1.419 -35.422 1.00 96.19 391 LEU A N 1
ATOM 3112 C CA . LEU A 1 391 ? 35.312 -0.430 -36.499 1.00 96.19 391 LEU A CA 1
ATOM 3113 C C . LEU A 1 391 ? 36.743 -0.266 -37.020 1.00 96.19 391 LEU A C 1
ATOM 3115 O O . LEU A 1 391 ? 36.946 -0.264 -38.230 1.00 96.19 391 LEU A O 1
ATOM 3119 N N . GLY A 1 392 ? 37.726 -0.176 -36.120 1.00 95.75 392 GLY A N 1
ATOM 3120 C CA . GLY A 1 392 ? 39.141 -0.107 -36.484 1.00 95.75 392 GLY A CA 1
ATOM 3121 C C . GLY A 1 392 ? 39.616 -1.336 -37.262 1.00 95.75 392 GLY A C 1
ATOM 3122 O O . GLY A 1 392 ? 40.284 -1.181 -38.283 1.00 95.75 392 GLY A O 1
ATOM 3123 N N . VAL A 1 393 ? 39.222 -2.539 -36.827 1.00 93.75 393 VAL A N 1
ATOM 3124 C CA . VAL A 1 393 ? 39.556 -3.803 -37.510 1.00 93.75 393 VAL A CA 1
ATOM 3125 C C . VAL A 1 393 ? 38.932 -3.853 -38.907 1.00 93.75 393 VAL A C 1
ATOM 3127 O O . VAL A 1 393 ? 39.642 -4.034 -39.892 1.00 93.75 393 VAL A O 1
ATOM 3130 N N . VAL A 1 394 ? 37.621 -3.619 -39.025 1.00 93.44 394 VAL A N 1
ATOM 3131 C CA . VAL A 1 394 ? 36.915 -3.636 -40.320 1.00 93.44 394 VAL A CA 1
ATOM 3132 C C . VAL A 1 394 ? 37.464 -2.560 -41.262 1.00 93.44 394 VAL A C 1
ATOM 3134 O O . VAL A 1 394 ? 37.634 -2.810 -42.455 1.00 93.44 394 VAL A O 1
ATOM 3137 N N . TRP A 1 395 ? 37.793 -1.377 -40.738 1.00 95.25 395 TRP A N 1
ATOM 3138 C CA . TRP A 1 395 ? 38.401 -0.297 -41.514 1.00 95.25 395 TRP A CA 1
ATOM 3139 C C . TRP A 1 395 ? 39.804 -0.652 -42.023 1.00 95.25 395 TRP A C 1
ATOM 3141 O O . TRP A 1 395 ? 40.123 -0.366 -43.178 1.00 95.25 395 TRP A O 1
ATOM 3151 N N . ALA A 1 396 ? 40.633 -1.297 -41.195 1.00 93.69 396 ALA A N 1
ATOM 3152 C CA . ALA A 1 396 ? 41.954 -1.775 -41.600 1.00 93.69 396 ALA A CA 1
ATOM 3153 C C . ALA A 1 396 ? 41.849 -2.830 -42.713 1.00 93.69 396 ALA A C 1
ATOM 3155 O O . ALA A 1 396 ? 42.476 -2.671 -43.760 1.00 93.69 396 ALA A O 1
ATOM 3156 N N . LEU A 1 397 ? 40.967 -3.823 -42.551 1.00 90.88 397 LEU A N 1
ATOM 3157 C CA . LEU A 1 397 ? 40.707 -4.855 -43.562 1.00 90.88 397 LEU A CA 1
ATOM 3158 C C . LEU A 1 397 ? 40.200 -4.265 -44.887 1.00 90.88 397 LEU A C 1
ATOM 3160 O O . LEU A 1 397 ? 40.615 -4.694 -45.969 1.00 90.88 397 LEU A O 1
ATOM 3164 N N . LEU A 1 398 ? 39.335 -3.246 -44.817 1.00 92.56 398 LEU A N 1
ATOM 3165 C CA . LEU A 1 398 ? 38.844 -2.532 -45.995 1.00 92.56 398 LEU A CA 1
ATOM 3166 C C . LEU A 1 398 ? 39.973 -1.771 -46.706 1.00 92.56 398 LEU A C 1
ATOM 3168 O O . LEU A 1 398 ? 40.022 -1.759 -47.936 1.00 92.56 398 LEU A O 1
ATOM 3172 N N . ARG A 1 399 ? 40.889 -1.162 -45.942 1.00 94.56 399 ARG A N 1
ATOM 3173 C CA . ARG A 1 399 ? 42.036 -0.411 -46.470 1.00 94.56 399 ARG A CA 1
ATOM 3174 C C . ARG A 1 399 ? 43.081 -1.320 -47.116 1.00 94.56 399 ARG A C 1
ATOM 3176 O O . ARG A 1 399 ? 43.642 -0.948 -48.142 1.00 94.56 399 ARG A O 1
ATOM 3183 N N . GLU A 1 400 ? 43.345 -2.485 -46.531 1.00 92.75 400 GLU A N 1
ATOM 3184 C CA . GLU A 1 400 ? 44.314 -3.455 -47.056 1.00 92.75 400 GLU A CA 1
ATOM 3185 C C . GLU A 1 400 ? 43.803 -4.178 -48.311 1.00 92.75 400 GLU A C 1
ATOM 3187 O O . GLU A 1 400 ? 44.599 -4.617 -49.140 1.00 92.75 400 GLU A O 1
ATOM 3192 N N . GLY A 1 401 ? 42.480 -4.277 -48.493 1.00 83.75 401 GLY A N 1
ATOM 3193 C CA . GLY A 1 401 ? 41.812 -4.644 -49.749 1.00 83.75 401 GLY A CA 1
ATOM 3194 C C . GLY A 1 401 ? 41.963 -6.103 -50.205 1.00 83.75 401 GLY A C 1
ATOM 3195 O O . GLY A 1 401 ? 41.121 -6.596 -50.958 1.00 83.75 401 GLY A O 1
ATOM 3196 N N . ASN A 1 402 ? 42.986 -6.824 -49.744 1.00 85.56 402 ASN A N 1
ATOM 3197 C CA . ASN A 1 402 ? 43.275 -8.195 -50.166 1.00 85.56 402 ASN A CA 1
ATOM 3198 C C . ASN A 1 402 ? 42.253 -9.200 -49.617 1.00 85.56 402 ASN A C 1
ATOM 3200 O O . ASN A 1 402 ? 41.785 -10.059 -50.362 1.00 85.56 402 ASN A O 1
ATOM 3204 N N . GLN A 1 403 ? 41.841 -9.058 -48.354 1.00 82.44 403 GLN A N 1
ATOM 3205 C CA . GLN A 1 403 ? 40.866 -9.964 -47.738 1.00 82.44 403 GLN A CA 1
ATOM 3206 C C . GLN A 1 403 ? 39.415 -9.662 -48.168 1.00 82.44 403 GLN A C 1
ATOM 3208 O O . GLN A 1 403 ? 38.638 -10.585 -48.410 1.00 82.44 403 GLN A O 1
ATOM 3213 N N . CYS A 1 404 ? 39.045 -8.389 -48.376 1.00 84.06 404 CYS A N 1
ATOM 3214 C CA . CYS A 1 404 ? 37.690 -8.028 -48.829 1.00 84.06 404 CYS A CA 1
ATOM 3215 C C . CYS A 1 404 ? 37.382 -8.454 -50.274 1.00 84.06 404 CYS A C 1
ATOM 3217 O O . CYS A 1 404 ? 36.215 -8.647 -50.617 1.00 84.06 404 CYS A O 1
ATOM 3219 N N . LYS A 1 405 ? 38.396 -8.652 -51.130 1.00 80.19 405 LYS A N 1
ATOM 3220 C CA . LYS A 1 405 ? 38.189 -9.218 -52.475 1.00 80.19 405 LYS A CA 1
ATOM 3221 C C . LYS A 1 405 ? 37.695 -10.667 -52.427 1.00 80.19 405 LYS A C 1
ATOM 3223 O O . LYS A 1 405 ? 36.899 -11.044 -53.279 1.00 80.19 405 LYS A O 1
ATOM 3228 N N . ALA A 1 406 ? 38.121 -11.448 -51.432 1.00 79.38 406 ALA A N 1
ATOM 3229 C CA . ALA A 1 406 ? 37.737 -12.854 -51.299 1.00 79.38 406 ALA A CA 1
ATOM 3230 C C . ALA A 1 406 ? 36.274 -13.040 -50.855 1.00 79.38 406 ALA A C 1
ATOM 3232 O O . ALA A 1 406 ? 35.627 -13.997 -51.267 1.00 79.38 406 ALA A O 1
ATOM 3233 N N . VAL A 1 407 ? 35.738 -12.115 -50.050 1.00 77.38 407 VAL A N 1
ATOM 3234 C CA . VAL A 1 407 ? 34.400 -12.222 -49.424 1.00 77.38 407 VAL A CA 1
ATOM 3235 C C . VAL A 1 407 ? 33.358 -11.304 -50.092 1.00 77.38 407 VAL A C 1
ATOM 3237 O O . VAL A 1 407 ? 32.202 -11.274 -49.684 1.00 77.38 407 VAL A O 1
ATOM 3240 N N . SER A 1 408 ? 33.732 -10.609 -51.173 1.00 87.31 408 SER A N 1
ATOM 3241 C CA . SER A 1 408 ? 32.992 -9.508 -51.813 1.00 87.31 408 SER A CA 1
ATOM 3242 C C . SER A 1 408 ? 33.038 -8.193 -51.028 1.00 87.31 408 SER A C 1
ATOM 3244 O O . SER A 1 408 ? 32.680 -8.110 -49.854 1.00 87.31 408 SER A O 1
ATOM 3246 N N . PHE A 1 409 ? 33.405 -7.115 -51.729 1.00 88.81 409 PHE A N 1
ATOM 3247 C CA . PHE A 1 409 ? 33.449 -5.744 -51.207 1.00 88.81 409 PHE A CA 1
ATOM 3248 C C . PHE A 1 409 ? 32.132 -5.319 -50.538 1.00 88.81 409 PHE A C 1
ATOM 3250 O O . PHE A 1 409 ? 32.140 -4.647 -49.508 1.00 88.81 409 PHE A O 1
ATOM 3257 N N . PHE A 1 410 ? 30.997 -5.771 -51.082 1.00 89.69 410 PHE A N 1
ATOM 3258 C CA . PHE A 1 410 ? 29.672 -5.456 -50.552 1.00 89.69 410 PHE A CA 1
ATOM 3259 C C . PHE A 1 410 ? 29.466 -5.970 -49.118 1.00 89.69 410 PHE A C 1
ATOM 3261 O O . PHE A 1 410 ? 28.851 -5.282 -48.302 1.00 89.69 410 PHE A O 1
ATOM 3268 N N . MET A 1 411 ? 30.019 -7.141 -48.783 1.00 89.62 411 MET A N 1
ATOM 3269 C CA . MET A 1 411 ? 29.926 -7.706 -47.433 1.00 89.62 411 MET A CA 1
ATOM 3270 C C . MET A 1 411 ? 30.726 -6.863 -46.435 1.00 89.62 411 MET A C 1
ATOM 3272 O O . MET A 1 411 ? 30.205 -6.518 -45.378 1.00 89.62 411 MET A O 1
ATOM 3276 N N . CYS A 1 412 ? 31.941 -6.438 -46.805 1.00 91.19 412 CYS A N 1
ATOM 3277 C CA . CYS A 1 412 ? 32.754 -5.546 -45.973 1.00 91.19 412 CYS A CA 1
ATOM 3278 C C . CYS A 1 412 ? 32.078 -4.184 -45.737 1.00 91.19 412 CYS A C 1
ATOM 3280 O O . CYS A 1 412 ? 32.060 -3.689 -44.611 1.00 91.19 412 CYS A O 1
ATOM 3282 N N . CYS A 1 413 ? 31.474 -3.584 -46.771 1.00 93.19 413 CYS A N 1
ATOM 3283 C CA . CYS A 1 413 ? 30.715 -2.339 -46.618 1.00 93.19 413 CYS A CA 1
ATOM 3284 C C . CYS A 1 413 ? 29.474 -2.512 -45.736 1.00 93.19 413 CYS A C 1
ATOM 3286 O O . CYS A 1 413 ? 29.173 -1.636 -44.927 1.00 93.19 413 CYS A O 1
ATOM 3288 N N . THR A 1 414 ? 28.765 -3.634 -45.871 1.00 92.50 414 THR A N 1
ATOM 3289 C CA . THR A 1 414 ? 27.586 -3.935 -45.049 1.00 92.50 414 THR A CA 1
ATOM 3290 C C . THR A 1 414 ? 27.971 -4.089 -43.580 1.00 92.50 414 THR A C 1
ATOM 3292 O O . THR A 1 414 ? 27.298 -3.525 -42.717 1.00 92.50 414 THR A O 1
ATOM 3295 N N . GLU A 1 415 ? 29.077 -4.776 -43.282 1.00 92.06 415 GLU A N 1
ATOM 3296 C CA . GLU A 1 415 ? 29.563 -4.913 -41.906 1.00 92.06 415 GLU A CA 1
ATOM 3297 C C . GLU A 1 415 ? 30.033 -3.568 -41.336 1.00 92.06 415 GLU A C 1
ATOM 3299 O O . GLU A 1 415 ? 29.706 -3.232 -40.199 1.00 92.06 415 GLU A O 1
ATOM 3304 N N . LEU A 1 416 ? 30.705 -2.736 -42.140 1.00 95.06 416 LEU A N 1
ATOM 3305 C CA . LEU A 1 416 ? 31.074 -1.379 -41.735 1.00 95.06 416 LEU A CA 1
ATOM 3306 C C . LEU A 1 416 ? 29.838 -0.542 -41.369 1.00 95.06 416 LEU A C 1
ATOM 3308 O O . LEU A 1 416 ? 29.801 0.076 -40.305 1.00 95.06 416 LEU A O 1
ATOM 3312 N N . LEU A 1 417 ? 28.807 -0.546 -42.222 1.00 95.69 417 LEU A N 1
ATOM 3313 C CA . LEU A 1 417 ? 27.544 0.152 -41.959 1.00 95.69 417 LEU A CA 1
ATOM 3314 C C . LEU A 1 417 ? 26.848 -0.392 -40.711 1.00 95.69 417 LEU A C 1
ATOM 3316 O O . LEU A 1 417 ? 26.328 0.381 -39.906 1.00 95.69 417 LEU A O 1
ATOM 3320 N N . ARG A 1 418 ? 26.875 -1.712 -40.515 1.00 93.12 418 ARG A N 1
ATOM 3321 C CA . ARG A 1 418 ? 26.333 -2.362 -39.324 1.00 93.12 418 ARG A CA 1
ATOM 3322 C C . ARG A 1 418 ? 27.051 -1.878 -38.063 1.00 93.12 418 ARG A C 1
ATOM 3324 O O . ARG A 1 418 ? 26.376 -1.433 -37.135 1.00 93.12 418 ARG A O 1
ATOM 3331 N N . VAL A 1 419 ? 28.383 -1.889 -38.032 1.00 94.50 419 VAL A N 1
ATOM 3332 C CA . VAL A 1 419 ? 29.174 -1.404 -36.887 1.00 94.50 419 VAL A CA 1
ATOM 3333 C C . VAL A 1 419 ? 28.909 0.081 -36.617 1.00 94.50 419 VAL A C 1
ATOM 3335 O O . VAL A 1 419 ? 28.670 0.456 -35.469 1.00 94.50 419 VAL A O 1
ATOM 3338 N N . LEU A 1 420 ? 28.865 0.918 -37.658 1.00 96.31 420 LEU A N 1
ATOM 3339 C CA . LEU A 1 420 ? 28.538 2.342 -37.527 1.00 96.31 420 LEU A CA 1
ATOM 3340 C C . LEU A 1 420 ? 27.123 2.566 -36.976 1.00 96.31 420 LEU A C 1
ATOM 3342 O O . LEU A 1 420 ? 26.937 3.417 -36.107 1.00 96.31 420 LEU A O 1
ATOM 3346 N N . SER A 1 421 ? 26.135 1.785 -37.426 1.00 94.75 421 SER A N 1
ATOM 3347 C CA . SER A 1 421 ? 24.756 1.875 -36.930 1.00 94.75 421 SER A CA 1
ATOM 3348 C C . SER A 1 421 ? 24.650 1.509 -35.448 1.00 94.75 421 SER A C 1
ATOM 3350 O O . SER A 1 421 ? 23.950 2.190 -34.699 1.00 94.75 421 SER A O 1
ATOM 3352 N N . VAL A 1 422 ? 25.399 0.491 -34.999 1.00 93.94 422 VAL A N 1
ATOM 3353 C CA . VAL A 1 422 ? 25.469 0.117 -33.583 1.00 93.94 422 VAL A CA 1
ATOM 3354 C C . VAL A 1 422 ? 26.135 1.226 -32.775 1.00 93.94 422 VAL A C 1
ATOM 3356 O O . VAL A 1 422 ? 25.604 1.608 -31.739 1.00 93.94 422 VAL A O 1
ATOM 3359 N N . LEU A 1 423 ? 27.257 1.783 -33.242 1.00 96.25 423 LEU A N 1
ATOM 3360 C CA . LEU A 1 423 ? 27.942 2.881 -32.551 1.00 96.25 423 LEU A CA 1
ATOM 3361 C C . LEU A 1 423 ? 27.038 4.106 -32.391 1.00 96.25 423 LEU A C 1
ATOM 3363 O O . LEU A 1 423 ? 26.918 4.634 -31.285 1.00 96.25 423 LEU A O 1
ATOM 3367 N N . ALA A 1 424 ? 26.357 4.516 -33.463 1.00 96.25 424 ALA A N 1
ATOM 3368 C CA . ALA A 1 424 ? 25.382 5.601 -33.415 1.00 96.25 424 ALA A CA 1
ATOM 3369 C C . ALA A 1 424 ? 24.244 5.286 -32.428 1.00 96.25 424 ALA A C 1
ATOM 3371 O O . ALA A 1 424 ? 23.919 6.115 -31.578 1.00 96.25 424 ALA A O 1
ATOM 3372 N N . GLY A 1 425 ? 23.704 4.063 -32.474 1.00 93.56 425 GLY A N 1
ATOM 3373 C CA . GLY A 1 425 ? 22.692 3.584 -31.534 1.00 93.56 425 GLY A CA 1
ATOM 3374 C C . GLY A 1 425 ? 23.147 3.655 -30.076 1.00 93.56 425 GLY A C 1
ATOM 3375 O O . GLY A 1 425 ? 22.415 4.171 -29.239 1.00 93.56 425 GLY A O 1
ATOM 3376 N N . MET A 1 426 ? 24.368 3.215 -29.764 1.00 94.38 426 MET A N 1
ATOM 3377 C CA . MET A 1 426 ? 24.912 3.227 -28.399 1.00 94.38 426 MET A CA 1
ATOM 3378 C C . MET A 1 426 ? 25.181 4.644 -27.888 1.00 94.38 426 MET A C 1
ATOM 3380 O O . MET A 1 426 ? 24.956 4.918 -26.707 1.00 94.38 426 MET A O 1
ATOM 3384 N N . ILE A 1 427 ? 25.600 5.571 -28.758 1.00 94.31 427 ILE A N 1
ATOM 3385 C CA . ILE A 1 427 ? 25.731 6.992 -28.399 1.00 94.31 427 ILE A CA 1
ATOM 3386 C C . ILE A 1 427 ? 24.353 7.561 -28.053 1.00 94.31 427 ILE A C 1
ATOM 3388 O O . ILE A 1 427 ? 24.173 8.113 -26.968 1.00 94.31 427 ILE A O 1
ATOM 3392 N N . CYS A 1 428 ? 23.364 7.382 -28.934 1.00 94.81 428 CYS A N 1
ATOM 3393 C CA . CYS A 1 428 ? 21.996 7.848 -28.701 1.00 94.81 428 CYS A CA 1
ATOM 3394 C C . CYS A 1 428 ? 21.392 7.233 -27.432 1.00 94.81 428 CYS A C 1
ATOM 3396 O O . CYS A 1 428 ? 20.782 7.940 -26.631 1.00 94.81 428 CYS A O 1
ATOM 3398 N N . TYR A 1 429 ? 21.613 5.937 -27.212 1.00 92.44 429 TYR A N 1
ATOM 3399 C CA . TYR A 1 429 ? 21.164 5.227 -26.023 1.00 92.44 429 TYR A CA 1
ATOM 3400 C C . TYR A 1 429 ? 21.800 5.784 -24.748 1.00 92.44 429 TYR A C 1
ATOM 3402 O O . TYR A 1 429 ? 21.088 6.138 -23.811 1.00 92.44 429 TYR A O 1
ATOM 3410 N N . SER A 1 430 ? 23.121 5.954 -24.729 1.00 91.88 430 SER A N 1
ATOM 3411 C CA . SER A 1 430 ? 23.839 6.498 -23.570 1.00 91.88 430 SER A CA 1
ATOM 3412 C C . SER A 1 430 ? 23.378 7.918 -23.240 1.00 91.88 430 SER A C 1
ATOM 3414 O O . SER A 1 430 ? 23.098 8.215 -22.082 1.00 91.88 430 SER A O 1
ATOM 3416 N N . LEU A 1 431 ? 23.219 8.777 -24.254 1.00 92.81 431 LEU A N 1
ATOM 3417 C CA . LEU A 1 431 ? 22.681 10.127 -24.071 1.00 92.81 431 LEU A CA 1
ATOM 3418 C C . LEU A 1 431 ? 21.250 10.093 -23.523 1.00 92.81 431 LEU A C 1
ATOM 3420 O O . LEU A 1 431 ? 20.935 10.853 -22.609 1.00 92.81 431 LEU A O 1
ATOM 3424 N N . SER A 1 432 ? 20.406 9.181 -24.015 1.00 93.25 432 SER A N 1
ATOM 3425 C CA . SER A 1 432 ? 19.043 9.019 -23.500 1.00 93.25 432 SER A CA 1
ATOM 3426 C C . SER A 1 432 ? 19.033 8.607 -22.023 1.00 93.25 432 SER A C 1
ATOM 3428 O O . SER A 1 432 ? 18.323 9.222 -21.229 1.00 93.25 432 SER A O 1
ATOM 3430 N N . LEU A 1 433 ? 19.883 7.654 -21.619 1.00 90.94 433 LEU A N 1
ATOM 3431 C CA . LEU A 1 433 ? 19.999 7.219 -20.226 1.00 90.94 433 LEU A CA 1
ATOM 3432 C C . LEU A 1 433 ? 20.534 8.331 -19.322 1.00 90.94 433 LEU A C 1
ATOM 3434 O O . LEU A 1 433 ? 20.029 8.500 -18.217 1.00 90.94 433 LEU A O 1
ATOM 3438 N N . ILE A 1 434 ? 21.506 9.121 -19.786 1.00 90.56 434 ILE A N 1
ATOM 3439 C CA . ILE A 1 434 ? 22.030 10.269 -19.031 1.00 90.56 434 ILE A CA 1
ATOM 3440 C C . ILE A 1 434 ? 20.922 11.296 -18.779 1.00 90.56 434 ILE A C 1
ATOM 3442 O O . ILE A 1 434 ? 20.775 11.773 -17.655 1.00 90.56 434 ILE A O 1
ATOM 3446 N N . VAL A 1 435 ? 20.102 11.606 -19.789 1.00 91.00 435 VAL A N 1
ATOM 3447 C CA . VAL A 1 435 ? 18.963 12.526 -19.627 1.00 91.00 435 VAL A CA 1
ATOM 3448 C C . VAL A 1 435 ? 17.916 11.954 -18.669 1.00 91.00 435 VAL A C 1
ATOM 3450 O O . VAL A 1 435 ? 17.370 12.699 -17.853 1.00 91.00 435 VAL A O 1
ATOM 3453 N N . VAL A 1 436 ? 17.656 10.644 -18.726 1.00 90.06 436 VAL A N 1
ATOM 3454 C CA . VAL A 1 436 ? 16.748 9.962 -17.791 1.00 90.06 436 VAL A CA 1
ATOM 3455 C C . VAL A 1 436 ? 17.276 10.032 -16.360 1.00 90.06 436 VAL A C 1
ATOM 3457 O O . VAL A 1 436 ? 16.523 10.415 -15.470 1.00 90.06 436 VAL A O 1
ATOM 3460 N N . ILE A 1 437 ? 18.566 9.766 -16.138 1.00 89.25 437 ILE A N 1
ATOM 3461 C CA . ILE A 1 437 ? 19.202 9.889 -14.818 1.00 89.25 437 ILE A CA 1
ATOM 3462 C C . ILE A 1 437 ? 19.131 11.327 -14.304 1.00 89.25 437 ILE A C 1
ATOM 3464 O O . ILE A 1 437 ? 18.816 11.546 -13.137 1.00 89.25 437 ILE A O 1
ATOM 3468 N N . TRP A 1 438 ? 19.357 12.319 -15.167 1.00 88.31 438 TRP A N 1
ATOM 3469 C CA . TRP A 1 438 ? 19.261 13.728 -14.779 1.00 88.31 438 TRP A CA 1
ATOM 3470 C C . TRP A 1 438 ? 17.851 14.114 -14.305 1.00 88.31 438 TRP A C 1
ATOM 3472 O O . TRP A 1 438 ? 17.688 15.000 -13.470 1.00 88.31 438 TRP A O 1
ATOM 3482 N N . ASN A 1 439 ? 16.822 13.445 -14.827 1.00 88.19 439 ASN A N 1
ATOM 3483 C CA . ASN A 1 439 ? 15.423 13.679 -14.472 1.00 88.19 439 ASN A CA 1
ATOM 3484 C C . ASN A 1 439 ? 14.855 12.606 -13.530 1.00 88.19 439 ASN A C 1
ATOM 3486 O O . ASN A 1 439 ? 13.637 12.541 -13.357 1.00 88.19 439 ASN A O 1
ATOM 3490 N N . VAL A 1 440 ? 15.708 11.780 -12.911 1.00 85.19 440 VAL A N 1
ATOM 3491 C CA . VAL A 1 440 ? 15.255 10.640 -12.105 1.00 85.19 440 VAL A CA 1
ATOM 3492 C C . VAL A 1 440 ? 14.422 11.078 -10.906 1.00 85.19 440 VAL A C 1
ATOM 3494 O O . VAL A 1 440 ? 13.448 10.411 -10.603 1.00 85.19 440 VAL A O 1
ATOM 3497 N N . GLU A 1 441 ? 14.716 12.234 -10.296 1.00 81.19 441 GLU A N 1
ATOM 3498 C CA . GLU A 1 441 ? 13.938 12.766 -9.162 1.00 81.19 441 GLU A CA 1
ATOM 3499 C C . GLU A 1 441 ? 12.447 12.912 -9.514 1.00 81.19 441 GLU A C 1
ATOM 3501 O O . GLU A 1 441 ? 11.577 12.606 -8.703 1.00 81.19 441 GLU A O 1
ATOM 3506 N N . LYS A 1 442 ? 12.138 13.332 -10.749 1.00 81.88 442 LYS A N 1
ATOM 3507 C CA . LYS A 1 442 ? 10.751 13.460 -11.215 1.00 81.88 442 LYS A CA 1
ATOM 3508 C C . LYS A 1 442 ? 10.100 12.100 -11.449 1.00 81.88 442 LYS A C 1
ATOM 3510 O O . LYS A 1 442 ? 8.920 11.942 -11.169 1.00 81.88 442 LYS A O 1
ATOM 3515 N N . LEU A 1 443 ? 10.857 11.144 -11.987 1.00 81.31 443 LEU A N 1
ATOM 3516 C CA . LEU A 1 443 ? 10.368 9.790 -12.247 1.00 81.31 443 LEU A CA 1
ATOM 3517 C C . LEU A 1 443 ? 10.109 9.036 -10.933 1.00 81.31 443 LEU A C 1
ATOM 3519 O O . LEU A 1 443 ? 9.071 8.401 -10.795 1.00 81.31 443 LEU A O 1
ATOM 3523 N N . ASP A 1 444 ? 11.025 9.150 -9.973 1.00 80.69 444 ASP A N 1
ATOM 3524 C CA . ASP A 1 444 ? 10.952 8.506 -8.658 1.00 80.69 444 ASP A CA 1
ATOM 3525 C C . ASP A 1 444 ? 9.760 9.039 -7.854 1.00 80.69 444 ASP A C 1
ATOM 3527 O O . ASP A 1 444 ? 8.973 8.256 -7.335 1.00 80.69 444 ASP A O 1
ATOM 3531 N N . ALA A 1 445 ? 9.536 10.360 -7.863 1.00 79.94 445 ALA A N 1
ATOM 3532 C CA . ALA A 1 445 ? 8.372 10.967 -7.216 1.00 79.94 445 ALA A CA 1
ATOM 3533 C C . ALA A 1 445 ? 7.038 10.446 -7.783 1.00 79.94 445 ALA A C 1
ATOM 3535 O O . ALA A 1 445 ? 6.104 10.184 -7.029 1.00 79.94 445 ALA A O 1
ATOM 3536 N N . VAL A 1 446 ? 6.942 10.271 -9.105 1.00 79.88 446 VAL A N 1
ATOM 3537 C CA . VAL A 1 446 ? 5.734 9.734 -9.753 1.00 79.88 446 VAL A CA 1
ATOM 3538 C C . VAL A 1 446 ? 5.526 8.261 -9.401 1.00 79.88 446 VAL A C 1
ATOM 3540 O O . VAL A 1 446 ? 4.406 7.871 -9.068 1.00 79.88 446 VAL A O 1
ATOM 3543 N N . LEU A 1 447 ? 6.592 7.456 -9.429 1.00 77.31 447 LEU A N 1
ATOM 3544 C CA . LEU A 1 447 ? 6.527 6.038 -9.073 1.00 77.31 447 LEU A CA 1
ATOM 3545 C C . LEU A 1 447 ? 6.126 5.849 -7.608 1.00 77.31 447 LEU A C 1
ATOM 3547 O O . LEU A 1 447 ? 5.190 5.100 -7.337 1.00 77.31 447 LEU A O 1
ATOM 3551 N N . GLN A 1 448 ? 6.743 6.596 -6.692 1.00 80.19 448 GLN A N 1
ATOM 3552 C CA . GLN A 1 448 ? 6.404 6.556 -5.272 1.00 80.19 448 GLN A CA 1
ATOM 3553 C C . GLN A 1 448 ? 4.937 6.943 -5.033 1.00 80.19 448 GLN A C 1
ATOM 3555 O O . GLN A 1 448 ? 4.218 6.244 -4.326 1.00 80.19 448 GLN A O 1
ATOM 3560 N N . VAL A 1 449 ? 4.451 8.018 -5.666 1.00 79.56 449 VAL A N 1
ATOM 3561 C CA . VAL A 1 449 ? 3.040 8.423 -5.548 1.00 79.56 449 VAL A CA 1
ATOM 3562 C C . VAL A 1 449 ? 2.100 7.351 -6.101 1.00 79.56 449 VAL A C 1
ATOM 3564 O O . VAL A 1 449 ? 1.022 7.158 -5.546 1.00 79.56 449 VAL A O 1
ATOM 3567 N N . SER A 1 450 ? 2.478 6.655 -7.177 1.00 78.31 450 SER A N 1
ATOM 3568 C CA . SER A 1 450 ? 1.655 5.582 -7.745 1.00 78.31 450 SER A CA 1
ATOM 3569 C C . SER A 1 450 ? 1.564 4.356 -6.833 1.00 78.31 450 SER A C 1
ATOM 3571 O O . SER A 1 450 ? 0.478 3.796 -6.690 1.00 78.31 450 SER A O 1
ATOM 3573 N N . GLU A 1 451 ? 2.667 3.990 -6.176 1.00 80.88 451 GLU A N 1
ATOM 3574 C CA . GLU A 1 451 ? 2.723 2.900 -5.199 1.00 80.88 451 GLU A CA 1
ATOM 3575 C C . GLU A 1 451 ? 1.866 3.231 -3.973 1.00 80.88 451 GLU A C 1
ATOM 3577 O O . GLU A 1 451 ? 0.960 2.476 -3.631 1.00 80.88 451 GLU A O 1
ATOM 3582 N N . GLU A 1 452 ? 2.035 4.427 -3.403 1.00 78.12 452 GLU A N 1
ATOM 3583 C CA . GLU A 1 452 ? 1.219 4.903 -2.280 1.00 78.12 452 GLU A CA 1
ATOM 3584 C C . GLU A 1 452 ? -0.280 4.971 -2.633 1.00 78.12 452 GLU A C 1
ATOM 3586 O O . GLU A 1 452 ? -1.139 4.716 -1.792 1.00 78.12 452 GLU A O 1
ATOM 3591 N N . LEU A 1 453 ? -0.629 5.309 -3.880 1.00 80.88 453 LEU A N 1
ATOM 3592 C CA . LEU A 1 453 ? -2.024 5.343 -4.335 1.00 80.88 453 LEU A CA 1
ATOM 3593 C C . LEU A 1 453 ? -2.614 3.931 -4.464 1.00 80.88 453 LEU A C 1
ATOM 3595 O O . LEU A 1 453 ? -3.803 3.750 -4.198 1.00 80.88 453 LEU A O 1
ATOM 3599 N N . HIS A 1 454 ? -1.798 2.937 -4.825 1.00 80.00 454 HIS A N 1
ATOM 3600 C CA . HIS A 1 454 ? -2.208 1.534 -4.836 1.00 80.00 454 HIS A CA 1
ATOM 3601 C C . HIS A 1 454 ? -2.467 1.019 -3.415 1.00 80.00 454 HIS A C 1
ATOM 3603 O O . HIS A 1 454 ? -3.536 0.468 -3.158 1.00 80.00 454 HIS A O 1
ATOM 3609 N N . GLU A 1 455 ? -1.568 1.308 -2.470 1.00 77.06 455 GLU A N 1
ATOM 3610 C CA . GLU A 1 455 ? -1.760 0.968 -1.052 1.00 77.06 455 GLU A CA 1
ATOM 3611 C C . GLU A 1 455 ? -3.021 1.624 -0.464 1.00 77.06 455 GLU A C 1
ATOM 3613 O O . GLU A 1 455 ? -3.794 0.981 0.248 1.00 77.06 455 GLU A O 1
ATOM 3618 N N . LEU A 1 456 ? -3.275 2.896 -0.797 1.00 76.00 456 LEU A N 1
ATOM 3619 C CA . LEU A 1 456 ? -4.490 3.603 -0.378 1.00 76.00 456 LEU A CA 1
ATOM 3620 C C . LEU A 1 456 ? -5.763 2.976 -0.952 1.00 76.00 456 LEU A C 1
ATOM 3622 O O . LEU A 1 456 ? -6.787 2.930 -0.270 1.00 76.00 456 LEU A O 1
ATOM 3626 N N . HIS A 1 457 ? -5.718 2.497 -2.194 1.00 77.44 457 HIS A N 1
ATOM 3627 C CA . HIS A 1 457 ? -6.851 1.822 -2.817 1.00 77.44 457 HIS A CA 1
ATOM 3628 C C . HIS A 1 457 ? -7.163 0.488 -2.125 1.00 77.44 457 HIS A C 1
ATOM 3630 O O . HIS A 1 457 ? -8.327 0.203 -1.840 1.00 77.44 457 HIS A O 1
ATOM 3636 N N . ASP A 1 458 ? -6.137 -0.298 -1.801 1.00 76.44 458 ASP A N 1
ATOM 3637 C CA . ASP A 1 458 ? -6.298 -1.563 -1.080 1.00 76.44 458 ASP A CA 1
ATOM 3638 C C . ASP A 1 458 ? -6.830 -1.340 0.337 1.00 76.44 458 ASP A C 1
ATOM 3640 O O . ASP A 1 458 ? -7.736 -2.045 0.785 1.00 76.44 458 ASP A O 1
ATOM 3644 N N . PHE A 1 459 ? -6.329 -0.316 1.028 1.00 74.19 459 PHE A N 1
ATOM 3645 C CA . PHE A 1 459 ? -6.840 0.066 2.340 1.00 74.19 459 PHE A CA 1
ATOM 3646 C C . PHE A 1 459 ? -8.305 0.518 2.279 1.00 74.19 459 PHE A C 1
ATOM 3648 O O . PHE A 1 459 ? -9.119 0.098 3.102 1.00 74.19 459 PHE A O 1
ATOM 3655 N N . LYS A 1 460 ? -8.679 1.317 1.273 1.00 81.25 460 LYS A N 1
ATOM 3656 C CA . LYS A 1 460 ? -10.078 1.692 1.048 1.00 81.25 460 LYS A CA 1
ATOM 3657 C C . LYS A 1 460 ? -10.961 0.461 0.832 1.00 81.25 460 LYS A C 1
ATOM 3659 O O . LYS A 1 460 ? -12.011 0.366 1.456 1.00 81.25 460 LYS A O 1
ATOM 3664 N N . ALA A 1 461 ? -10.529 -0.495 0.010 1.00 78.88 461 ALA A N 1
ATOM 3665 C CA . ALA A 1 461 ? -11.284 -1.725 -0.221 1.00 78.88 461 ALA A CA 1
ATOM 3666 C C . ALA A 1 461 ? -11.487 -2.537 1.072 1.00 78.88 461 ALA A C 1
ATOM 3668 O O . ALA A 1 461 ? -12.554 -3.115 1.271 1.00 78.88 461 ALA A O 1
ATOM 3669 N N . GLN A 1 462 ? -10.500 -2.543 1.975 1.00 76.38 462 GLN A N 1
ATOM 3670 C CA . GLN A 1 462 ? -10.632 -3.167 3.297 1.00 76.38 462 GLN A CA 1
ATOM 3671 C C . GLN A 1 462 ? -11.657 -2.444 4.179 1.00 76.38 462 GLN A C 1
ATOM 3673 O O . GLN A 1 462 ? -12.460 -3.108 4.830 1.00 76.38 462 GLN A O 1
ATOM 3678 N N . ILE A 1 463 ? -11.676 -1.107 4.180 1.00 75.94 463 ILE A N 1
ATOM 3679 C CA . ILE A 1 463 ? -12.684 -0.327 4.917 1.00 75.94 463 ILE A CA 1
ATOM 3680 C C . ILE A 1 463 ? -14.078 -0.538 4.343 1.00 75.94 463 ILE A C 1
ATOM 3682 O O . ILE A 1 463 ? -15.019 -0.740 5.106 1.00 75.94 463 ILE A O 1
ATOM 3686 N N . ASP A 1 464 ? -14.219 -0.514 3.020 1.00 76.31 464 ASP A N 1
ATOM 3687 C CA . ASP A 1 464 ? -15.501 -0.743 2.357 1.00 76.31 464 ASP A CA 1
ATOM 3688 C C . ASP A 1 464 ? -16.025 -2.152 2.678 1.00 76.31 464 ASP A C 1
ATOM 3690 O O . ASP A 1 464 ? -17.208 -2.315 2.974 1.00 76.31 464 ASP A O 1
ATOM 3694 N N . ALA A 1 465 ? -15.144 -3.159 2.710 1.00 77.12 465 ALA A N 1
ATOM 3695 C CA . ALA A 1 465 ? -15.488 -4.518 3.122 1.00 77.12 465 ALA A CA 1
ATOM 3696 C C . ALA A 1 465 ? -15.873 -4.614 4.608 1.00 77.12 465 ALA A C 1
ATOM 3698 O O . ALA A 1 465 ? -16.827 -5.318 4.938 1.00 77.12 465 ALA A O 1
ATOM 3699 N N . LEU A 1 466 ? -15.169 -3.907 5.498 1.00 72.38 466 LEU A N 1
ATOM 3700 C CA . LEU A 1 466 ? -15.494 -3.851 6.927 1.00 72.38 466 LEU A CA 1
ATOM 3701 C C . LEU A 1 466 ? -16.856 -3.183 7.154 1.00 72.38 466 LEU A C 1
ATOM 3703 O O . LEU A 1 466 ? -17.706 -3.703 7.867 1.00 72.38 466 LEU A O 1
ATOM 3707 N N . ASN A 1 467 ? -17.092 -2.053 6.492 1.00 76.50 467 ASN A N 1
ATOM 3708 C CA . ASN A 1 467 ? -18.347 -1.319 6.578 1.00 76.50 467 ASN A CA 1
ATOM 3709 C C . ASN A 1 467 ? -19.524 -2.114 5.984 1.00 76.50 467 ASN A C 1
ATOM 3711 O O . ASN A 1 467 ? -20.629 -2.043 6.512 1.00 76.50 467 ASN A O 1
ATOM 3715 N N . ALA A 1 468 ? -19.300 -2.883 4.914 1.00 79.38 468 ALA A N 1
ATOM 3716 C CA . ALA A 1 468 ? -20.337 -3.706 4.296 1.00 79.38 468 ALA A CA 1
ATOM 3717 C C . ALA A 1 468 ? -20.703 -4.956 5.113 1.00 79.38 468 ALA A C 1
ATOM 3719 O O . ALA A 1 468 ? -21.862 -5.355 5.084 1.00 79.38 468 ALA A O 1
ATOM 3720 N N . ASN A 1 469 ? -19.740 -5.577 5.803 1.00 73.94 469 ASN A N 1
ATOM 3721 C CA . ASN A 1 469 ? -19.960 -6.860 6.480 1.00 73.94 469 ASN A CA 1
ATOM 3722 C C . ASN A 1 469 ? -20.187 -6.730 7.993 1.00 73.94 469 ASN A C 1
ATOM 3724 O O . ASN A 1 469 ? -21.058 -7.413 8.515 1.00 73.94 469 ASN A O 1
ATOM 3728 N N . ASP A 1 470 ? -19.437 -5.870 8.689 1.00 66.00 470 ASP A N 1
ATOM 3729 C CA . ASP A 1 470 ? -19.426 -5.858 10.161 1.00 66.00 470 ASP A CA 1
ATOM 3730 C C . ASP A 1 470 ? -20.332 -4.771 10.756 1.00 66.00 470 ASP A C 1
ATOM 3732 O O . ASP A 1 470 ? -20.867 -4.949 11.844 1.00 66.00 470 ASP A O 1
ATOM 3736 N N . LEU A 1 471 ? -20.522 -3.645 10.055 1.00 62.03 471 LEU A N 1
ATOM 3737 C CA . LEU A 1 471 ? -21.345 -2.523 10.545 1.00 62.03 471 LEU A CA 1
ATOM 3738 C C . LEU A 1 471 ? -22.770 -2.506 9.987 1.00 62.03 471 LEU A C 1
ATOM 3740 O O . LEU A 1 471 ? -23.631 -1.812 10.530 1.00 62.03 471 LEU A O 1
ATOM 3744 N N . ALA A 1 472 ? -23.015 -3.231 8.895 1.00 63.88 472 ALA A N 1
ATOM 3745 C CA . ALA A 1 472 ? -24.350 -3.374 8.323 1.00 63.88 472 ALA A CA 1
ATOM 3746 C C . ALA A 1 472 ? -25.210 -4.390 9.094 1.00 63.88 472 ALA A C 1
ATOM 3748 O O . ALA A 1 472 ? -26.431 -4.379 8.954 1.00 63.88 472 ALA A O 1
ATOM 3749 N N . ASP A 1 473 ? -24.587 -5.251 9.902 1.00 67.12 473 ASP A N 1
ATOM 3750 C CA . ASP A 1 473 ? -25.269 -6.303 10.649 1.00 67.12 473 ASP A CA 1
ATOM 3751 C C . ASP A 1 473 ? -25.723 -5.786 12.027 1.00 67.12 473 ASP A C 1
ATOM 3753 O O . ASP A 1 473 ? -25.155 -6.122 13.071 1.00 67.12 473 ASP A O 1
ATOM 3757 N N . GLU A 1 474 ? -26.759 -4.936 12.025 1.00 63.53 474 GLU A N 1
ATOM 3758 C CA . GLU A 1 474 ? -27.447 -4.454 13.241 1.00 63.53 474 GLU A CA 1
ATOM 3759 C C . GLU A 1 474 ? -27.951 -5.617 14.126 1.00 63.53 474 GLU A C 1
ATOM 3761 O O . GLU A 1 474 ? -28.112 -5.466 15.341 1.00 63.53 474 GLU A O 1
ATOM 3766 N N . ASP A 1 475 ? -28.136 -6.811 13.549 1.00 62.38 475 ASP A N 1
ATOM 3767 C CA . ASP A 1 475 ? -28.565 -8.014 14.265 1.00 62.38 475 ASP A CA 1
ATOM 3768 C C . ASP A 1 475 ? -27.481 -8.568 15.210 1.00 62.38 475 ASP A C 1
ATOM 3770 O O . ASP A 1 475 ? -27.796 -9.228 16.211 1.00 62.38 475 ASP A O 1
ATOM 3774 N N . SER A 1 476 ? -26.201 -8.273 14.954 1.00 60.59 476 SER A N 1
ATOM 3775 C CA . SER A 1 476 ? -25.091 -8.738 15.795 1.00 60.59 476 SER A CA 1
ATOM 3776 C C . SER A 1 476 ? -25.133 -8.118 17.202 1.00 60.59 476 SER A C 1
ATOM 3778 O O . SER A 1 476 ? -24.928 -8.819 18.201 1.00 60.59 476 SER A O 1
ATOM 3780 N N . ASP A 1 477 ? -25.524 -6.851 17.297 1.00 61.59 477 ASP A N 1
ATOM 3781 C CA . ASP A 1 477 ? -25.671 -6.078 18.530 1.00 61.59 477 ASP A CA 1
ATOM 3782 C C . ASP A 1 477 ? -26.851 -6.572 19.384 1.00 61.59 477 ASP A C 1
ATOM 3784 O O . ASP A 1 477 ? -26.729 -6.796 20.598 1.00 61.59 477 ASP A O 1
ATOM 3788 N N . ILE A 1 478 ? -27.983 -6.858 18.733 1.00 64.81 478 ILE A N 1
ATOM 3789 C CA . ILE A 1 478 ? -29.172 -7.444 19.367 1.00 64.81 478 ILE A CA 1
ATOM 3790 C C . ILE A 1 478 ? -28.856 -8.852 19.893 1.00 64.81 478 ILE A C 1
ATOM 3792 O O . ILE A 1 478 ? -29.295 -9.232 20.985 1.00 64.81 478 ILE A O 1
ATOM 3796 N N . SER A 1 479 ? -28.046 -9.626 19.164 1.00 66.38 479 SER A N 1
ATOM 3797 C CA . SER A 1 479 ? -27.663 -10.979 19.574 1.00 66.38 479 SER A CA 1
ATOM 3798 C C . SER A 1 479 ? -26.897 -10.994 20.905 1.00 66.38 479 SER A C 1
ATOM 3800 O O . SER A 1 479 ? -27.117 -11.874 21.743 1.00 66.38 479 SER A O 1
ATOM 3802 N N . MET A 1 480 ? -26.046 -9.994 21.154 1.00 63.41 480 MET A N 1
ATOM 3803 C CA . MET A 1 480 ? -25.240 -9.919 22.370 1.00 63.41 480 MET A CA 1
ATOM 3804 C C . MET A 1 480 ? -26.091 -9.609 23.605 1.00 63.41 480 MET A C 1
ATOM 3806 O O . MET A 1 480 ? -25.964 -10.302 24.621 1.00 63.41 480 MET A O 1
ATOM 3810 N N . LEU A 1 481 ? -26.988 -8.623 23.510 1.00 66.19 481 LEU A N 1
ATOM 3811 C CA . LEU A 1 481 ? -27.962 -8.304 24.561 1.00 66.19 481 LEU A CA 1
ATOM 3812 C C . LEU A 1 481 ? -28.800 -9.536 24.919 1.00 66.19 481 LEU A C 1
ATOM 3814 O O . LEU A 1 481 ? -28.921 -9.884 26.094 1.00 66.19 481 LEU A O 1
ATOM 3818 N N . GLN A 1 482 ? -29.271 -10.279 23.913 1.00 72.81 482 GLN A N 1
ATOM 3819 C CA . GLN A 1 482 ? -30.024 -11.515 24.127 1.00 72.81 482 GLN A CA 1
ATOM 3820 C C . GLN A 1 482 ? -29.201 -12.634 24.778 1.00 72.81 482 GLN A C 1
ATOM 3822 O O . GLN A 1 482 ? -29.751 -13.432 25.541 1.00 72.81 482 GLN A O 1
ATOM 3827 N N . VAL A 1 483 ? -27.903 -12.749 24.474 1.00 69.00 483 VAL A N 1
ATOM 3828 C CA . VAL A 1 483 ? -27.015 -13.746 25.099 1.00 69.00 483 VAL A CA 1
ATOM 3829 C C . VAL A 1 483 ? -26.790 -13.415 26.572 1.00 69.00 483 VAL A C 1
ATOM 3831 O O . VAL A 1 483 ? -26.855 -14.314 27.417 1.00 69.00 483 VAL A O 1
ATOM 3834 N N . VAL A 1 484 ? -26.557 -12.139 26.886 1.00 67.31 484 VAL A N 1
ATOM 3835 C CA . VAL A 1 484 ? -26.436 -11.661 28.266 1.00 67.31 484 VAL A CA 1
ATOM 3836 C C . VAL A 1 484 ? -27.757 -11.887 29.000 1.00 67.31 484 VAL A C 1
ATOM 3838 O O . VAL A 1 484 ? -27.768 -12.545 30.037 1.00 67.31 484 VAL A O 1
ATOM 3841 N N . GLU A 1 485 ? -28.890 -11.470 28.437 1.00 73.94 485 GLU A N 1
ATOM 3842 C CA . GLU A 1 485 ? -30.202 -11.669 29.054 1.00 73.94 485 GLU A CA 1
ATOM 3843 C C . GLU A 1 485 ? -30.515 -13.153 29.296 1.00 73.94 485 GLU A C 1
ATOM 3845 O O . GLU A 1 485 ? -30.922 -13.515 30.402 1.00 73.94 485 GLU A O 1
ATOM 3850 N N . ARG A 1 486 ? -30.238 -14.042 28.330 1.00 76.62 486 ARG A N 1
ATOM 3851 C CA . ARG A 1 486 ? -30.438 -15.495 28.486 1.00 76.62 486 ARG A CA 1
ATOM 3852 C C . ARG A 1 486 ? -29.618 -16.090 29.624 1.00 76.62 486 ARG A C 1
ATOM 3854 O O . ARG A 1 486 ? -30.159 -16.875 30.402 1.00 76.62 486 ARG A O 1
ATOM 3861 N N . LYS A 1 487 ? -28.336 -15.724 29.747 1.00 69.19 487 LYS A N 1
ATOM 3862 C CA . LYS A 1 487 ? -27.483 -16.209 30.848 1.00 69.19 487 LYS A CA 1
ATOM 3863 C C . LYS A 1 487 ? -27.987 -15.734 32.212 1.00 69.19 487 LYS A C 1
ATOM 3865 O O . LYS A 1 487 ? -27.838 -16.440 33.205 1.00 69.19 487 LYS A O 1
ATOM 3870 N N . LEU A 1 488 ? -28.622 -14.567 32.254 1.00 70.12 488 LEU A N 1
ATOM 3871 C CA . LEU A 1 488 ? -29.055 -13.922 33.491 1.00 70.12 488 LEU A CA 1
ATOM 3872 C C . LEU A 1 488 ? -30.479 -14.256 33.908 1.00 70.12 488 LEU A C 1
ATOM 3874 O O . LEU A 1 488 ? -30.784 -14.211 35.100 1.00 70.12 488 LEU A O 1
ATOM 3878 N N . ALA A 1 489 ? -31.346 -14.601 32.960 1.00 80.00 489 ALA A N 1
ATOM 3879 C CA . ALA A 1 489 ? -32.759 -14.850 33.210 1.00 80.00 489 ALA A CA 1
ATOM 3880 C C . ALA A 1 489 ? -32.971 -15.926 34.282 1.00 80.00 489 ALA A C 1
ATOM 3882 O O . ALA A 1 489 ? -33.801 -15.750 35.173 1.00 80.00 489 ALA A O 1
ATOM 3883 N N . ARG A 1 490 ? -32.184 -17.011 34.255 1.00 80.88 490 ARG A N 1
ATOM 3884 C CA . ARG A 1 490 ? -32.306 -18.107 35.228 1.00 80.88 490 ARG A CA 1
ATOM 3885 C C . ARG A 1 490 ? -31.933 -17.676 36.644 1.00 80.88 490 ARG A C 1
ATOM 3887 O O . ARG A 1 490 ? -32.692 -17.904 37.578 1.00 80.88 490 ARG A O 1
ATOM 3894 N N . GLN A 1 491 ? -30.785 -17.032 36.807 1.00 78.00 491 GLN A N 1
ATOM 3895 C CA . GLN A 1 491 ? -30.297 -16.631 38.127 1.00 78.00 491 GLN A CA 1
ATOM 3896 C C . GLN A 1 491 ? -31.135 -15.480 38.712 1.00 78.00 491 GLN A C 1
ATOM 3898 O O . GLN A 1 491 ? -31.461 -15.490 39.899 1.00 78.00 491 GLN A O 1
ATOM 3903 N N . LYS A 1 492 ? -31.597 -14.544 37.866 1.00 83.19 492 LYS A N 1
ATOM 3904 C CA . LYS A 1 492 ? -32.609 -13.544 38.246 1.00 83.19 492 LYS A CA 1
ATOM 3905 C C . LYS A 1 492 ? -33.907 -14.200 38.705 1.00 83.19 492 LYS A C 1
ATOM 3907 O O . LYS A 1 492 ? -34.467 -13.777 39.713 1.00 83.19 492 LYS A O 1
ATOM 3912 N N . ARG A 1 493 ? -34.366 -15.244 38.006 1.00 87.12 493 ARG A N 1
ATOM 3913 C CA . ARG A 1 493 ? -35.573 -15.994 38.372 1.00 87.12 493 ARG A CA 1
ATOM 3914 C C . ARG A 1 493 ? -35.447 -16.632 39.752 1.00 87.12 493 ARG A C 1
ATOM 3916 O O . ARG A 1 493 ? -36.356 -16.437 40.542 1.00 87.12 493 ARG A O 1
ATOM 3923 N N . ILE A 1 494 ? -34.327 -17.286 40.072 1.00 86.38 494 ILE A N 1
ATOM 3924 C CA . ILE A 1 494 ? -34.100 -17.920 41.388 1.00 86.38 494 ILE A CA 1
ATOM 3925 C C . ILE A 1 494 ? -34.220 -16.894 42.526 1.00 86.38 494 ILE A C 1
ATOM 3927 O O . ILE A 1 494 ? -34.971 -17.093 43.479 1.00 86.38 494 ILE A O 1
ATOM 3931 N N . VAL A 1 495 ? -33.532 -15.753 42.409 1.00 85.00 495 VAL A N 1
ATOM 3932 C CA . VAL A 1 495 ? -33.569 -14.698 43.438 1.00 85.00 495 VAL A CA 1
ATOM 3933 C C . VAL A 1 495 ? -34.947 -14.041 43.519 1.00 85.00 495 VAL A C 1
ATOM 3935 O O . VAL A 1 495 ? -35.430 -13.761 44.615 1.00 85.00 495 VAL A O 1
ATOM 3938 N N . ALA A 1 496 ? -35.595 -13.792 42.378 1.00 85.06 496 ALA A N 1
ATOM 3939 C CA . ALA A 1 496 ? -36.929 -13.202 42.336 1.00 85.06 496 ALA A CA 1
ATOM 3940 C C . ALA A 1 496 ? -37.996 -14.139 42.915 1.00 85.06 496 ALA A C 1
ATOM 3942 O O . ALA A 1 496 ? -38.865 -13.683 43.648 1.00 85.06 496 ALA A O 1
ATOM 3943 N N . GLU A 1 497 ? -37.921 -15.433 42.615 1.00 87.31 497 GLU A N 1
ATOM 3944 C CA . GLU A 1 497 ? -38.834 -16.458 43.115 1.00 87.31 497 GLU A CA 1
ATOM 3945 C C . GLU A 1 497 ? -38.667 -16.644 44.623 1.00 87.31 497 GLU A C 1
ATOM 3947 O O . GLU A 1 497 ? -39.659 -16.642 45.348 1.00 87.31 497 GLU A O 1
ATOM 3952 N N . PHE A 1 498 ? -37.427 -16.675 45.122 1.00 86.44 498 PHE A N 1
ATOM 3953 C CA . PHE A 1 498 ? -37.172 -16.651 46.561 1.00 86.44 498 PHE A CA 1
ATOM 3954 C C . PHE A 1 498 ? -37.738 -15.392 47.218 1.00 86.44 498 PHE A C 1
ATOM 3956 O O . PHE A 1 498 ? -38.451 -15.488 48.213 1.00 86.44 498 PHE A O 1
ATOM 3963 N N . TYR A 1 499 ? -37.454 -14.213 46.656 1.00 84.69 499 TYR A N 1
ATOM 3964 C CA . TYR A 1 499 ? -37.943 -12.949 47.197 1.00 84.69 499 TYR A CA 1
ATOM 3965 C C . TYR A 1 499 ? -39.476 -12.920 47.225 1.00 84.69 499 TYR A C 1
ATOM 3967 O O . TYR A 1 499 ? -40.049 -12.635 48.262 1.00 84.69 499 TYR A O 1
ATOM 3975 N N . ASN A 1 500 ? -40.158 -13.272 46.136 1.00 85.50 500 ASN A N 1
ATOM 3976 C CA . ASN A 1 500 ? -41.619 -13.209 46.066 1.00 85.50 500 ASN A CA 1
ATOM 3977 C C . ASN A 1 500 ? -42.312 -14.263 46.944 1.00 85.50 500 ASN A C 1
ATOM 3979 O O . ASN A 1 500 ? -43.345 -13.964 47.534 1.00 85.50 500 ASN A O 1
ATOM 3983 N N . ASN A 1 501 ? -41.750 -15.472 47.056 1.00 82.94 501 ASN A N 1
ATOM 3984 C CA . ASN A 1 501 ? -42.353 -16.557 47.838 1.00 82.94 501 ASN A CA 1
ATOM 3985 C C . ASN A 1 501 ? -42.089 -16.425 49.341 1.00 82.94 501 ASN A C 1
ATOM 3987 O O . ASN A 1 501 ? -42.888 -16.891 50.147 1.00 82.94 501 ASN A O 1
ATOM 3991 N N . ALA A 1 502 ? -40.965 -15.821 49.728 1.00 71.56 502 ALA A N 1
ATOM 3992 C CA . ALA A 1 502 ? -40.588 -15.687 51.131 1.00 71.56 502 ALA A CA 1
ATOM 3993 C C . ALA A 1 502 ? -41.100 -14.379 51.765 1.00 71.56 502 ALA A C 1
ATOM 3995 O O . ALA A 1 502 ? -41.194 -14.277 52.986 1.00 71.56 502 ALA A O 1
ATOM 3996 N N . TRP A 1 503 ? -41.449 -13.366 50.965 1.00 65.38 503 TRP A N 1
ATOM 3997 C CA . TRP A 1 503 ? -41.856 -12.044 51.452 1.00 65.38 503 TRP A CA 1
ATOM 3998 C C . TRP A 1 503 ? -43.364 -11.980 51.737 1.00 65.38 503 TRP A C 1
ATOM 4000 O O . TRP A 1 503 ? -44.112 -11.293 51.046 1.00 65.38 503 TRP A O 1
ATOM 4010 N N . GLY A 1 504 ? -43.816 -12.707 52.762 1.00 55.25 504 GLY A N 1
ATOM 4011 C CA . GLY A 1 504 ? -45.231 -12.725 53.158 1.00 55.25 504 GLY A CA 1
ATOM 4012 C C . GLY A 1 504 ? -45.516 -13.377 54.509 1.00 55.25 504 GLY A C 1
ATOM 4013 O O . GLY A 1 504 ? -46.312 -12.834 55.265 1.00 55.25 504 GLY A O 1
ATOM 4014 N N . ASP A 1 505 ? -44.802 -14.448 54.864 1.00 55.47 505 ASP A N 1
ATOM 4015 C CA . ASP A 1 505 ? -44.964 -15.162 56.136 1.00 55.47 505 ASP A CA 1
ATOM 4016 C C . ASP A 1 505 ? -43.596 -15.459 56.772 1.00 55.47 505 ASP A C 1
ATOM 4018 O O . ASP A 1 505 ? -42.598 -15.641 56.080 1.00 55.47 505 ASP A O 1
ATOM 4022 N N . THR A 1 506 ? -43.543 -15.433 58.107 1.00 62.00 506 THR A N 1
ATOM 4023 C CA . THR A 1 506 ? -42.355 -15.477 58.987 1.00 62.00 506 THR A CA 1
ATOM 4024 C C . THR A 1 506 ? -41.117 -16.193 58.417 1.00 62.00 506 THR A C 1
ATOM 4026 O O . THR A 1 506 ? -40.949 -17.403 58.558 1.00 62.00 506 THR A O 1
ATOM 4029 N N . LEU A 1 507 ? -40.197 -15.400 57.859 1.00 66.19 507 LEU A N 1
ATOM 4030 C CA . LEU A 1 507 ? -38.883 -15.764 57.297 1.00 66.19 507 LEU A CA 1
ATOM 4031 C C . LEU A 1 507 ? -37.836 -16.152 58.371 1.00 66.19 507 LEU A C 1
ATOM 4033 O O . LEU A 1 507 ? -36.640 -15.917 58.202 1.00 66.19 507 LEU A O 1
ATOM 4037 N N . ASP A 1 508 ? -38.272 -16.723 59.495 1.00 69.44 508 ASP A N 1
ATOM 4038 C CA . ASP A 1 508 ? -37.384 -17.107 60.601 1.00 69.44 508 ASP A CA 1
ATOM 4039 C C . ASP A 1 508 ? -36.685 -18.459 60.354 1.00 69.44 508 ASP A C 1
ATOM 4041 O O . ASP A 1 508 ? -35.667 -18.753 60.991 1.00 69.44 508 ASP A O 1
ATOM 4045 N N . ASP A 1 509 ? -37.184 -19.278 59.416 1.00 83.50 509 ASP A N 1
ATOM 4046 C CA . ASP A 1 509 ? -36.606 -20.592 59.122 1.00 83.50 509 ASP A CA 1
ATOM 4047 C C . ASP A 1 509 ? -35.370 -20.494 58.209 1.00 83.50 509 ASP A C 1
ATOM 4049 O O . ASP A 1 509 ? -35.446 -20.243 57.001 1.00 83.50 509 ASP A O 1
ATOM 4053 N N . ILE A 1 510 ? -34.205 -20.776 58.800 1.00 88.00 510 ILE A N 1
ATOM 4054 C CA . ILE A 1 510 ? -32.901 -20.812 58.129 1.00 88.00 510 ILE A CA 1
ATOM 4055 C C . ILE A 1 510 ? -32.852 -21.798 56.944 1.00 88.00 510 ILE A C 1
ATOM 4057 O O . ILE A 1 510 ? -32.022 -21.647 56.044 1.00 88.00 510 ILE A O 1
ATOM 4061 N N . ARG A 1 511 ? -33.748 -22.798 56.902 1.00 88.69 511 ARG A N 1
ATOM 4062 C CA . ARG A 1 511 ? -33.821 -23.791 55.817 1.00 88.69 511 ARG A CA 1
ATOM 4063 C C . ARG A 1 511 ? -34.104 -23.156 54.459 1.00 88.69 511 ARG A C 1
ATOM 4065 O O . ARG A 1 511 ? -33.552 -23.618 53.463 1.00 88.69 511 ARG A O 1
ATOM 4072 N N . HIS A 1 512 ? -34.895 -22.085 54.410 1.00 88.38 512 HIS A N 1
ATOM 4073 C CA . HIS A 1 512 ? -35.169 -21.375 53.160 1.00 88.38 512 HIS A CA 1
ATOM 4074 C C . HIS A 1 512 ? -33.899 -20.727 52.596 1.00 88.38 512 HIS A C 1
ATOM 4076 O O . HIS A 1 512 ? -33.609 -20.876 51.412 1.00 88.38 512 HIS A O 1
ATOM 4082 N N . PHE A 1 513 ? -33.092 -20.091 53.448 1.00 90.31 513 PHE A N 1
ATOM 4083 C CA . PHE A 1 513 ? -31.814 -19.496 53.048 1.00 90.31 513 PHE A CA 1
ATOM 4084 C C . PHE A 1 513 ? -30.794 -20.548 52.594 1.00 90.31 513 PHE A C 1
ATOM 4086 O O . PHE A 1 513 ? -30.095 -20.337 51.606 1.00 90.31 513 PHE A O 1
ATOM 4093 N N . LYS A 1 514 ? -30.744 -21.708 53.267 1.00 89.88 514 LYS A N 1
ATOM 4094 C CA . LYS A 1 514 ? -29.921 -22.848 52.829 1.00 89.88 514 LYS A CA 1
ATOM 4095 C C . LYS A 1 514 ? -30.341 -23.350 51.448 1.00 89.88 514 LYS A C 1
ATOM 4097 O O . LYS A 1 514 ? -29.477 -23.578 50.609 1.00 89.88 514 LYS A O 1
ATOM 4102 N N . LYS A 1 515 ? -31.649 -23.476 51.199 1.00 92.00 515 LYS A N 1
ATOM 4103 C CA . LYS A 1 515 ? -32.170 -23.867 49.884 1.00 92.00 515 LYS A CA 1
ATOM 4104 C C . LYS A 1 515 ? -31.771 -22.857 48.805 1.00 92.00 515 LYS A C 1
ATOM 4106 O O . LYS A 1 515 ? -31.252 -23.267 47.779 1.00 92.00 515 LYS A O 1
ATOM 4111 N N . LEU A 1 516 ? -31.910 -21.555 49.070 1.00 90.62 516 LEU A N 1
ATOM 4112 C CA . LEU A 1 516 ? -31.470 -20.515 48.135 1.00 90.62 516 LEU A CA 1
ATOM 4113 C C . LEU A 1 516 ? -29.977 -20.624 47.800 1.00 90.62 516 LEU A C 1
ATOM 4115 O O . LEU A 1 516 ? -29.603 -20.431 46.649 1.00 90.62 516 LEU A O 1
ATOM 4119 N N . ALA A 1 517 ? -29.125 -20.917 48.787 1.00 90.62 517 ALA A N 1
ATOM 4120 C CA . ALA A 1 517 ? -27.697 -21.103 48.546 1.00 90.62 517 ALA A CA 1
ATOM 4121 C C . ALA A 1 517 ? -27.437 -22.283 47.594 1.00 90.62 517 ALA A C 1
ATOM 4123 O O . ALA A 1 517 ? -26.674 -22.133 46.647 1.00 90.62 517 ALA A O 1
ATOM 4124 N N . VAL A 1 518 ? -28.120 -23.415 47.799 1.00 92.38 518 VAL A N 1
ATOM 4125 C CA . VAL A 1 518 ? -28.025 -24.584 46.907 1.00 92.38 518 VAL A CA 1
ATOM 4126 C C . VAL A 1 518 ? -28.533 -24.251 45.502 1.00 92.38 518 VAL A C 1
ATOM 4128 O O . VAL A 1 518 ? -27.830 -24.513 44.532 1.00 92.38 518 VAL A O 1
ATOM 4131 N N . ASP A 1 519 ? -29.698 -23.607 45.390 1.00 89.44 519 ASP A N 1
ATOM 4132 C CA . ASP A 1 519 ? -30.293 -23.239 44.099 1.00 89.44 519 ASP A CA 1
ATOM 4133 C C . ASP A 1 519 ? -29.385 -22.257 43.322 1.00 89.44 519 ASP A C 1
ATOM 4135 O O . ASP A 1 519 ? -29.236 -22.357 42.101 1.00 89.44 519 ASP A O 1
ATOM 4139 N N . LEU A 1 520 ? -28.741 -21.310 44.020 1.00 87.88 520 LEU A N 1
ATOM 4140 C CA . LEU A 1 520 ? -27.761 -20.389 43.429 1.00 87.88 520 LEU A CA 1
ATOM 4141 C C . LEU A 1 520 ? -26.487 -21.111 42.978 1.00 87.88 520 LEU A C 1
ATOM 4143 O O . LEU A 1 520 ? -25.972 -20.799 41.907 1.00 87.88 520 LEU A O 1
ATOM 4147 N N . GLU A 1 521 ? -25.984 -22.054 43.772 1.00 90.44 521 GLU A N 1
ATOM 4148 C CA . GLU A 1 521 ? -24.794 -22.848 43.455 1.00 90.44 521 GLU A CA 1
ATOM 4149 C C . GLU A 1 521 ? -25.025 -23.761 42.240 1.00 90.44 521 GLU A C 1
ATOM 4151 O O . GLU A 1 521 ? -24.224 -23.767 41.306 1.00 90.44 521 GLU A O 1
ATOM 4156 N N . GLU A 1 522 ? -26.169 -24.444 42.172 1.00 89.00 522 GLU A N 1
ATOM 4157 C CA . GLU A 1 522 ? -26.569 -25.239 41.004 1.00 89.00 522 GLU A CA 1
ATOM 4158 C C . GLU A 1 522 ? -26.734 -24.353 39.757 1.00 89.00 522 GLU A C 1
ATOM 4160 O O . GLU A 1 522 ? -26.226 -24.659 38.675 1.00 89.00 522 GLU A O 1
ATOM 4165 N N . GLY A 1 523 ? -27.353 -23.180 39.923 1.00 84.94 523 GLY A N 1
ATOM 4166 C CA . GLY A 1 523 ? -27.493 -22.185 38.862 1.00 84.94 523 GLY A CA 1
ATOM 4167 C C . GLY A 1 523 ? -26.174 -21.569 38.374 1.00 84.94 523 GLY A C 1
ATOM 4168 O O . GLY A 1 523 ? -26.175 -20.924 37.322 1.00 84.94 523 GLY A O 1
ATOM 4169 N N . LEU A 1 524 ? -25.065 -21.723 39.106 1.00 83.50 524 LEU A N 1
ATOM 4170 C CA . LEU A 1 524 ? -23.723 -21.305 38.678 1.00 83.50 52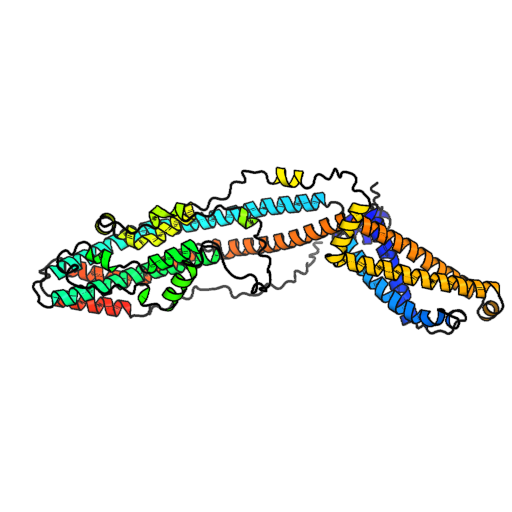4 LEU A CA 1
ATOM 4171 C C . LEU A 1 524 ? -23.007 -22.384 37.853 1.00 83.50 524 LEU A C 1
ATOM 4173 O O . LEU A 1 524 ? -22.195 -22.032 36.997 1.00 83.50 524 LEU A O 1
ATOM 4177 N N . HIS A 1 525 ? -23.300 -23.664 38.095 1.00 82.06 525 HIS A N 1
ATOM 4178 C CA . HIS A 1 525 ? -22.611 -24.795 37.467 1.00 82.06 525 HIS A CA 1
ATOM 4179 C C . HIS A 1 525 ? -23.270 -25.320 36.193 1.00 82.06 525 HIS A C 1
ATOM 4181 O O . HIS A 1 525 ? -22.597 -25.986 35.405 1.00 82.06 525 HIS A O 1
ATOM 4187 N N . ASP A 1 526 ? -24.544 -25.015 35.953 1.00 73.12 526 ASP A N 1
ATOM 4188 C CA . ASP A 1 526 ? -25.220 -25.518 34.764 1.00 73.12 526 ASP A CA 1
ATOM 4189 C C . ASP A 1 526 ? -24.691 -24.865 33.471 1.00 73.12 526 ASP A C 1
ATOM 4191 O O . ASP A 1 526 ? -24.836 -23.648 33.279 1.00 73.12 526 ASP A O 1
ATOM 4195 N N . PRO A 1 527 ? -24.112 -25.645 32.534 1.00 58.53 527 PRO A N 1
ATOM 4196 C CA . PRO A 1 527 ? -23.748 -25.126 31.227 1.00 58.53 527 PRO A CA 1
ATOM 4197 C C . PRO A 1 527 ? -25.023 -24.690 30.489 1.00 58.53 527 PRO A C 1
ATOM 4199 O O . PRO A 1 527 ? -26.077 -25.313 30.660 1.00 58.53 527 PRO A O 1
ATOM 4202 N N . PRO A 1 528 ? -24.962 -23.638 29.651 1.00 56.81 528 PRO A N 1
ATOM 4203 C CA . PRO A 1 528 ? -26.110 -23.198 28.869 1.00 56.81 528 PRO A CA 1
ATOM 4204 C C . PRO A 1 528 ? -26.548 -24.339 27.941 1.00 56.81 528 PRO A C 1
ATOM 4206 O O . PRO A 1 528 ? -25.960 -24.565 26.891 1.00 56.81 528 PRO A O 1
ATOM 4209 N N . THR A 1 529 ? -27.569 -25.086 28.353 1.00 47.47 529 THR A N 1
ATOM 4210 C CA . THR A 1 529 ? -28.027 -26.337 27.725 1.00 47.47 529 THR A CA 1
ATOM 4211 C C . THR A 1 529 ? -29.061 -26.108 26.622 1.00 47.47 529 THR A C 1
ATOM 4213 O O . THR A 1 529 ? -29.636 -27.055 26.093 1.00 47.47 529 THR A O 1
ATOM 4216 N N . GLY A 1 530 ? -29.291 -24.856 26.223 1.00 51.06 530 GLY A N 1
ATOM 4217 C CA . GLY A 1 530 ? -30.067 -24.568 25.023 1.00 51.06 530 GLY A CA 1
ATOM 4218 C C . GLY A 1 530 ? -29.230 -24.881 23.781 1.00 51.06 530 GLY A C 1
ATOM 4219 O O . GLY A 1 530 ? -28.071 -24.461 23.746 1.00 51.06 530 GLY A O 1
ATOM 4220 N N . PRO A 1 531 ? -29.771 -25.566 22.753 1.00 43.41 531 PRO A N 1
ATOM 4221 C CA . PRO A 1 531 ? -29.095 -25.636 21.467 1.00 43.41 531 PRO A CA 1
ATOM 4222 C C . PRO A 1 531 ? -28.799 -24.199 21.051 1.00 43.41 531 PRO A C 1
ATOM 4224 O O . PRO A 1 531 ? -29.711 -23.373 20.960 1.00 43.41 531 PRO A O 1
ATOM 4227 N N . ALA A 1 532 ? -27.518 -23.877 20.869 1.00 44.91 532 ALA A N 1
ATOM 4228 C CA . ALA A 1 532 ? -27.145 -22.670 20.165 1.00 44.91 532 ALA A CA 1
ATOM 4229 C C . ALA A 1 532 ? -27.855 -22.776 18.818 1.00 44.91 532 ALA A C 1
ATOM 4231 O O . ALA A 1 532 ? -27.473 -23.606 17.994 1.00 44.91 532 ALA A O 1
ATOM 4232 N N . ALA A 1 533 ? -28.943 -22.022 18.641 1.00 44.09 533 ALA A N 1
ATOM 4233 C CA . ALA A 1 533 ? -29.513 -21.797 17.333 1.00 44.09 533 ALA A CA 1
ATOM 4234 C C . ALA A 1 533 ? -28.346 -21.257 16.519 1.00 44.09 533 ALA A C 1
ATOM 4236 O O . ALA A 1 533 ? -27.893 -20.134 16.734 1.00 44.09 533 ALA A O 1
ATOM 4237 N N . THR A 1 534 ? -27.755 -22.133 15.713 1.00 39.62 534 THR A N 1
ATOM 4238 C CA . THR A 1 534 ? -26.711 -21.755 14.784 1.00 39.62 534 THR A CA 1
ATOM 4239 C C . THR A 1 534 ? -27.376 -20.680 13.939 1.00 39.62 534 THR A C 1
ATOM 4241 O O . THR A 1 534 ? -28.446 -20.970 13.393 1.00 39.62 534 THR A O 1
ATOM 4244 N N . PRO A 1 535 ? -26.864 -19.437 13.911 1.00 40.34 535 PRO A N 1
ATOM 4245 C CA . PRO A 1 535 ? -27.437 -18.425 13.043 1.00 40.34 535 PRO A CA 1
ATOM 4246 C C . PRO A 1 535 ? -27.486 -19.044 11.649 1.00 40.34 535 PRO A C 1
ATOM 4248 O O . PRO A 1 535 ? -26.485 -19.573 11.155 1.00 40.34 535 PRO A O 1
ATOM 4251 N N . ALA A 1 536 ? -28.690 -19.129 11.091 1.00 39.94 536 ALA A N 1
ATOM 4252 C CA . ALA A 1 536 ? -28.901 -19.726 9.791 1.00 39.94 536 ALA A CA 1
ATOM 4253 C C . ALA A 1 536 ? -28.092 -18.910 8.776 1.00 39.94 536 ALA A C 1
ATOM 4255 O O . ALA A 1 536 ? -28.462 -17.792 8.446 1.00 39.94 536 ALA A O 1
ATOM 4256 N N . GLY A 1 537 ? -26.971 -19.474 8.322 1.00 39.34 537 GLY A N 1
ATOM 4257 C CA . GLY A 1 537 ? -26.153 -18.922 7.249 1.00 39.34 537 GLY A CA 1
ATOM 4258 C C . GLY A 1 537 ? -25.088 -17.921 7.689 1.00 39.34 537 GLY A C 1
ATOM 4259 O O . GLY A 1 537 ? -25.149 -16.755 7.325 1.00 39.34 537 GLY A O 1
ATOM 4260 N N . SER A 1 538 ? -24.018 -18.392 8.334 1.00 32.44 538 SER A N 1
ATOM 4261 C CA . SER A 1 538 ? -22.709 -17.792 8.050 1.00 32.44 538 SER A CA 1
ATOM 4262 C C . SER A 1 538 ? -22.434 -18.006 6.553 1.00 32.44 538 SER A C 1
ATOM 4264 O O . SER A 1 538 ? -22.441 -19.167 6.125 1.00 32.44 538 SER A O 1
ATOM 4266 N N . PRO A 1 539 ? -22.233 -16.961 5.728 1.00 38.88 539 PRO A N 1
ATOM 4267 C CA . PRO A 1 539 ? -21.868 -17.168 4.337 1.00 38.88 539 PRO A CA 1
ATOM 4268 C C . PRO A 1 539 ? -20.539 -17.922 4.316 1.00 38.88 539 PRO A C 1
ATOM 4270 O O . PRO A 1 539 ? -19.516 -17.440 4.802 1.00 38.88 539 PRO A O 1
ATOM 4273 N N . GLN A 1 540 ? -20.562 -19.146 3.783 1.00 33.47 540 GLN A N 1
ATOM 4274 C CA . GLN A 1 540 ? -19.345 -19.829 3.377 1.00 33.47 540 GLN A CA 1
ATOM 4275 C C . GLN A 1 540 ? -18.585 -18.870 2.466 1.00 33.47 540 GLN A C 1
ATOM 4277 O O . GLN A 1 540 ? -19.073 -18.509 1.394 1.00 33.47 540 GLN A O 1
ATOM 4282 N N . TYR A 1 541 ? -17.400 -18.462 2.920 1.00 39.88 541 TYR A N 1
ATOM 4283 C CA . TYR A 1 541 ? -16.397 -17.783 2.117 1.00 39.88 541 TYR A CA 1
ATOM 4284 C C . TYR A 1 541 ? -16.189 -18.592 0.835 1.00 39.88 541 TYR A C 1
ATOM 4286 O O . TYR A 1 541 ? -15.467 -19.588 0.807 1.00 39.88 541 TYR A O 1
ATOM 4294 N N . THR A 1 542 ? -16.868 -18.175 -0.227 1.00 33.88 542 THR A N 1
ATOM 4295 C CA . THR A 1 542 ? -16.557 -18.603 -1.579 1.00 33.88 542 THR A CA 1
ATOM 4296 C C . THR A 1 542 ? -15.569 -17.557 -2.075 1.00 33.88 542 THR A C 1
ATOM 4298 O O . THR A 1 542 ? -15.969 -16.400 -2.220 1.00 33.88 542 THR A O 1
ATOM 4301 N N . PRO A 1 543 ? -14.277 -17.878 -2.256 1.00 35.56 543 PRO A N 1
ATOM 4302 C CA . PRO A 1 543 ? -13.351 -16.926 -2.846 1.00 35.56 543 PRO A CA 1
ATOM 4303 C C . PRO A 1 543 ? -13.909 -16.495 -4.205 1.00 35.56 543 PRO A C 1
ATOM 4305 O O . PRO A 1 543 ? -14.207 -17.334 -5.057 1.00 35.56 543 PRO A O 1
ATOM 4308 N N . LEU A 1 544 ? -14.105 -15.186 -4.370 1.00 32.91 544 LEU A N 1
ATOM 4309 C CA . LEU A 1 544 ? -14.573 -14.586 -5.613 1.00 32.91 544 LEU A CA 1
ATOM 4310 C C . LEU A 1 544 ? -13.609 -15.008 -6.742 1.00 32.91 544 LEU A C 1
ATOM 4312 O O . LEU A 1 544 ? -12.411 -14.734 -6.629 1.00 32.91 544 LEU A O 1
ATOM 4316 N N . PRO A 1 545 ? -14.066 -15.665 -7.823 1.00 34.06 545 PRO A N 1
ATOM 4317 C CA . PRO A 1 545 ? -13.202 -15.918 -8.962 1.00 34.06 545 PRO A CA 1
ATOM 4318 C C . PRO A 1 545 ? -12.885 -14.584 -9.645 1.00 34.06 545 PRO A C 1
ATOM 4320 O O . PRO A 1 545 ? -13.742 -13.942 -10.254 1.00 34.06 545 PRO A O 1
ATOM 4323 N N . THR A 1 546 ? -11.626 -14.167 -9.553 1.00 41.19 546 THR A N 1
ATOM 4324 C CA . THR A 1 546 ? -11.028 -13.097 -10.351 1.00 41.19 546 THR A CA 1
ATOM 4325 C C . THR A 1 546 ? -10.931 -13.535 -11.815 1.00 41.19 546 THR A C 1
ATOM 4327 O O . THR A 1 546 ? -9.872 -13.900 -12.310 1.00 41.19 546 THR A O 1
ATOM 4330 N N . SER A 1 547 ? -12.050 -13.497 -12.541 1.00 35.53 547 SER A N 1
ATOM 4331 C CA . SER A 1 547 ? -12.041 -13.450 -14.008 1.00 35.53 547 SER A CA 1
ATOM 4332 C C . SER A 1 547 ? -13.346 -12.863 -14.550 1.00 35.53 547 SER A C 1
ATOM 4334 O O . SER A 1 547 ? -14.254 -13.583 -14.965 1.00 35.53 547 SER A O 1
ATOM 4336 N N . VAL A 1 548 ? -13.440 -11.534 -14.594 1.00 35.06 548 VAL A N 1
ATOM 4337 C CA . VAL A 1 548 ? -14.424 -10.869 -15.455 1.00 35.06 548 VAL A CA 1
ATOM 4338 C C . VAL A 1 548 ? -13.863 -10.893 -16.875 1.00 35.06 548 VAL A C 1
ATOM 4340 O O . VAL A 1 548 ? -13.005 -10.094 -17.239 1.00 35.06 548 VAL A O 1
ATOM 4343 N N . THR A 1 549 ? -14.317 -11.857 -17.674 1.00 36.34 549 THR A N 1
ATOM 4344 C CA . THR A 1 549 ? -14.187 -11.799 -19.135 1.00 36.34 549 THR A CA 1
ATOM 4345 C C . THR A 1 549 ? -15.350 -10.952 -19.663 1.00 36.34 549 THR A C 1
ATOM 4347 O O . THR A 1 549 ? -16.496 -11.264 -19.337 1.00 36.34 549 THR A O 1
ATOM 4350 N N . PRO A 1 550 ? -15.124 -9.884 -20.446 1.00 38.84 550 PRO A N 1
ATOM 4351 C CA . PRO A 1 550 ? -16.224 -9.110 -21.001 1.00 38.84 550 PRO A CA 1
ATOM 4352 C C . PRO A 1 550 ? -16.834 -9.860 -22.191 1.00 38.84 550 PRO A C 1
ATOM 4354 O O . PRO A 1 550 ? -16.242 -9.949 -23.269 1.00 38.84 550 PRO A O 1
ATOM 4357 N N . THR A 1 551 ? -18.037 -10.398 -22.001 1.00 32.75 551 THR A N 1
ATOM 4358 C CA . THR A 1 551 ? -18.858 -10.935 -23.089 1.00 32.75 551 THR A CA 1
ATOM 4359 C C . THR A 1 551 ? -19.479 -9.768 -23.854 1.00 32.75 551 THR A C 1
ATOM 4361 O O . THR A 1 551 ? -20.357 -9.069 -23.357 1.00 32.75 551 THR A O 1
ATOM 4364 N N . ASN A 1 552 ? -18.994 -9.550 -25.075 1.00 33.16 552 ASN A N 1
ATOM 4365 C CA . ASN A 1 552 ? -19.570 -8.628 -26.048 1.00 33.16 552 ASN A CA 1
ATOM 4366 C C . ASN A 1 552 ? -20.942 -9.146 -26.505 1.00 33.16 552 ASN A C 1
ATOM 4368 O O . ASN A 1 552 ? -21.022 -10.048 -27.341 1.00 33.16 552 ASN A O 1
ATOM 4372 N N . THR A 1 553 ? -22.024 -8.554 -26.007 1.00 37.75 553 THR A N 1
ATOM 4373 C CA . THR A 1 553 ? -23.354 -8.721 -26.599 1.00 37.75 553 THR A CA 1
ATOM 4374 C C . THR A 1 553 ? -23.497 -7.727 -27.749 1.00 37.75 553 THR A C 1
ATOM 4376 O O . THR A 1 553 ? -23.716 -6.535 -27.545 1.00 37.75 553 THR A O 1
ATOM 4379 N N . ARG A 1 554 ? -23.345 -8.224 -28.982 1.00 34.19 554 ARG A N 1
ATOM 4380 C CA . ARG A 1 554 ? -23.835 -7.548 -30.190 1.00 34.19 554 ARG A CA 1
ATOM 4381 C C . ARG A 1 554 ? -25.355 -7.442 -30.095 1.00 34.19 554 ARG A C 1
ATOM 4383 O O . ARG A 1 554 ? -26.026 -8.469 -30.053 1.00 34.19 554 ARG A O 1
ATOM 4390 N N . LEU A 1 555 ? -25.875 -6.222 -30.129 1.00 38.34 555 LEU A N 1
ATOM 4391 C CA . LEU A 1 555 ? -27.219 -5.954 -30.625 1.00 38.34 555 LEU A CA 1
ATOM 4392 C C . LEU A 1 555 ? -27.086 -5.433 -32.057 1.00 38.34 555 LEU A C 1
ATOM 4394 O O . LEU A 1 555 ? -26.248 -4.578 -32.344 1.00 38.34 555 LEU A O 1
ATOM 4398 N N . SER A 1 556 ? -27.855 -6.093 -32.917 1.00 44.81 556 SER A N 1
ATOM 4399 C CA . SER A 1 556 ? -28.120 -5.843 -34.335 1.00 44.81 556 SER A CA 1
ATOM 4400 C C . SER A 1 556 ? -28.547 -4.419 -34.645 1.00 44.81 556 SER A C 1
ATOM 4402 O O . SER A 1 556 ? -29.336 -3.884 -33.832 1.00 44.81 556 SER A O 1
#

Secondary structure (DSSP, 8-state):
--EE--HHHH-HHHHHHHHHTT-GGGGEE-HHHHHHHHHHHHHHHHHHHHHHHHHTTGGGS--HHHHSGGGGGHHHHHHHHHHHHHHHHHHHHHHHHH--S-HHHHHHHHHHHHHHHHHHHHHHHHHHHHHHHHHHHHHHHHHHHHHHHHHHHHHHHHHHHHH---TTHHHHHHHHHHHHHHHHHHHHHHHHHHHHHHHHHHSS-HHHHHHHHHHHTS-HHHHHHTT-SSSTTTS----SS-GGG-HHHHHHHHHHSSSSSS---TT---S--------GGGGSEEPPPHHHHHHHHSPPPHHHHHH-HHHHHTHHHHHHHHHHHT-EE----S-HHHHHHHHT--------HHHHHHHHHHHHHH-HHHHHHHHHHHHHHHHHHHHHHHHHHHHHHHHH-HHHHHH-HHHHHHHHHHHHHHHHHHHHHHHHHHHHHHTHHHHHHHHHHHHHHHHHHHHHHHHHHHHHHTSS-HHHHHHHHHHHHHHHHHHHHHHHHHHHHHSSS-TT-HHHHHHHHHHHHHHHH----S-----S-PPP----------------

Radius of gyration: 40.1 Å; chains: 1; bounding box: 90×54×118 Å

Foldseek 3Di:
DWDFDVCCVVPVPVCVVCVVVVNNLLRTDDPLSVLLVLLLVLLVVLLVVLVVCLVVVVLVPDDPLCVDDLNVCVNVCSVVVSVLSVVSSVLSVVLSSLDDPPLVVLVVVLVVLVVVLLVLVVVLLVLVLVLLLVLLVCVLVVLQVLVVVLLVLLLVVLVVLVVFPDPCSLVLSLLSLLLVQVLLLVLQVLVLVVLLVVVVVVVPVVVLNVLSVQLSQPGSSCLSCLPPDPNVVVDPRDRPDHQVVDVVSVVVVVVPVVPPDDDDDPPPPPDPPPPPPVDPVVPFKDFDDVVQQVVLSDDDDSVCSVPRVSCSSCSSSVSSSSRSVRTDGNPCPDDVCVVVCVVPPVPDDPPDPVRVVVVLVVCCVPDPSSVSLVVVLVSLVVSLVSLVVSLVVLVVCVVVPPSCVVVPVVVSVVVNVVSVVSNVSSVSNNVSSVVCSVCVVVSVSSVVSVVVVVVSVVVSVVSVVCCVPPSVPSVVSVVSVVVSCLLVVQLSCLSVVLSVVCPPDDPNDCVSSVVSSVSSVVSVPDDPPDPPPPPPDPDDPDPDPPDDDDDDDDDD

Organism: NCBI:txid2562239